Protein AF-A0A7J9Q650-F1 (afdb_monomer)

Solvent-accessible surface area (backbone atoms only — not comparable to full-atom values): 28084 Å² total; per-residue (Å²): 128,82,78,66,58,44,60,42,70,72,48,64,47,59,60,63,64,58,56,50,52,39,47,61,52,70,71,41,95,79,68,50,75,67,54,51,52,50,36,51,50,48,65,74,61,68,30,25,47,26,52,18,27,25,60,63,36,64,88,78,43,92,66,58,69,71,57,40,38,52,50,16,65,75,35,53,70,60,18,36,53,49,28,36,46,43,32,67,72,69,59,44,50,72,40,23,50,60,18,36,40,30,32,44,36,36,46,36,24,43,55,51,50,61,60,70,61,66,63,81,81,52,47,77,50,66,69,56,61,41,79,46,88,78,89,70,55,62,51,77,53,61,75,42,67,76,37,95,54,32,68,61,50,53,53,50,51,52,53,22,40,50,50,28,69,74,39,29,63,64,45,23,58,51,47,72,72,54,90,52,65,70,59,36,52,77,72,71,29,79,93,32,68,69,58,46,50,55,50,42,50,24,49,14,36,50,60,33,50,75,48,50,55,55,36,30,51,39,40,34,38,42,36,36,22,30,46,54,44,27,54,50,26,16,44,25,42,15,46,93,48,62,66,41,26,52,50,19,50,41,55,46,62,62,48,58,83,62,40,66,40,54,42,81,68,48,64,62,42,59,45,62,47,41,32,58,62,52,38,27,56,52,40,50,50,51,51,66,73,40,57,89,74,36,58,82,56,75,81,54,95,84,57,92,72,84,89,86,76,90,44,54,42,62,45,38,23,59,13,36,52,37,29,80,29,54,90,53,51,59,66,28,23,42,40,40,51,73,72,50,54,72,69,56,55,51,48,55,53,39,45,69,46,68,55,60,50,99,84,54,77,66,62,77,36,36,52,42,38,78,59,74,46,80,43,82,37,27,46,57,33,42,68,61,55,73,70,60,73,96,40,54,73,50,68,56,69,76,36,77,88,73,42,67,60,78,59,66,69,40,52,78,70,69,43,47,65,62,52,50,51,53,51,49,54,20,47,52,49,23,53,49,35,45,75,71,69,47,56,66,79,63,23,52,71,45,51,56,61,31,38,16,25,47,31,44,38,34,51,32,52,37,51,45,44,58,48,29,26,62,29,45,17,86,89,31,61,66,68,40,18,56,54,42,46,54,52,48,53,56,42,30,74,76,27,45,75,74,36,68,74,62,43,19,59,84,44,45,66,63,50,50,48,52,69,69,62,71,124

pLDDT: mean 93.98, std 6.03, range [42.94, 98.62]

Radius of gyration: 28.6 Å; Cα contacts (8 Å, |Δi|>4): 726; chains: 1; bounding box: 76×68×85 Å

Secondary structure (DSSP, 8-state):
-----EEEEEEE---HHHHHHHHHHHTSSS--HHHHHHHHHHHHT--THHHHHHHHHTTT--S-HHHHHHHHHH-HHHHHHHHIIIIIIS--GGGGGG-EEEEEEEEEEHHHHHHHT--SSSEEEE--TTTSPP---B---HHHHTSTTHHHHHHHHHHHHHHHHHHHHHHHHHHTTS--HHHHHHTT-TT-HHHHHHHHHHHHHHHHGGGS-TTBEEEEEEEEEHHHHHHHHHHHHTSS-HHHHHHHHHHHHHHTTTSTTT----S--HHHHHHHHHHHHHHHHHHHHHTTTS--PPPPTT-S-----S--HHHHHHHHHHHHTSSS-HHHHHHHHHHS-HHHHHHHHHHHHTT--TTSPPPGGGG-S--EEEEEEEHHHHHHHTT-TTSEEEEEEE-GGG-B---HHHHHTT-HHHHHHHHHHHHHHHHHHHHTT--HHHHGGGS-TTBEEEEEEE--HHHHHHHHHHHTSTTS-HHHHHHHHHHHHHHHHHSHHHHTT---TTTHHHHHHHHHH--

Mean predicted aligned error: 5.47 Å

Sequence (519 aa):
MENPLEVKLSGFNVDVDGLKEAKSILEKEDFSEKERNEVLYILRNLTPETISASAARISRDPRPIHELRKEARTDVKKARASNKAIIFTMGHKSVAEHAFFNFAITGVSRRAVEELEKPRLQSYTEKSQRYITLEGDFVIPKEIQASFLEPKFIELIELQNKFYDNNLQKITDWHHRQDYSDLIESLGYIDKPEKQIDTIEGLGKEDARYSLAQATQAQLVLSASARNLEVLITRLRSSDVEEFKDLGEKIFKEIDGIAPSVIKYTEPVDYFAKTRPELRQHVAGLIKKYKSEVRQYADDDNDAVRLFTKLDRDDSIPAGLMFSSGNLPYYTCLSLVDCINSKEKEQLLNQAEKYQEKHDPKLREYELGDRVAQFIISASGFAQLKRHRMNTLISQDYLTELGHTTPESIILTGLQDELAEIIKKSNELHNKLLKCGFPKAVAEYALTNANKRRVLFDANNRQAYAICLERENLAAQWDIRGLINQYGDLIQEKSPLTARGLCGKHEFYDVKERLLNER

Foldseek 3Di:
DPQFKAKAFPDKDFDVVLVVQLVVQVPDPDHDPVSVVVSVLSVVQTFLLLQLLLVLCPVPDPDDSVVSSVVCSVCVVVSLVSLQCVCPVVPPLVSLQSIKTKMKIWSAFLLLVVLLPPDPQKDKDKDDLLQDDAPLDFDDFVVLVVDPCVVVVVVLQVVLVCQLVVCLVVLLVVLVPDDCPVVCVVVVCPVPVVVVSSNSSSVSSVVSCVSHDSRRIIIMMIMGGLSSLLVQLQLQCLDPTPSSNVVSVNSCVNCPPRRCSSRPRRHHFCLNNPLLVQLLVLLVVLCVVCVPPQDADDDDPPDPDDDDPQDQQLQQLQLLSSVSSHPGPSNSSSSSSVVDDLVSSLVSVLSQCVRDDLPRFRDPSLQDHWDKDKDWAFLLLVVLVVVLPVKDKDWDDFDCVSPWDDDPVCVVVVNVVVVVVLQVVLVVQLVVCVVVVHDNVVSCVSHDSGTIIMMIIIDGRRSLLVCLQDQCAPPHDPRNNVVSVVVLVVCCVRNVSSSQQRHYVVCNVVSSCVSNVPD

Nearest PDB structures (foldseek):
  4gtl-assembly1_C  TM=8.127E-01  e=1.181E-05  Thermotoga maritima MSB8
  4gtc-assembly1_C  TM=8.146E-01  e=2.030E-05  Thermotoga maritima MSB8
  4gtd-assembly1_A  TM=7.933E-01  e=1.620E-05  Thermotoga maritima MSB8
  1kq4-assembly1_D  TM=7.942E-01  e=1.773E-05  Thermotoga maritima
  1o2a-assembly1_A  TM=7.773E-01  e=1.236E-05  Thermotoga maritima

Structure (mmCIF, N/CA/C/O backbone):
data_AF-A0A7J9Q650-F1
#
_entry.id   AF-A0A7J9Q650-F1
#
loop_
_atom_site.group_PDB
_atom_site.id
_atom_site.type_symbol
_atom_site.label_atom_id
_atom_site.label_alt_id
_atom_site.label_comp_id
_atom_site.label_asym_id
_atom_site.label_entity_id
_atom_site.label_seq_id
_atom_site.pdbx_PDB_ins_code
_atom_site.Cartn_x
_atom_site.Cartn_y
_atom_site.Cartn_z
_atom_site.occupancy
_atom_site.B_iso_or_equiv
_atom_site.auth_seq_id
_atom_site.auth_comp_id
_atom_site.auth_asym_id
_atom_site.auth_atom_id
_atom_site.pdbx_PDB_model_num
ATOM 1 N N . MET A 1 1 ? -35.616 1.433 4.183 1.00 50.22 1 MET A N 1
ATOM 2 C CA . MET A 1 1 ? -35.027 2.363 3.195 1.00 50.22 1 MET A CA 1
ATOM 3 C C . MET A 1 1 ? -34.106 1.551 2.296 1.00 50.22 1 MET A C 1
ATOM 5 O O . MET A 1 1 ? -33.433 0.671 2.822 1.00 50.22 1 MET A O 1
ATOM 9 N N . GLU A 1 2 ? -34.148 1.741 0.972 1.00 55.03 2 GLU A N 1
ATOM 10 C CA . GLU A 1 2 ? -33.180 1.110 0.055 1.00 55.03 2 GLU A CA 1
ATOM 11 C C . GLU A 1 2 ? -31.752 1.508 0.452 1.00 55.03 2 GLU A C 1
ATOM 13 O O . GLU A 1 2 ? -31.542 2.606 0.959 1.00 55.03 2 GLU A O 1
ATOM 18 N N . ASN A 1 3 ? -30.784 0.604 0.275 1.00 64.81 3 ASN A N 1
ATOM 19 C CA . ASN A 1 3 ? -29.388 0.896 0.592 1.00 64.81 3 ASN A CA 1
ATOM 20 C C . ASN A 1 3 ? -28.874 1.991 -0.366 1.00 64.81 3 ASN A C 1
ATOM 22 O O . ASN A 1 3 ? -28.778 1.699 -1.561 1.00 64.81 3 ASN A O 1
ATOM 26 N N . PRO A 1 4 ? -28.529 3.202 0.118 1.00 82.69 4 PRO A N 1
ATOM 27 C CA . PRO A 1 4 ? -28.130 4.318 -0.741 1.00 82.69 4 PRO A CA 1
ATOM 28 C C . PRO A 1 4 ? -26.765 4.108 -1.408 1.00 82.69 4 PRO A C 1
ATOM 30 O O . PRO A 1 4 ? -26.396 4.890 -2.280 1.00 82.69 4 PRO A O 1
ATOM 33 N N . LEU A 1 5 ? -26.008 3.078 -1.010 1.00 94.88 5 LEU A N 1
ATOM 34 C CA . LEU A 1 5 ? -24.683 2.789 -1.545 1.00 94.88 5 LEU A CA 1
ATOM 35 C C . LEU A 1 5 ? -24.717 2.550 -3.062 1.00 94.88 5 LEU A C 1
ATOM 37 O O . LEU A 1 5 ? -25.234 1.530 -3.526 1.00 94.88 5 LEU A O 1
ATOM 41 N N . GLU A 1 6 ? -24.059 3.417 -3.822 1.00 96.88 6 GLU A N 1
ATOM 42 C CA . GLU A 1 6 ? -23.829 3.263 -5.257 1.00 96.88 6 GLU A CA 1
ATOM 43 C C . GLU A 1 6 ? -22.321 3.236 -5.526 1.00 96.88 6 GLU A C 1
ATOM 45 O O . GLU A 1 6 ? -21.545 4.024 -4.983 1.00 96.88 6 GLU A O 1
ATOM 50 N N . VAL A 1 7 ? -21.898 2.304 -6.376 1.00 98.06 7 VAL A N 1
ATOM 51 C CA . VAL A 1 7 ? -20.535 2.244 -6.902 1.00 98.06 7 VAL A CA 1
ATOM 52 C C . VAL A 1 7 ? -20.656 2.261 -8.409 1.00 98.06 7 VAL A C 1
ATOM 54 O O . VAL A 1 7 ? -21.376 1.442 -8.972 1.00 98.06 7 VAL A O 1
ATOM 57 N N . LYS A 1 8 ? -19.940 3.177 -9.051 1.00 98.06 8 LYS A N 1
ATOM 58 C CA . LYS A 1 8 ? -19.939 3.319 -10.501 1.00 98.06 8 LYS A CA 1
ATOM 59 C C . LYS A 1 8 ? -18.519 3.356 -11.025 1.00 98.06 8 LYS A C 1
ATOM 61 O O . LYS A 1 8 ? -17.713 4.171 -10.572 1.00 98.06 8 LYS A O 1
ATOM 66 N N . LEU A 1 9 ? -18.209 2.517 -12.008 1.00 97.94 9 LEU A N 1
ATOM 67 C CA . LEU A 1 9 ? -16.959 2.609 -12.748 1.00 97.94 9 LEU A CA 1
ATOM 68 C C . LEU A 1 9 ? -16.959 3.884 -13.600 1.00 97.94 9 LEU A C 1
ATOM 70 O O . LEU A 1 9 ? -17.663 4.001 -14.602 1.00 97.94 9 LEU A O 1
ATOM 74 N N . SER A 1 10 ? -16.128 4.843 -13.209 1.00 97.12 10 SER A N 1
ATOM 75 C CA . SER A 1 10 ? -15.954 6.126 -13.897 1.00 97.12 10 SER A CA 1
ATOM 76 C C . SER A 1 10 ? -14.972 6.037 -15.066 1.00 97.12 10 SER A C 1
ATOM 78 O O . SER A 1 10 ? -14.986 6.886 -15.954 1.00 97.12 10 SER A O 1
ATOM 80 N N . GLY A 1 11 ? -14.105 5.021 -15.086 1.00 96.75 11 GLY A N 1
ATOM 81 C CA . GLY A 1 11 ? -13.228 4.749 -16.222 1.00 96.75 11 GLY A CA 1
ATOM 82 C C . GLY A 1 11 ? -12.065 3.823 -15.893 1.00 96.75 11 GLY A C 1
ATOM 83 O O . GLY A 1 11 ? -11.765 3.550 -14.734 1.00 96.75 11 GLY A O 1
ATOM 84 N N . PHE A 1 12 ? -11.361 3.375 -16.924 1.00 97.31 12 PHE A N 1
ATOM 85 C CA . PHE A 1 12 ? -10.156 2.555 -16.814 1.00 97.31 12 PHE A CA 1
ATOM 86 C C . PHE A 1 12 ? -9.145 2.946 -17.890 1.00 97.31 12 PHE A C 1
ATOM 88 O O . PHE A 1 12 ? -9.498 3.567 -18.895 1.00 97.31 12 PHE A O 1
ATOM 95 N N . ASN A 1 13 ? -7.872 2.608 -17.690 1.00 96.88 13 ASN A N 1
ATOM 96 C CA . ASN A 1 13 ? -6.855 2.891 -18.696 1.00 96.88 13 ASN A CA 1
ATOM 97 C C . ASN A 1 13 ? -6.971 1.941 -19.898 1.00 96.88 13 ASN A C 1
ATOM 99 O O . ASN A 1 13 ? -7.218 0.747 -19.758 1.00 96.88 13 ASN A O 1
ATOM 103 N N . VAL A 1 14 ? -6.755 2.473 -21.097 1.00 95.44 14 VAL A N 1
ATOM 104 C CA . VAL A 1 14 ? -6.769 1.705 -22.348 1.00 95.44 14 VAL A CA 1
ATOM 105 C C . VAL A 1 14 ? -5.568 2.070 -23.197 1.00 95.44 14 VAL A C 1
ATOM 107 O O . VAL A 1 14 ? -4.965 3.133 -23.035 1.00 95.44 14 VAL A O 1
ATOM 110 N N . ASP A 1 15 ? -5.204 1.176 -24.108 1.00 93.88 15 ASP A N 1
ATOM 111 C CA . ASP A 1 15 ? -4.134 1.457 -25.048 1.00 93.88 15 ASP A CA 1
ATOM 112 C C . ASP A 1 15 ? -4.574 2.537 -26.055 1.00 93.88 15 ASP A C 1
ATOM 114 O O . ASP A 1 15 ? -5.488 2.340 -26.860 1.00 93.88 15 ASP A O 1
ATOM 118 N N . VAL A 1 16 ? -3.894 3.686 -26.008 1.00 95.31 16 VAL A N 1
ATOM 119 C CA . VAL A 1 16 ? -4.241 4.882 -26.786 1.00 95.31 16 VAL A CA 1
ATOM 120 C C . VAL A 1 16 ? -4.217 4.663 -28.296 1.00 95.31 16 VAL A C 1
ATOM 122 O O . VAL A 1 16 ? -4.975 5.327 -29.002 1.00 95.31 16 VAL A O 1
ATOM 125 N N . ASP A 1 17 ? -3.392 3.755 -28.828 1.00 94.62 17 ASP A N 1
ATOM 126 C CA . ASP A 1 17 ? -3.365 3.599 -30.285 1.00 94.62 17 ASP A CA 1
ATOM 127 C C . ASP A 1 17 ? -4.604 2.851 -30.784 1.00 94.62 17 ASP A C 1
ATOM 129 O O . ASP A 1 17 ? -5.006 3.085 -31.915 1.00 94.62 17 ASP A O 1
ATOM 133 N N . GLY A 1 18 ? -5.255 2.036 -29.941 1.00 92.94 18 GLY A N 1
ATOM 134 C CA . GLY A 1 18 ? -6.564 1.465 -30.276 1.00 92.94 18 GLY A CA 1
ATOM 135 C C . GLY A 1 18 ? -7.624 2.559 -30.437 1.00 92.94 18 GLY A C 1
ATOM 136 O O . GLY A 1 18 ? -8.383 2.557 -31.401 1.00 92.94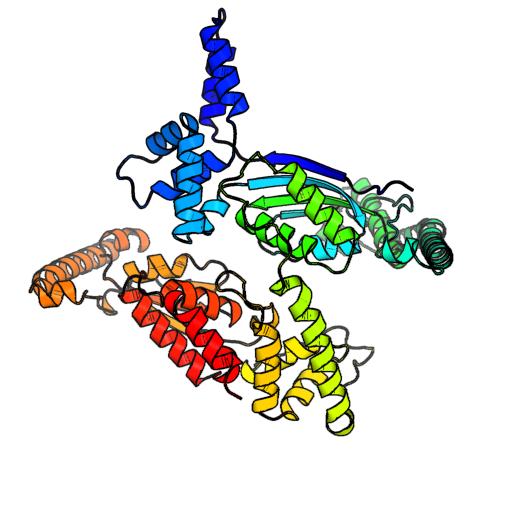 18 GLY A O 1
ATOM 137 N N . LEU A 1 19 ? -7.619 3.565 -29.553 1.00 94.94 19 LEU A N 1
ATOM 138 C CA . LEU A 1 19 ? -8.500 4.731 -29.690 1.00 94.94 19 LEU A CA 1
ATOM 139 C C . LEU A 1 19 ? -8.183 5.549 -30.948 1.00 94.94 19 LEU A C 1
ATOM 141 O O . LEU A 1 19 ? -9.099 5.979 -31.645 1.00 94.94 19 LEU A O 1
ATOM 145 N N . LYS A 1 20 ? -6.897 5.759 -31.253 1.00 96.31 20 LYS A N 1
ATOM 146 C CA . LYS A 1 20 ? -6.467 6.478 -32.465 1.00 96.31 20 LYS A CA 1
ATOM 147 C C . LYS A 1 20 ? -6.859 5.739 -33.742 1.00 96.31 20 LYS A C 1
ATOM 149 O O . LYS A 1 20 ? -7.280 6.384 -34.693 1.00 96.31 20 LYS A O 1
ATOM 154 N N . GLU A 1 21 ? -6.738 4.416 -33.756 1.00 93.81 21 GLU A N 1
ATOM 155 C CA . GLU A 1 21 ? -7.134 3.557 -34.874 1.00 93.81 21 GLU A CA 1
ATOM 156 C C . GLU A 1 21 ? -8.643 3.642 -35.120 1.00 93.81 21 GLU A C 1
ATOM 158 O O . GLU A 1 21 ? -9.064 3.977 -36.225 1.00 93.81 21 GLU A O 1
ATOM 163 N N . ALA A 1 22 ? -9.457 3.481 -34.070 1.00 94.81 22 ALA A N 1
ATOM 164 C CA . ALA A 1 22 ? -10.906 3.648 -34.166 1.00 94.81 22 ALA A CA 1
ATOM 165 C C . ALA A 1 22 ? -11.297 5.053 -34.655 1.00 94.81 22 ALA A C 1
ATOM 167 O O . ALA A 1 22 ? -12.121 5.191 -35.558 1.00 94.81 22 ALA A O 1
ATOM 168 N N . LYS A 1 23 ? -10.673 6.099 -34.098 1.00 96.12 23 LYS A N 1
ATOM 169 C CA . LYS A 1 23 ? -10.909 7.491 -34.497 1.00 96.12 23 LYS A CA 1
ATOM 170 C C . LYS A 1 23 ? -10.548 7.732 -35.966 1.00 96.12 23 LYS A C 1
ATOM 172 O O . LYS A 1 23 ? -11.360 8.280 -36.700 1.00 96.12 23 LYS A O 1
ATOM 177 N N . SER A 1 24 ? -9.375 7.278 -36.406 1.00 95.88 24 SER A N 1
ATOM 178 C CA . SER A 1 24 ? -8.913 7.448 -37.788 1.00 95.88 24 SER A CA 1
ATOM 179 C C . SER A 1 24 ? -9.834 6.782 -38.809 1.00 95.88 24 SER A C 1
ATOM 181 O O . SER A 1 24 ? -9.888 7.236 -39.948 1.00 95.88 24 SER A O 1
ATOM 183 N N . ILE A 1 25 ? -10.520 5.699 -38.435 1.00 94.69 25 ILE A N 1
ATOM 184 C CA . ILE A 1 25 ? -11.515 5.053 -39.294 1.00 94.69 25 ILE A CA 1
ATOM 185 C C . ILE A 1 25 ? -12.818 5.865 -39.316 1.00 94.69 25 ILE A C 1
ATOM 187 O O . ILE A 1 25 ? -13.387 6.060 -40.385 1.00 94.69 25 ILE A O 1
ATOM 191 N N . LEU A 1 26 ? -13.267 6.362 -38.158 1.00 94.06 26 LEU A N 1
ATOM 192 C CA . LEU A 1 26 ? -14.489 7.168 -38.028 1.00 94.06 26 LEU A CA 1
ATOM 193 C C . LEU A 1 26 ? -14.399 8.549 -38.695 1.00 94.06 26 LEU A C 1
ATOM 195 O O . LEU A 1 26 ? -15.430 9.111 -39.045 1.00 94.06 26 LEU A O 1
ATOM 199 N N . GLU A 1 27 ? -13.197 9.103 -38.856 1.00 95.38 27 GLU A N 1
ATOM 200 C CA . GLU A 1 27 ? -12.965 10.402 -39.510 1.00 95.38 27 GLU A CA 1
ATOM 201 C C . GLU A 1 27 ? -12.897 10.320 -41.047 1.00 95.38 27 GLU A C 1
ATOM 203 O O . GLU A 1 27 ? -12.714 11.344 -41.704 1.00 95.38 27 GLU A O 1
ATOM 208 N N . LYS A 1 28 ? -13.035 9.128 -41.645 1.00 93.88 28 LYS A N 1
ATOM 209 C CA . LYS A 1 28 ? -13.122 8.982 -43.106 1.00 93.88 28 LYS A CA 1
ATOM 210 C C . LYS A 1 28 ? -14.462 9.520 -43.612 1.00 93.88 28 LYS A C 1
ATOM 212 O O . LYS A 1 28 ? -15.495 9.227 -43.018 1.00 93.88 28 LYS A O 1
ATOM 217 N N . GLU A 1 29 ? -14.441 10.255 -44.726 1.00 87.38 29 GLU A N 1
ATOM 218 C CA . GLU A 1 29 ? -15.654 10.828 -45.340 1.00 87.38 29 GLU A CA 1
ATOM 219 C C . GLU A 1 29 ? -16.674 9.746 -45.732 1.00 87.38 29 GLU A C 1
ATOM 221 O O . GLU A 1 29 ? -17.854 9.885 -45.426 1.00 87.38 29 GLU A O 1
ATOM 226 N N . ASP A 1 30 ? -16.200 8.637 -46.309 1.00 88.69 30 ASP A N 1
ATOM 227 C CA . ASP A 1 30 ? -16.984 7.435 -46.604 1.00 88.69 30 ASP A CA 1
ATOM 228 C C . ASP A 1 30 ? -16.330 6.221 -45.924 1.00 88.69 30 ASP A C 1
ATOM 230 O O . ASP A 1 30 ? -15.251 5.782 -46.334 1.00 88.69 30 ASP A O 1
ATOM 234 N N . PHE A 1 31 ? -16.967 5.658 -44.889 1.00 89.00 31 PHE A N 1
ATOM 235 C CA . PHE A 1 31 ? -16.498 4.430 -44.232 1.00 89.00 31 PHE A CA 1
ATOM 236 C C . PHE A 1 31 ? -17.436 3.247 -44.505 1.00 89.00 31 PHE A C 1
ATOM 238 O O . PHE A 1 31 ? -18.660 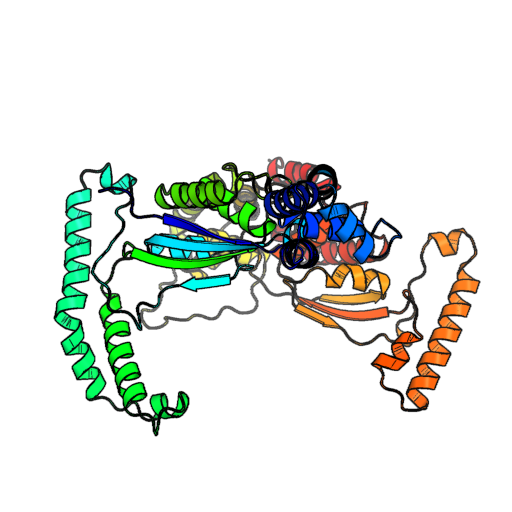3.327 -44.391 1.00 89.00 31 PHE A O 1
ATOM 245 N N . SER A 1 32 ? -16.844 2.118 -44.875 1.00 93.31 32 SER A N 1
ATOM 246 C CA . SER A 1 32 ? -17.538 0.889 -45.257 1.00 93.31 32 SER A CA 1
ATOM 247 C C . SER A 1 32 ? -18.130 0.130 -44.062 1.00 93.31 32 SER A C 1
ATOM 249 O O . SER A 1 32 ? -17.724 0.295 -42.911 1.00 93.31 32 SER A O 1
ATOM 251 N N . GLU A 1 33 ? -19.042 -0.810 -44.329 1.00 93.94 33 GLU A N 1
ATOM 252 C CA . GLU A 1 33 ? -19.556 -1.725 -43.298 1.00 93.94 33 GLU A CA 1
ATOM 253 C C . GLU A 1 33 ? -18.437 -2.566 -42.652 1.00 93.94 33 GLU A C 1
ATOM 255 O O . GLU A 1 33 ? -18.472 -2.853 -41.454 1.00 93.94 33 GLU A O 1
ATOM 260 N N . LYS A 1 34 ? -17.394 -2.912 -43.418 1.00 94.31 34 LYS A N 1
ATOM 261 C CA . LYS A 1 34 ? -16.208 -3.608 -42.901 1.00 94.31 34 LYS A CA 1
ATOM 262 C C . LYS A 1 34 ? -15.471 -2.756 -41.865 1.00 94.31 34 LYS A C 1
ATOM 264 O O . LYS A 1 34 ? -15.168 -3.246 -40.782 1.00 94.31 34 LYS A O 1
ATOM 269 N N . GLU A 1 35 ? -15.230 -1.491 -42.184 1.00 94.62 35 GLU A N 1
ATOM 270 C CA . GLU A 1 35 ? -14.582 -0.523 -41.294 1.00 94.62 35 GLU A CA 1
ATOM 271 C C . GLU A 1 35 ? -15.434 -0.224 -40.059 1.00 94.62 35 GLU A C 1
ATOM 273 O O . GLU A 1 35 ? -14.917 -0.146 -38.946 1.00 94.62 35 GLU A O 1
ATOM 278 N N . ARG A 1 36 ? -16.761 -0.165 -40.218 1.00 93.75 36 ARG A N 1
ATOM 279 C CA . ARG A 1 36 ? -17.692 -0.088 -39.088 1.00 93.75 36 ARG A CA 1
ATOM 280 C C . ARG A 1 36 ? -17.519 -1.271 -38.137 1.00 93.75 36 ARG A C 1
ATOM 282 O O . ARG A 1 36 ? -17.446 -1.084 -36.924 1.00 93.75 36 ARG A O 1
ATOM 289 N N . ASN A 1 37 ? -17.464 -2.488 -38.677 1.00 94.44 37 ASN A N 1
ATOM 290 C CA . ASN A 1 37 ? -17.285 -3.705 -37.886 1.00 94.44 37 ASN A CA 1
ATOM 291 C C . ASN A 1 37 ? -15.915 -3.746 -37.195 1.00 94.44 37 ASN A C 1
ATOM 293 O O . ASN A 1 37 ? -15.823 -4.213 -36.061 1.00 94.44 37 ASN A O 1
ATOM 297 N N . GLU A 1 38 ? -14.877 -3.217 -37.838 1.00 93.38 38 GLU A N 1
ATOM 298 C CA . GLU A 1 38 ? -13.539 -3.068 -37.264 1.00 93.38 38 GLU A CA 1
ATOM 299 C C . GLU A 1 38 ? -13.523 -2.081 -36.089 1.00 93.38 38 GLU A C 1
ATOM 301 O O . GLU A 1 38 ? -13.064 -2.432 -35.002 1.00 93.38 38 GLU A O 1
ATOM 306 N N . VAL A 1 39 ? -14.124 -0.897 -36.239 1.00 95.06 39 VAL A N 1
ATOM 307 C CA . VAL A 1 39 ? -14.281 0.068 -35.136 1.00 95.06 39 VAL A CA 1
ATOM 308 C C . VAL A 1 39 ? -15.065 -0.548 -33.981 1.00 95.06 39 VAL A C 1
ATOM 310 O O . VAL A 1 39 ? -14.643 -0.458 -32.830 1.00 95.06 39 VAL A O 1
ATOM 313 N N . LEU A 1 40 ? -16.184 -1.221 -34.266 1.00 94.62 40 LEU A N 1
ATOM 314 C CA . LEU A 1 40 ? -16.970 -1.901 -33.235 1.00 94.62 40 LEU A CA 1
ATOM 315 C C . LEU A 1 40 ? -16.167 -3.003 -32.539 1.00 94.62 40 LEU A C 1
ATOM 317 O O . LEU A 1 40 ? -16.304 -3.172 -31.329 1.00 94.62 40 LEU A O 1
ATOM 321 N N . TYR A 1 41 ? -15.328 -3.741 -33.271 1.00 92.62 41 TYR A N 1
ATOM 322 C CA . TYR A 1 41 ? -14.421 -4.718 -32.680 1.00 92.62 41 TYR A CA 1
ATOM 323 C C . TYR A 1 41 ? -13.424 -4.044 -31.736 1.00 92.62 41 TYR A C 1
ATOM 325 O O . TYR A 1 41 ? -13.294 -4.495 -30.600 1.00 92.62 41 TYR A O 1
ATOM 333 N N . ILE A 1 42 ? -12.775 -2.954 -32.156 1.00 93.56 42 ILE A N 1
ATOM 334 C CA . ILE A 1 42 ? -11.830 -2.204 -31.318 1.00 93.56 42 ILE A CA 1
ATOM 335 C C . ILE A 1 42 ? -12.526 -1.710 -30.046 1.00 93.56 42 ILE A C 1
ATOM 337 O O . ILE A 1 42 ? -12.067 -2.012 -28.947 1.00 93.56 42 ILE A O 1
ATOM 341 N N . LEU A 1 43 ? -13.662 -1.017 -30.182 1.00 93.56 43 LEU A N 1
ATOM 342 C CA . LEU A 1 43 ? -14.398 -0.437 -29.055 1.00 93.56 43 LEU A CA 1
ATOM 343 C C . LEU A 1 43 ? -14.896 -1.503 -28.066 1.00 93.56 43 LEU A C 1
ATOM 345 O O . LEU A 1 43 ? -14.810 -1.297 -26.859 1.00 93.56 43 LEU A O 1
ATOM 349 N N . ARG A 1 44 ? -15.355 -2.667 -28.552 1.00 91.62 44 ARG A N 1
ATOM 350 C CA . ARG A 1 44 ? -15.773 -3.803 -27.702 1.00 91.62 44 ARG A CA 1
ATOM 351 C C . ARG A 1 44 ? -14.613 -4.490 -26.981 1.00 91.62 44 ARG A C 1
ATOM 353 O O . ARG A 1 44 ? -14.845 -5.196 -26.006 1.00 91.62 44 ARG A O 1
ATOM 360 N N . ASN A 1 45 ? -13.389 -4.319 -27.473 1.00 91.12 45 ASN A N 1
ATOM 361 C CA . ASN A 1 45 ? -12.182 -4.948 -26.941 1.00 91.12 45 ASN A CA 1
ATOM 362 C C . ASN A 1 45 ? -11.258 -3.949 -26.225 1.00 91.12 45 ASN A C 1
ATOM 364 O O . ASN A 1 45 ? -10.120 -4.289 -25.896 1.00 91.12 45 ASN A O 1
ATOM 368 N N . LEU A 1 46 ? -11.732 -2.732 -25.944 1.00 93.75 46 LEU A N 1
ATOM 369 C CA . LEU A 1 46 ? -11.032 -1.801 -25.069 1.00 93.75 46 LEU A CA 1
ATOM 370 C C . LEU A 1 46 ? -11.007 -2.364 -23.647 1.00 93.75 46 LEU A C 1
ATOM 372 O O . LEU A 1 46 ? -12.025 -2.456 -22.969 1.00 93.75 46 LEU A O 1
ATOM 376 N N . THR A 1 47 ? -9.817 -2.746 -23.199 1.00 95.31 47 THR A N 1
ATOM 377 C CA . THR A 1 47 ? -9.589 -3.298 -21.864 1.00 95.31 47 THR A CA 1
ATOM 378 C C . THR A 1 47 ? -8.197 -2.911 -21.368 1.00 95.31 47 THR A C 1
ATOM 380 O O . THR A 1 47 ? -7.247 -2.869 -22.169 1.00 95.31 47 THR A O 1
ATOM 383 N N . PRO A 1 48 ? -8.031 -2.684 -20.051 1.00 95.75 48 PRO A N 1
ATOM 384 C CA . PRO A 1 48 ? -6.720 -2.431 -19.462 1.00 95.75 48 PRO A CA 1
ATOM 385 C C . PRO A 1 48 ? -5.777 -3.647 -19.560 1.00 95.75 48 PRO A C 1
ATOM 387 O O . PRO A 1 48 ? -4.556 -3.519 -19.443 1.00 95.75 48 PRO A O 1
ATOM 390 N N . GLU A 1 49 ? -6.319 -4.844 -19.819 1.00 94.25 49 GLU A N 1
ATOM 391 C CA . GLU A 1 49 ? -5.564 -6.102 -19.881 1.00 94.25 49 GLU A CA 1
ATOM 392 C C . GLU A 1 49 ? -4.518 -6.137 -20.999 1.00 94.25 49 GLU A C 1
ATOM 394 O O . GLU A 1 49 ? -3.518 -6.845 -20.873 1.00 94.25 49 GLU A O 1
ATOM 399 N N . THR A 1 50 ? -4.724 -5.383 -22.081 1.00 94.69 50 THR A N 1
ATOM 400 C CA . THR A 1 50 ? -3.803 -5.351 -23.231 1.00 94.69 50 THR A CA 1
ATOM 401 C C . THR A 1 50 ? -2.473 -4.675 -22.882 1.00 94.69 50 THR A C 1
ATOM 403 O O . THR A 1 50 ? -1.401 -5.164 -23.253 1.00 94.69 50 THR A O 1
ATOM 406 N N . ILE A 1 51 ? -2.519 -3.607 -22.079 1.00 94.56 51 ILE A N 1
ATOM 407 C CA . ILE A 1 51 ? -1.328 -2.938 -21.541 1.00 94.56 51 ILE A CA 1
ATOM 408 C C . ILE A 1 51 ? -0.581 -3.907 -20.624 1.00 94.56 51 ILE A C 1
ATOM 410 O O . ILE A 1 51 ? 0.622 -4.108 -20.785 1.00 94.56 51 ILE A O 1
ATOM 414 N N . SER A 1 52 ? -1.305 -4.563 -19.714 1.00 93.88 52 SER A N 1
ATOM 415 C CA . SER A 1 52 ? -0.738 -5.564 -18.807 1.00 93.88 52 SER A CA 1
ATOM 416 C C . SER A 1 52 ? -0.048 -6.703 -19.573 1.00 93.88 52 SER A C 1
ATOM 418 O O . SER A 1 52 ? 1.121 -6.992 -19.317 1.00 93.88 52 SER A O 1
ATOM 420 N N . ALA A 1 53 ? -0.700 -7.264 -20.598 1.00 93.38 53 ALA A N 1
ATOM 421 C CA . ALA A 1 53 ? -0.163 -8.393 -21.360 1.00 93.38 53 ALA A CA 1
ATOM 422 C C . ALA A 1 53 ? 1.074 -8.027 -22.189 1.00 93.38 53 ALA A C 1
ATOM 424 O O . ALA A 1 53 ? 2.022 -8.811 -22.267 1.00 93.38 53 ALA A O 1
ATOM 425 N N . SER A 1 54 ? 1.092 -6.836 -22.792 1.00 92.75 54 SER A N 1
ATOM 426 C CA . SER A 1 54 ? 2.264 -6.354 -23.531 1.00 92.75 54 SER A CA 1
ATOM 427 C C . SER A 1 54 ? 3.446 -6.073 -22.595 1.00 92.75 54 SER A C 1
ATOM 429 O O . SER A 1 54 ? 4.562 -6.512 -22.880 1.00 92.75 54 SER A O 1
ATOM 431 N N . ALA A 1 55 ? 3.206 -5.451 -21.435 1.00 90.44 55 ALA A N 1
ATOM 432 C CA . ALA A 1 55 ? 4.229 -5.210 -20.418 1.00 90.44 55 ALA A CA 1
ATOM 433 C C . ALA A 1 55 ? 4.830 -6.518 -19.875 1.00 90.44 55 ALA A C 1
ATOM 435 O O . ALA A 1 55 ? 6.047 -6.628 -19.709 1.00 90.44 55 ALA A O 1
ATOM 436 N N . ALA A 1 56 ? 3.994 -7.539 -19.672 1.00 87.62 56 ALA A N 1
ATOM 437 C CA . ALA A 1 56 ? 4.407 -8.860 -19.202 1.00 87.62 56 ALA A CA 1
ATOM 438 C C . ALA A 1 56 ? 5.463 -9.526 -20.104 1.00 87.62 56 ALA A C 1
ATOM 440 O O . ALA A 1 56 ? 6.307 -10.293 -19.634 1.00 87.62 56 ALA A O 1
ATOM 441 N N . ARG A 1 57 ? 5.410 -9.241 -21.411 1.00 85.44 57 ARG A N 1
ATOM 442 C CA . ARG A 1 57 ? 6.246 -9.877 -22.437 1.00 85.44 57 ARG A CA 1
ATOM 443 C C . ARG A 1 57 ? 7.577 -9.169 -22.675 1.00 85.44 57 ARG A C 1
ATOM 445 O O . ARG A 1 57 ? 8.473 -9.803 -23.219 1.00 85.44 57 ARG A O 1
ATOM 452 N N . ILE A 1 58 ? 7.758 -7.932 -22.197 1.00 85.12 58 ILE A N 1
ATOM 453 C CA . ILE A 1 58 ? 8.991 -7.139 -22.399 1.00 85.12 58 ILE A CA 1
ATOM 454 C C . ILE A 1 58 ? 10.253 -7.908 -21.995 1.00 85.12 58 ILE A C 1
ATOM 456 O O . ILE A 1 58 ? 11.293 -7.784 -22.626 1.00 85.12 58 ILE A O 1
ATOM 460 N N . SER A 1 59 ? 10.185 -8.703 -20.927 1.00 74.12 59 SER A N 1
ATOM 461 C CA . SER A 1 59 ? 11.362 -9.423 -20.423 1.00 74.12 59 SER A CA 1
ATOM 462 C C . SER A 1 59 ? 11.660 -10.739 -21.152 1.00 74.12 59 SER A C 1
ATOM 464 O O . SER A 1 59 ? 12.608 -11.419 -20.771 1.00 74.12 59 SER A O 1
ATOM 466 N N . ARG A 1 60 ? 10.826 -11.164 -22.111 1.00 79.19 60 ARG A N 1
ATOM 467 C CA . ARG A 1 60 ? 10.873 -12.524 -22.690 1.00 79.19 60 ARG A CA 1
ATOM 468 C C . ARG A 1 60 ? 10.624 -12.584 -24.194 1.00 79.19 60 ARG A C 1
ATOM 470 O O . ARG A 1 60 ? 10.786 -13.646 -24.784 1.00 79.19 60 ARG A O 1
ATOM 477 N N . ASP A 1 61 ? 10.214 -11.479 -24.799 1.00 86.44 61 ASP A N 1
ATOM 478 C CA . ASP A 1 61 ? 9.956 -11.370 -26.227 1.00 86.44 61 ASP A CA 1
ATOM 479 C C . ASP A 1 61 ? 10.952 -10.363 -26.822 1.00 86.44 61 ASP A C 1
ATOM 481 O O . ASP A 1 61 ? 11.005 -9.230 -26.342 1.00 86.44 61 ASP A O 1
ATOM 485 N N . PRO A 1 62 ? 11.770 -10.757 -27.817 1.00 89.06 62 PRO A N 1
ATOM 486 C CA . PRO A 1 62 ? 12.803 -9.885 -28.375 1.00 89.06 62 PRO A CA 1
ATOM 487 C C . PRO A 1 62 ? 12.225 -8.738 -29.212 1.00 89.06 62 PRO A C 1
ATOM 489 O O . PRO A 1 62 ? 12.957 -7.813 -29.566 1.00 89.06 62 PRO A O 1
ATOM 492 N N . ARG A 1 63 ? 10.934 -8.796 -29.567 1.00 92.88 63 ARG A N 1
ATOM 493 C CA . ARG A 1 63 ? 10.307 -7.765 -30.390 1.00 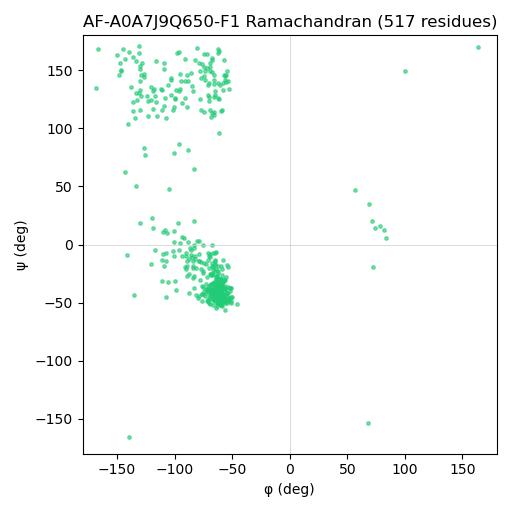92.88 63 ARG A CA 1
ATOM 494 C C . ARG A 1 63 ? 10.178 -6.440 -29.633 1.00 92.88 63 ARG A C 1
ATOM 496 O O . ARG A 1 63 ? 9.958 -6.430 -28.419 1.00 92.88 63 ARG A O 1
ATOM 503 N N . PRO A 1 64 ? 10.236 -5.305 -30.347 1.00 92.31 64 PRO A N 1
ATOM 504 C CA . PRO A 1 64 ? 9.973 -3.998 -29.763 1.00 92.31 64 PRO A CA 1
ATOM 505 C C . PRO A 1 64 ? 8.600 -3.910 -29.079 1.00 92.31 64 PRO A C 1
ATOM 507 O O . PRO A 1 64 ? 7.600 -4.442 -29.561 1.00 92.31 64 PRO A O 1
ATOM 510 N N . ILE A 1 65 ? 8.517 -3.136 -27.992 1.00 90.75 65 ILE A N 1
ATOM 511 C CA . ILE A 1 65 ? 7.281 -2.982 -27.201 1.00 90.75 65 ILE A CA 1
ATOM 512 C C . ILE A 1 65 ? 6.075 -2.493 -28.019 1.00 90.75 65 ILE A C 1
ATOM 514 O O . ILE A 1 65 ? 4.940 -2.863 -27.726 1.00 90.75 65 ILE A O 1
ATOM 518 N N . HIS A 1 66 ? 6.291 -1.692 -29.064 1.00 91.38 66 HIS A N 1
ATOM 519 C CA . HIS A 1 66 ? 5.198 -1.206 -29.908 1.00 91.38 66 HIS A CA 1
ATOM 520 C C . HIS A 1 66 ? 4.529 -2.342 -30.705 1.00 91.38 66 HIS A C 1
ATOM 522 O O . HIS A 1 66 ? 3.311 -2.327 -30.880 1.00 91.38 66 HIS A O 1
ATOM 528 N N . GLU A 1 67 ? 5.286 -3.366 -31.112 1.00 93.38 67 GLU A N 1
ATOM 529 C CA . GLU A 1 67 ? 4.739 -4.562 -31.763 1.00 93.38 67 GLU A CA 1
ATOM 530 C C . GLU A 1 67 ? 3.963 -5.432 -30.769 1.00 93.38 67 GLU A C 1
ATOM 532 O O . GLU A 1 67 ? 2.864 -5.896 -31.078 1.00 93.38 67 GLU A O 1
ATOM 537 N N . LEU A 1 68 ? 4.491 -5.602 -29.550 1.00 93.38 68 LEU A N 1
ATOM 538 C CA . LEU A 1 68 ? 3.822 -6.355 -28.481 1.00 93.38 68 LEU A CA 1
ATOM 539 C C . LEU A 1 68 ? 2.479 -5.727 -28.098 1.00 93.38 68 LEU A C 1
ATOM 541 O O . LEU A 1 68 ? 1.498 -6.443 -27.895 1.00 93.38 68 LEU A O 1
ATOM 545 N N . ARG A 1 69 ? 2.426 -4.392 -28.025 1.00 93.75 69 ARG A N 1
ATOM 546 C CA . ARG A 1 69 ? 1.186 -3.636 -27.803 1.00 93.75 69 ARG A CA 1
ATOM 547 C C . ARG A 1 69 ? 0.192 -3.848 -28.938 1.00 93.75 69 ARG A C 1
ATOM 549 O O . ARG A 1 69 ? -0.959 -4.185 -28.672 1.00 93.75 69 ARG A O 1
ATOM 556 N N . LYS A 1 70 ? 0.635 -3.733 -30.196 1.00 93.38 70 LYS A N 1
ATOM 557 C CA . LYS A 1 70 ? -0.222 -3.976 -31.367 1.00 93.38 70 LYS A CA 1
ATOM 558 C C . LYS A 1 70 ? -0.823 -5.386 -31.353 1.00 93.38 70 LYS A C 1
ATOM 560 O O . LYS A 1 70 ? -2.028 -5.535 -31.547 1.00 93.38 70 LYS A O 1
ATOM 565 N N . GLU A 1 71 ? -0.017 -6.409 -31.073 1.00 93.50 71 GLU A N 1
ATOM 566 C CA . GLU A 1 71 ? -0.494 -7.793 -30.968 1.00 93.50 71 GLU A CA 1
ATOM 567 C C . GLU A 1 71 ? -1.517 -7.958 -29.838 1.00 93.50 71 GLU A C 1
ATOM 569 O O . GLU A 1 71 ? -2.581 -8.534 -30.059 1.00 93.50 71 GLU A O 1
ATOM 574 N N . ALA A 1 72 ? -1.228 -7.420 -28.647 1.00 93.94 72 ALA A N 1
ATOM 575 C CA . ALA A 1 72 ? -2.120 -7.524 -27.493 1.00 93.94 72 ALA A CA 1
ATOM 576 C C . ALA A 1 72 ? -3.493 -6.876 -27.744 1.00 93.94 72 ALA A C 1
ATOM 578 O O . ALA A 1 72 ? -4.499 -7.403 -27.274 1.00 93.94 72 ALA A O 1
ATOM 579 N N . ARG A 1 73 ? -3.546 -5.770 -28.500 1.00 93.50 73 ARG A N 1
ATOM 580 C CA . ARG A 1 73 ? -4.805 -5.133 -28.929 1.00 93.50 73 ARG A CA 1
ATOM 581 C C . ARG A 1 73 ? -5.561 -5.945 -29.979 1.00 93.50 73 ARG A C 1
ATOM 583 O O . ARG A 1 73 ? -6.784 -5.998 -29.943 1.00 93.50 73 ARG A O 1
ATOM 590 N N . THR A 1 74 ? -4.835 -6.560 -30.913 1.00 91.12 74 THR A N 1
ATOM 591 C CA . THR A 1 74 ? -5.437 -7.304 -32.031 1.00 91.12 74 THR A CA 1
ATOM 592 C C . THR A 1 74 ? -6.090 -8.600 -31.543 1.00 91.12 74 THR A C 1
ATOM 594 O O . THR A 1 74 ? -7.180 -8.951 -31.993 1.00 91.12 74 THR A O 1
ATOM 597 N N . ASP A 1 75 ? -5.458 -9.289 -30.586 1.00 92.81 75 ASP A N 1
ATOM 598 C CA . ASP A 1 75 ? -5.937 -10.556 -30.026 1.00 92.81 75 ASP A CA 1
ATOM 599 C C . ASP A 1 75 ? -6.039 -10.495 -28.492 1.00 92.81 75 ASP A C 1
ATOM 601 O O . ASP A 1 75 ? -5.167 -10.956 -27.744 1.00 92.81 75 ASP A O 1
ATOM 605 N N . VAL A 1 76 ? -7.156 -9.941 -28.009 1.00 92.94 76 VAL A N 1
ATOM 606 C CA . VAL A 1 76 ? -7.442 -9.826 -26.570 1.00 92.94 76 VAL A CA 1
ATOM 607 C C . VAL A 1 76 ? -7.579 -11.195 -25.899 1.00 92.94 76 VAL A C 1
ATOM 609 O O . VAL A 1 76 ? -7.223 -11.347 -24.728 1.00 92.94 76 VAL A O 1
ATOM 612 N N . LYS A 1 77 ? -8.032 -12.232 -26.617 1.00 93.06 77 LYS A N 1
ATOM 613 C CA . LYS A 1 77 ? -8.119 -13.592 -26.057 1.00 93.06 77 LYS A CA 1
ATOM 614 C C . LYS A 1 77 ? -6.727 -14.127 -25.729 1.00 93.06 77 LYS A C 1
ATOM 616 O O . LYS A 1 77 ? -6.510 -14.631 -24.624 1.00 93.06 77 LYS A O 1
ATOM 621 N N . LYS A 1 78 ? -5.770 -13.963 -26.644 1.00 93.50 78 LYS A N 1
ATOM 622 C CA . LYS A 1 78 ? -4.366 -14.322 -26.419 1.00 93.50 78 LYS A CA 1
ATOM 623 C C . LYS A 1 78 ? -3.720 -13.456 -25.341 1.00 93.50 78 LYS A C 1
ATOM 625 O O . LYS A 1 78 ? -3.004 -13.992 -24.494 1.00 93.50 78 LYS A O 1
ATOM 630 N N . ALA A 1 79 ? -4.016 -12.154 -25.306 1.00 93.44 79 ALA A N 1
ATOM 631 C CA . ALA A 1 79 ? -3.559 -11.262 -24.238 1.00 93.44 79 ALA A CA 1
ATOM 632 C C . ALA A 1 79 ? -4.021 -11.756 -22.853 1.00 93.44 79 ALA A C 1
ATOM 634 O O . ALA A 1 79 ? -3.208 -11.903 -21.938 1.00 93.44 79 ALA A O 1
ATOM 635 N N . ARG A 1 80 ? -5.302 -12.124 -22.723 1.00 94.38 80 ARG A N 1
ATOM 636 C CA . ARG A 1 80 ? -5.882 -12.697 -21.498 1.00 94.38 80 ARG A CA 1
ATOM 637 C C . ARG A 1 80 ? -5.231 -14.019 -21.095 1.00 94.38 80 ARG A C 1
ATOM 639 O O . ARG A 1 80 ? -4.957 -14.231 -19.915 1.00 94.38 80 ARG A O 1
ATOM 646 N N . ALA A 1 81 ? -4.966 -14.910 -22.049 1.00 93.12 81 ALA A N 1
ATOM 647 C CA . ALA A 1 81 ? -4.265 -16.165 -21.775 1.00 93.12 81 ALA A CA 1
ATOM 648 C C . ALA A 1 81 ? -2.836 -15.915 -21.253 1.00 93.12 81 ALA A C 1
ATOM 650 O O . ALA A 1 81 ? -2.423 -16.520 -20.263 1.00 93.12 81 ALA A O 1
ATOM 651 N N . SER A 1 82 ? -2.120 -14.967 -21.867 1.00 91.25 82 SER A N 1
ATOM 652 C CA . SER A 1 82 ? -0.781 -14.545 -21.438 1.00 91.25 82 SER A CA 1
ATOM 653 C C . SER A 1 82 ? -0.786 -13.985 -20.014 1.00 91.25 82 SER A C 1
ATOM 655 O O . SER A 1 82 ? 0.027 -14.401 -19.188 1.00 91.25 82 SER A O 1
ATOM 657 N N . ASN A 1 83 ? -1.723 -13.087 -19.697 1.00 93.12 83 ASN A N 1
ATOM 658 C CA . ASN A 1 83 ? -1.879 -12.535 -18.350 1.00 93.12 83 ASN A CA 1
ATOM 659 C C . ASN A 1 83 ? -2.106 -13.635 -17.313 1.00 93.12 83 ASN A C 1
ATOM 661 O O . ASN A 1 83 ? -1.383 -13.688 -16.319 1.00 93.12 83 ASN A O 1
ATOM 665 N N . LYS A 1 84 ? -3.038 -14.563 -17.571 1.00 90.50 84 LYS A N 1
ATOM 666 C CA . LYS A 1 84 ? -3.335 -15.663 -16.640 1.00 90.50 84 LYS A CA 1
ATOM 667 C C . LYS A 1 84 ? -2.097 -16.503 -16.327 1.00 90.50 84 LYS A C 1
ATOM 669 O O . LYS A 1 84 ? -1.826 -16.773 -15.157 1.00 90.50 84 LYS A O 1
ATOM 674 N N . ALA A 1 85 ? -1.330 -16.872 -17.354 1.00 88.94 85 ALA A N 1
ATOM 675 C CA . ALA A 1 85 ? -0.101 -17.637 -17.181 1.00 88.94 85 ALA A CA 1
ATOM 676 C C . ALA A 1 85 ? 0.946 -16.855 -16.368 1.00 88.94 85 ALA A C 1
ATOM 678 O O . ALA A 1 85 ? 1.502 -17.364 -15.397 1.00 88.94 85 ALA A O 1
ATOM 679 N N . ILE A 1 86 ? 1.202 -15.594 -16.716 1.00 85.81 86 ILE A N 1
ATOM 680 C CA . ILE A 1 86 ? 2.292 -14.821 -16.106 1.00 85.81 86 ILE A CA 1
ATOM 681 C C . ILE A 1 86 ? 1.954 -14.384 -14.671 1.00 85.81 86 ILE A C 1
ATOM 683 O O . ILE A 1 86 ? 2.787 -14.507 -13.770 1.00 85.81 86 ILE A O 1
ATOM 687 N N . ILE A 1 87 ? 0.735 -13.901 -14.438 1.00 87.06 87 ILE A N 1
ATOM 688 C CA . ILE A 1 87 ? 0.314 -13.350 -13.146 1.00 87.06 87 ILE A CA 1
ATOM 689 C C . ILE A 1 87 ? 0.049 -14.469 -12.138 1.00 87.06 87 ILE A C 1
ATOM 691 O O . ILE A 1 87 ? 0.561 -14.411 -11.019 1.00 87.06 87 ILE A O 1
ATOM 695 N N . PHE A 1 88 ? -0.716 -15.496 -12.523 1.00 83.94 88 PHE A N 1
ATOM 696 C CA . PHE A 1 88 ? -1.202 -16.504 -11.577 1.00 83.94 88 PHE A CA 1
ATOM 697 C C . PHE A 1 88 ? -0.380 -17.791 -11.570 1.00 83.94 88 PHE A C 1
ATOM 699 O O . PHE A 1 88 ? -0.141 -18.324 -10.490 1.00 83.94 88 PHE A O 1
ATOM 706 N N . THR A 1 89 ? 0.078 -18.282 -12.726 1.00 80.75 89 THR A N 1
ATOM 707 C CA . THR A 1 89 ? 0.897 -19.508 -12.776 1.00 80.75 89 THR A CA 1
ATOM 708 C C . THR A 1 89 ? 2.346 -19.215 -12.406 1.00 80.75 89 THR A C 1
ATOM 710 O O . THR A 1 89 ? 2.929 -19.909 -11.581 1.00 80.75 89 THR A O 1
ATOM 713 N N . MET A 1 90 ? 2.925 -18.154 -12.970 1.00 79.56 90 MET A N 1
ATOM 714 C CA . MET A 1 90 ? 4.319 -17.776 -12.711 1.00 79.56 90 MET A CA 1
ATOM 715 C C . MET A 1 90 ? 4.470 -16.808 -11.526 1.00 79.56 90 MET A C 1
ATOM 717 O O . MET A 1 90 ? 5.584 -16.552 -11.077 1.00 79.56 90 MET A O 1
ATOM 721 N N . GLY A 1 91 ? 3.365 -16.269 -11.000 1.00 77.88 91 GLY A N 1
ATOM 722 C CA . GLY A 1 91 ? 3.353 -15.467 -9.776 1.00 77.88 91 GLY A CA 1
ATOM 723 C C . GLY A 1 91 ? 3.822 -14.015 -9.927 1.00 77.88 91 GLY A C 1
ATOM 724 O O . GLY A 1 91 ? 4.107 -13.376 -8.913 1.00 77.88 91 GLY A O 1
ATOM 725 N N . HIS A 1 92 ? 3.893 -13.468 -11.147 1.00 84.00 92 HIS A N 1
ATOM 726 C CA . HIS A 1 92 ? 4.327 -12.088 -11.404 1.00 84.00 92 HIS A CA 1
ATOM 727 C C . HIS A 1 92 ? 3.180 -11.081 -11.210 1.00 84.00 92 HIS A C 1
ATOM 729 O O . HIS A 1 92 ? 2.751 -10.406 -12.146 1.00 84.00 92 HIS A O 1
ATOM 735 N N . LYS A 1 93 ? 2.682 -10.953 -9.973 1.00 84.88 93 LYS A N 1
ATOM 736 C CA . LYS A 1 93 ? 1.516 -10.108 -9.648 1.00 84.88 93 LYS A CA 1
ATOM 737 C C . LYS A 1 93 ? 1.677 -8.624 -10.000 1.00 84.88 93 LYS A C 1
ATOM 739 O O . LYS A 1 93 ? 0.681 -7.961 -10.260 1.00 84.88 93 LYS A O 1
ATOM 744 N N . SER A 1 94 ? 2.903 -8.096 -10.048 1.00 87.62 94 SER A N 1
ATOM 745 C CA . SER A 1 94 ? 3.147 -6.687 -10.399 1.00 87.62 94 SER A CA 1
ATOM 746 C C . SER A 1 94 ? 2.703 -6.333 -11.820 1.00 87.62 94 SER A C 1
ATOM 748 O O . SER A 1 94 ? 2.432 -5.177 -12.107 1.00 87.62 94 SER A O 1
ATOM 750 N N . VAL A 1 95 ? 2.594 -7.315 -12.718 1.00 90.81 95 VAL A N 1
ATOM 751 C CA . VAL A 1 95 ? 2.103 -7.101 -14.087 1.00 90.81 95 VAL A CA 1
ATOM 752 C C . VAL A 1 95 ? 0.643 -6.626 -14.094 1.00 90.81 95 VAL A C 1
ATOM 754 O O . VAL A 1 95 ? 0.264 -5.817 -14.944 1.00 90.81 95 VAL A O 1
ATOM 757 N N . ALA A 1 96 ? -0.160 -7.051 -13.112 1.00 93.44 96 ALA A N 1
ATOM 758 C CA . ALA A 1 96 ? -1.536 -6.590 -12.941 1.00 93.44 96 ALA A CA 1
ATOM 759 C C . ALA A 1 96 ? -1.618 -5.102 -12.548 1.00 93.44 96 ALA A C 1
ATOM 761 O O . ALA A 1 96 ? -2.651 -4.475 -12.748 1.00 93.44 96 ALA A O 1
ATOM 762 N N . GLU A 1 97 ? -0.538 -4.491 -12.043 1.00 94.38 97 GLU A N 1
ATOM 763 C CA . GLU A 1 97 ? -0.545 -3.072 -11.655 1.00 94.38 97 GLU A CA 1
ATOM 764 C C . GLU A 1 97 ? -0.713 -2.122 -12.851 1.00 94.38 97 GLU A C 1
ATOM 766 O O . GLU A 1 97 ? -1.108 -0.973 -12.673 1.00 94.38 97 GLU A O 1
ATOM 771 N N . HIS A 1 98 ? -0.446 -2.602 -14.069 1.00 95.19 98 HIS A N 1
ATOM 772 C CA . HIS A 1 98 ? -0.650 -1.841 -15.301 1.00 95.19 98 HIS A CA 1
ATOM 773 C C . HIS A 1 98 ? -2.120 -1.700 -15.705 1.00 95.19 98 HIS A C 1
ATOM 775 O O . HIS A 1 98 ? -2.419 -0.853 -16.543 1.00 95.19 98 HIS A O 1
ATOM 781 N N . ALA A 1 99 ? -3.020 -2.510 -15.144 1.00 96.56 99 ALA A N 1
ATOM 782 C CA . ALA A 1 99 ? -4.454 -2.336 -15.318 1.00 96.56 99 ALA A CA 1
ATOM 783 C C . ALA A 1 99 ? -4.999 -1.442 -14.201 1.00 96.56 99 ALA A C 1
ATOM 785 O O . ALA A 1 99 ? -4.751 -1.725 -13.031 1.00 96.56 99 ALA A O 1
ATOM 786 N N . PHE A 1 100 ? -5.707 -0.368 -14.547 1.00 97.62 100 PHE A N 1
ATOM 787 C CA . PHE A 1 100 ? -6.047 0.714 -13.622 1.00 97.62 100 PHE A CA 1
ATOM 788 C C . PHE A 1 100 ? -7.495 1.177 -13.803 1.00 97.62 100 PHE A C 1
ATOM 790 O O . PHE A 1 100 ? -7.941 1.366 -14.934 1.00 97.62 100 PHE A O 1
ATOM 797 N N . PHE A 1 101 ? -8.205 1.376 -12.692 1.00 98.19 101 PHE A N 1
ATOM 798 C CA . PHE A 1 101 ? -9.646 1.636 -12.629 1.00 98.19 101 PHE A CA 1
ATOM 799 C C . PHE A 1 101 ? -9.935 2.858 -11.761 1.00 98.19 101 PHE A C 1
ATOM 801 O O . PHE A 1 101 ? -9.191 3.137 -10.821 1.00 98.19 101 PHE A O 1
ATOM 808 N N . ASN A 1 102 ? -11.023 3.561 -12.066 1.00 98.44 102 ASN A N 1
ATOM 809 C CA . ASN A 1 102 ? -11.502 4.739 -11.354 1.00 98.44 102 ASN A CA 1
ATOM 810 C C . ASN A 1 102 ? -12.987 4.562 -11.044 1.00 98.44 102 ASN A C 1
ATOM 812 O O . ASN A 1 102 ? -13.753 4.224 -11.945 1.00 98.44 102 ASN A O 1
ATOM 816 N N . PHE A 1 103 ? -13.397 4.841 -9.815 1.00 98.62 103 PHE A N 1
ATOM 817 C CA . PHE A 1 103 ? -14.759 4.666 -9.325 1.00 98.62 103 PHE A CA 1
ATOM 818 C C . PHE A 1 103 ? -15.279 5.960 -8.715 1.00 98.62 103 PHE A C 1
ATOM 820 O O . PHE A 1 103 ? -14.527 6.675 -8.053 1.00 98.62 103 PHE A O 1
ATOM 827 N N . ALA A 1 104 ? -16.566 6.225 -8.905 1.00 98.31 104 ALA A N 1
ATOM 828 C CA . ALA A 1 104 ? -17.342 7.123 -8.063 1.00 98.31 104 ALA A CA 1
ATOM 829 C C . ALA A 1 104 ? -18.143 6.269 -7.073 1.00 98.31 104 ALA A C 1
ATOM 831 O O . ALA A 1 104 ? -18.834 5.336 -7.482 1.00 98.31 104 ALA A O 1
ATOM 832 N N . ILE A 1 105 ? -18.007 6.564 -5.783 1.00 98.25 105 ILE A N 1
ATOM 833 C CA . ILE A 1 105 ? -18.672 5.841 -4.697 1.00 98.25 105 ILE A CA 1
ATOM 834 C C . ILE A 1 105 ? -19.493 6.855 -3.905 1.00 98.25 105 ILE A C 1
ATOM 836 O O . ILE A 1 105 ? -18.940 7.844 -3.423 1.00 98.25 105 ILE A O 1
ATOM 840 N N . THR A 1 106 ? -20.793 6.618 -3.767 1.00 96.75 106 THR A N 1
ATOM 841 C CA . THR A 1 106 ? -21.738 7.464 -3.021 1.00 96.75 106 THR A CA 1
ATOM 842 C C . THR A 1 106 ? -22.565 6.597 -2.073 1.00 96.75 106 THR A C 1
ATOM 844 O O . THR A 1 106 ? -22.568 5.374 -2.192 1.00 96.75 106 THR A O 1
ATOM 847 N N . GLY A 1 107 ? -23.245 7.203 -1.096 1.00 95.31 107 GLY A N 1
ATOM 848 C CA . GLY A 1 107 ? -24.114 6.436 -0.196 1.00 95.31 107 GLY A CA 1
ATOM 849 C C . GLY A 1 107 ? -23.368 5.546 0.801 1.00 95.31 107 GLY A C 1
ATOM 850 O O . GLY A 1 107 ? -23.934 4.579 1.299 1.00 95.31 107 GLY A O 1
ATOM 851 N N . VAL A 1 108 ? -22.092 5.843 1.057 1.00 96.44 108 VAL A N 1
ATOM 852 C CA . VAL A 1 108 ? -21.215 5.079 1.955 1.00 96.44 108 VAL A CA 1
ATOM 853 C C . VAL A 1 108 ? -21.061 5.814 3.283 1.00 96.44 108 VAL A C 1
ATOM 855 O O . VAL A 1 108 ? -20.971 7.037 3.291 1.00 96.44 108 VAL A O 1
ATOM 858 N N . SER A 1 109 ? -21.022 5.118 4.414 1.00 96.69 109 SER A N 1
ATOM 859 C CA . SER A 1 109 ? -20.782 5.745 5.717 1.00 96.69 109 SER A CA 1
ATOM 860 C C . SER A 1 109 ? -19.342 6.252 5.838 1.00 96.69 109 SER A C 1
ATOM 862 O O . SER A 1 109 ? -18.415 5.674 5.263 1.00 96.69 109 SER A O 1
ATOM 864 N N . ARG A 1 110 ? -19.106 7.288 6.653 1.00 95.75 110 ARG A N 1
ATOM 865 C CA . ARG A 1 110 ? -17.741 7.721 7.025 1.00 95.75 110 ARG A CA 1
ATOM 866 C C . ARG A 1 110 ? -16.911 6.562 7.590 1.00 95.75 110 ARG A C 1
ATOM 868 O O . ARG A 1 110 ? -15.736 6.425 7.250 1.00 95.75 110 ARG A O 1
ATOM 875 N N . ARG A 1 111 ? -17.534 5.659 8.355 1.00 96.88 111 ARG A N 1
ATOM 876 C CA . ARG A 1 111 ? -16.873 4.453 8.872 1.00 96.88 111 ARG A CA 1
ATOM 877 C C . ARG A 1 111 ? -16.387 3.514 7.762 1.00 96.88 111 ARG A C 1
ATOM 879 O O . ARG A 1 111 ? -15.316 2.918 7.892 1.00 96.88 111 ARG A O 1
ATOM 886 N N . ALA A 1 112 ? -17.163 3.354 6.694 1.00 97.06 112 ALA A N 1
ATOM 887 C CA . ALA A 1 112 ? -16.770 2.561 5.536 1.00 97.06 112 ALA A CA 1
ATOM 888 C C . ALA A 1 112 ? -15.696 3.259 4.691 1.00 97.06 112 ALA A C 1
ATOM 890 O O . ALA A 1 112 ? -14.794 2.573 4.205 1.00 97.06 112 ALA A O 1
ATOM 891 N N . VAL A 1 113 ? -15.707 4.596 4.598 1.00 97.25 113 VAL A N 1
ATOM 892 C CA . VAL A 1 113 ? -14.599 5.358 3.990 1.00 97.25 113 VAL A CA 1
ATOM 893 C C . VAL A 1 113 ? -13.277 5.058 4.703 1.00 97.25 113 VAL A C 1
ATOM 895 O O . VAL A 1 113 ? -12.299 4.706 4.047 1.00 97.25 113 VAL A O 1
ATOM 898 N N . GLU A 1 114 ? -13.252 5.063 6.040 1.00 96.06 114 GLU A N 1
ATOM 899 C CA . GLU A 1 114 ? -12.037 4.715 6.792 1.00 96.06 114 GLU A CA 1
ATOM 900 C C . GLU A 1 114 ? -11.516 3.306 6.489 1.00 96.06 114 GLU A C 1
ATOM 902 O O . GLU A 1 114 ? -10.315 3.075 6.572 1.00 96.06 114 GLU A O 1
ATOM 907 N N . GLU A 1 115 ? -12.386 2.330 6.203 1.00 95.56 115 GLU A N 1
ATOM 908 C CA . GLU A 1 115 ? -11.952 0.979 5.821 1.00 95.56 115 GLU A CA 1
ATOM 909 C C . GLU A 1 115 ? -11.413 0.951 4.387 1.00 95.56 115 GLU A C 1
ATOM 911 O O . GLU A 1 115 ? -10.368 0.340 4.132 1.00 95.56 115 GLU A O 1
ATOM 916 N N . LEU A 1 116 ? -12.108 1.644 3.482 1.00 96.19 116 LEU A N 1
ATOM 917 C CA . LEU A 1 116 ? -11.778 1.764 2.068 1.00 96.19 116 LEU A CA 1
ATOM 918 C C . LEU A 1 116 ? -10.409 2.417 1.847 1.00 96.19 116 LEU A C 1
ATOM 920 O O . LEU A 1 116 ? -9.687 1.989 0.954 1.00 96.19 116 LEU A O 1
ATOM 924 N N . GLU A 1 117 ? -10.023 3.381 2.688 1.00 96.38 117 GLU A N 1
ATOM 925 C CA . GLU A 1 117 ? -8.778 4.153 2.560 1.00 96.38 117 GLU A CA 1
ATOM 926 C C . GLU A 1 117 ? -7.545 3.504 3.227 1.00 96.38 117 GLU A C 1
ATOM 928 O O . GLU A 1 117 ? -6.418 3.992 3.101 1.00 96.38 117 GLU A O 1
ATOM 933 N N . LYS A 1 118 ? -7.690 2.352 3.902 1.00 93.62 118 LYS A N 1
ATOM 934 C CA . LYS A 1 118 ? -6.552 1.654 4.551 1.00 93.62 118 LYS A CA 1
ATOM 935 C C . LYS A 1 118 ? -5.450 1.179 3.586 1.00 93.62 118 LYS A C 1
ATOM 937 O O . LYS A 1 118 ? -4.278 1.111 3.999 1.00 93.62 118 LYS A O 1
ATOM 942 N N . PRO A 1 119 ? -5.741 0.737 2.346 1.00 93.31 119 PRO A N 1
ATOM 943 C CA . PRO A 1 119 ? -4.706 0.445 1.358 1.00 93.31 119 PRO A CA 1
ATOM 944 C C . PRO A 1 119 ? -3.940 1.708 0.926 1.00 93.31 119 PRO A C 1
ATOM 946 O O . PRO A 1 119 ? -4.521 2.678 0.461 1.00 93.31 119 PRO A O 1
ATOM 949 N N . ARG A 1 120 ? -2.602 1.667 1.008 1.00 91.81 120 ARG A N 1
ATOM 950 C CA . ARG A 1 120 ? -1.720 2.832 0.756 1.00 91.81 120 ARG A CA 1
ATOM 951 C C . ARG A 1 120 ? -1.420 3.132 -0.715 1.00 91.81 120 ARG A C 1
ATOM 953 O O . ARG A 1 120 ? -0.924 4.203 -1.025 1.00 91.81 120 ARG A O 1
ATOM 960 N N . LEU A 1 121 ? -1.597 2.153 -1.602 1.00 93.00 121 LEU A N 1
ATOM 961 C CA . LEU A 1 121 ? -1.157 2.229 -3.004 1.00 93.00 121 LEU A CA 1
ATOM 962 C C . LEU A 1 121 ? -2.343 2.457 -3.946 1.00 93.00 121 LEU A C 1
ATOM 964 O O . LEU A 1 121 ? -2.531 1.741 -4.931 1.00 93.00 121 LEU A O 1
ATOM 968 N N . GLN A 1 122 ? -3.177 3.419 -3.582 1.00 95.44 122 GLN A N 1
ATOM 969 C CA . GLN A 1 122 ? -4.382 3.830 -4.293 1.00 95.44 122 GLN A CA 1
ATOM 970 C C . GLN A 1 122 ? -4.526 5.348 -4.134 1.00 95.44 122 GLN A C 1
ATOM 972 O O . GLN A 1 122 ? -3.797 5.963 -3.351 1.00 95.44 122 GLN A O 1
ATOM 977 N N . SER A 1 123 ? -5.426 5.957 -4.895 1.00 97.62 123 SER A N 1
ATOM 978 C CA . SER A 1 123 ? -5.733 7.381 -4.781 1.00 97.62 123 SER A CA 1
ATOM 979 C C . SER A 1 123 ? -7.189 7.554 -4.390 1.00 97.62 123 SER A C 1
ATOM 981 O O . SER A 1 123 ? -8.060 6.914 -4.976 1.00 97.62 123 SER A O 1
ATOM 983 N N . TYR A 1 124 ? -7.429 8.425 -3.416 1.00 97.50 124 TYR A N 1
ATOM 984 C CA . TYR A 1 124 ? -8.757 8.717 -2.897 1.00 97.50 124 TYR A CA 1
ATOM 985 C C . TYR A 1 124 ? -9.002 10.221 -2.950 1.00 97.50 124 TYR A C 1
ATOM 987 O O . TYR A 1 124 ? -8.078 11.027 -2.812 1.00 97.50 124 TYR A O 1
ATOM 995 N N . THR A 1 125 ? -10.245 10.618 -3.176 1.00 97.00 125 THR A N 1
ATOM 996 C CA . THR A 1 125 ? -10.685 12.001 -2.995 1.00 97.00 125 THR A CA 1
ATOM 997 C C . THR A 1 125 ? -12.069 11.978 -2.390 1.00 97.00 125 THR A C 1
ATOM 999 O O . THR A 1 125 ? -13.045 11.691 -3.079 1.00 97.00 125 THR A O 1
ATOM 1002 N N . GLU A 1 126 ? -12.134 12.257 -1.095 1.00 94.75 126 GLU A N 1
ATOM 1003 C CA . GLU A 1 126 ? -13.372 12.278 -0.330 1.00 94.75 126 GLU A CA 1
ATOM 1004 C C . GLU A 1 126 ? -14.030 13.666 -0.348 1.00 94.75 126 GLU A C 1
ATOM 1006 O O . GLU A 1 126 ? -13.355 14.701 -0.320 1.00 94.75 126 GLU A O 1
ATOM 1011 N N . LYS A 1 127 ? -15.367 13.709 -0.348 1.00 90.94 127 LYS A N 1
ATOM 1012 C CA . LYS A 1 127 ? -16.129 14.936 -0.095 1.00 90.94 127 LYS A CA 1
ATOM 1013 C C . LYS A 1 127 ? -15.783 15.493 1.292 1.00 90.94 127 LYS A C 1
ATOM 1015 O O . LYS A 1 127 ? -16.116 14.908 2.316 1.00 90.94 127 LYS A O 1
ATOM 1020 N N . SER A 1 128 ? -15.168 16.673 1.323 1.00 89.12 128 SER A N 1
ATOM 1021 C CA . SER A 1 128 ? -14.783 17.338 2.570 1.00 89.12 128 SER A CA 1
ATOM 1022 C C . SER A 1 128 ? -15.992 17.859 3.354 1.00 89.12 128 SER A C 1
ATOM 1024 O O . SER A 1 128 ? -16.732 18.724 2.878 1.00 89.12 128 SER A O 1
ATOM 1026 N N . GLN A 1 129 ? -16.109 17.423 4.609 1.00 86.62 129 GLN A N 1
ATOM 1027 C CA . GLN A 1 129 ? -17.064 17.962 5.588 1.00 86.62 129 GLN A CA 1
ATOM 1028 C C . GLN A 1 129 ? -16.707 19.384 6.073 1.00 86.62 129 GLN A C 1
ATOM 1030 O O . GLN A 1 129 ? -17.484 19.994 6.796 1.00 86.62 129 GLN A O 1
ATOM 1035 N N . ARG A 1 130 ? -15.535 19.919 5.695 1.00 85.31 130 ARG A N 1
ATOM 1036 C CA . ARG A 1 130 ? -15.113 21.294 6.034 1.00 85.31 130 ARG A CA 1
ATOM 1037 C C . ARG A 1 130 ? -15.687 22.328 5.066 1.00 85.31 130 ARG A C 1
ATOM 1039 O O . ARG A 1 130 ? -15.866 23.480 5.425 1.00 85.31 130 ARG A O 1
ATOM 1046 N N . TYR A 1 131 ? -15.964 21.923 3.826 1.00 80.56 131 TYR A N 1
ATOM 1047 C CA . TYR A 1 131 ? -16.399 22.843 2.769 1.00 80.56 131 TYR A CA 1
ATOM 1048 C C . TYR A 1 131 ? -17.886 22.715 2.454 1.00 80.56 131 TYR A C 1
ATOM 1050 O O . TYR A 1 131 ? -18.537 23.707 2.122 1.00 80.56 131 TYR A O 1
ATOM 1058 N N . ILE A 1 132 ? -18.441 21.511 2.591 1.00 81.69 132 ILE A N 1
ATOM 1059 C CA . ILE A 1 132 ? -19.833 21.239 2.248 1.00 81.69 132 ILE A CA 1
ATOM 1060 C C . ILE A 1 132 ? -20.681 21.156 3.512 1.00 81.69 132 ILE A C 1
ATOM 1062 O O . ILE A 1 132 ? -20.357 20.400 4.425 1.00 81.69 132 ILE A O 1
ATOM 1066 N N . THR A 1 133 ? -21.779 21.909 3.530 1.00 80.19 133 THR A N 1
ATOM 1067 C CA . THR A 1 133 ? -22.843 21.743 4.524 1.00 80.19 133 THR A CA 1
ATOM 1068 C C . THR A 1 133 ? -23.479 20.369 4.336 1.00 80.19 133 THR A C 1
ATOM 1070 O O . THR A 1 133 ? -23.762 19.960 3.209 1.00 80.19 133 THR A O 1
ATOM 1073 N N . LEU A 1 134 ? -23.643 19.633 5.427 1.00 80.50 134 LEU A N 1
ATOM 1074 C CA . LEU A 1 134 ? -24.171 18.273 5.401 1.00 80.50 134 LEU A CA 1
ATOM 1075 C C . LEU A 1 134 ? -25.690 18.310 5.566 1.00 80.50 134 LEU A C 1
ATOM 1077 O O . LEU A 1 134 ? -26.203 19.109 6.336 1.00 80.50 134 LEU A O 1
ATOM 1081 N N . GLU A 1 135 ? -26.395 17.452 4.831 1.00 82.12 135 GLU A N 1
ATOM 1082 C CA . GLU A 1 135 ? -27.868 17.440 4.767 1.00 82.12 135 GLU A CA 1
ATOM 1083 C C . GLU A 1 135 ? -28.498 16.469 5.783 1.00 82.12 135 GLU A C 1
ATOM 1085 O O . GLU A 1 135 ? -29.705 16.255 5.792 1.00 82.12 135 GLU A O 1
ATOM 1090 N N . GLY A 1 136 ? -27.674 15.879 6.656 1.00 84.88 136 GLY A N 1
ATOM 1091 C CA . GLY A 1 136 ? -28.114 14.948 7.692 1.00 84.88 136 GLY A CA 1
ATOM 1092 C C . GLY A 1 136 ? -28.285 13.501 7.227 1.00 84.88 136 GLY A C 1
ATOM 1093 O O . GLY A 1 136 ? -28.718 12.681 8.029 1.00 84.88 136 GLY A O 1
ATOM 1094 N N . ASP A 1 137 ? -27.922 13.158 5.987 1.00 91.62 137 ASP A N 1
ATOM 1095 C CA . ASP A 1 137 ? -27.967 11.779 5.486 1.00 91.62 137 ASP A CA 1
ATOM 1096 C C . ASP A 1 137 ? -27.032 10.843 6.268 1.00 91.62 137 ASP A C 1
ATOM 1098 O O . ASP A 1 137 ? -25.875 11.176 6.555 1.00 91.62 137 ASP A O 1
ATOM 1102 N N . PHE A 1 138 ? -27.503 9.629 6.560 1.00 94.88 138 PHE A N 1
ATOM 1103 C CA . PHE A 1 138 ? -26.722 8.604 7.249 1.00 94.88 138 PHE A CA 1
ATOM 1104 C C . PHE A 1 138 ? -27.076 7.185 6.801 1.00 94.88 138 PHE A C 1
ATOM 1106 O O . PHE A 1 138 ? -28.181 6.894 6.347 1.00 94.88 138 PHE A O 1
ATOM 1113 N N . VAL A 1 139 ? -26.117 6.281 6.982 1.00 95.38 139 VAL A N 1
ATOM 1114 C CA . VAL A 1 139 ? -26.267 4.847 6.737 1.00 95.38 139 VAL A CA 1
ATOM 1115 C C . VAL A 1 139 ? -26.623 4.144 8.043 1.00 95.38 139 VAL A C 1
ATOM 1117 O O . VAL A 1 139 ? -25.981 4.356 9.072 1.00 95.38 139 VAL A O 1
ATOM 1120 N N . ILE A 1 140 ? -27.619 3.258 8.002 1.00 95.44 140 ILE A N 1
ATOM 1121 C CA . ILE A 1 140 ? -27.929 2.355 9.116 1.00 95.44 140 ILE A CA 1
ATOM 1122 C C . ILE A 1 140 ? -27.359 0.970 8.776 1.00 95.44 140 ILE A C 1
ATOM 1124 O O . ILE A 1 140 ? -27.829 0.356 7.814 1.00 95.44 140 ILE A O 1
ATOM 1128 N N . PRO A 1 141 ? -26.373 0.453 9.533 1.00 94.69 141 PRO A N 1
ATOM 1129 C CA . PRO A 1 141 ? -25.854 -0.900 9.337 1.00 94.69 141 PRO A CA 1
ATOM 1130 C C . PRO A 1 141 ? -26.967 -1.953 9.403 1.00 94.69 141 PRO A C 1
ATOM 1132 O O . PRO A 1 141 ? -27.847 -1.869 10.266 1.00 94.69 141 PRO A O 1
ATOM 1135 N N . LYS A 1 142 ? -26.925 -2.971 8.534 1.00 94.62 142 LYS A N 1
ATOM 1136 C CA . LYS A 1 142 ? -27.970 -4.015 8.465 1.00 94.62 142 LYS A CA 1
ATOM 1137 C C . LYS A 1 142 ? -28.118 -4.774 9.782 1.00 94.62 142 LYS A C 1
ATOM 1139 O O . LYS A 1 142 ? -29.212 -5.177 10.158 1.00 94.62 142 LYS A O 1
ATOM 1144 N N . GLU A 1 143 ? -27.017 -4.944 10.498 1.00 96.25 143 GLU A N 1
ATOM 1145 C CA . GLU A 1 143 ? -26.949 -5.576 11.809 1.00 96.25 143 GLU A CA 1
ATOM 1146 C C . GLU A 1 143 ? -27.735 -4.779 12.858 1.00 96.25 143 GLU A C 1
ATOM 1148 O O . GLU A 1 143 ? -28.357 -5.369 13.738 1.00 96.25 143 GLU A O 1
ATOM 1153 N N . ILE A 1 144 ? -27.74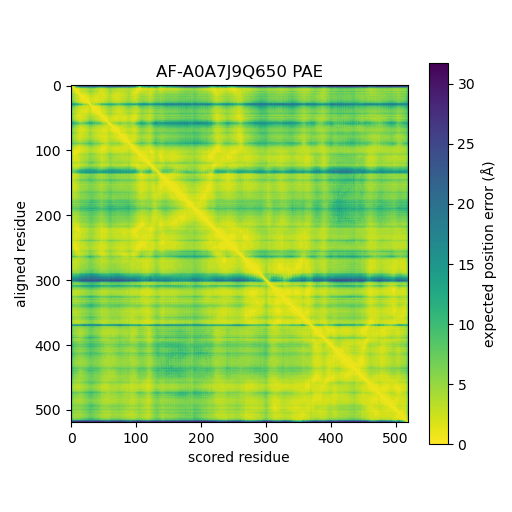5 -3.445 12.740 1.00 96.19 144 ILE A N 1
ATOM 1154 C CA . ILE A 1 144 ? -28.533 -2.556 13.598 1.00 96.19 144 ILE A CA 1
ATOM 1155 C C . ILE A 1 144 ? -29.996 -2.547 13.152 1.00 96.19 144 ILE A C 1
ATOM 1157 O O . ILE A 1 144 ? -30.857 -2.685 14.017 1.00 96.19 144 ILE A O 1
ATOM 1161 N N . GLN A 1 145 ? -30.276 -2.462 11.843 1.00 94.75 145 GLN A N 1
ATOM 1162 C CA . GLN A 1 145 ? -31.638 -2.556 11.280 1.00 94.75 145 GLN A CA 1
ATOM 1163 C C . GLN A 1 145 ? -32.346 -3.856 11.692 1.00 94.75 145 GLN A C 1
ATOM 1165 O O . GLN A 1 145 ? -33.543 -3.889 11.943 1.00 94.75 145 GLN A O 1
ATOM 1170 N N . ALA A 1 146 ? -31.601 -4.956 11.803 1.00 93.88 146 ALA A N 1
ATOM 1171 C CA . ALA A 1 146 ? -32.134 -6.238 12.254 1.00 93.88 146 ALA A CA 1
ATOM 1172 C C . ALA A 1 146 ? -32.310 -6.337 13.786 1.00 93.88 146 ALA A C 1
ATOM 1174 O O . ALA A 1 146 ? -32.673 -7.400 14.294 1.00 93.88 146 ALA A O 1
ATOM 1175 N N . SER A 1 147 ? -32.032 -5.270 14.542 1.00 96.69 147 SER A N 1
ATOM 1176 C CA . SER A 1 147 ? -32.006 -5.272 16.007 1.00 96.69 147 SER A CA 1
ATOM 1177 C C . SER A 1 147 ? -33.072 -4.360 16.622 1.00 96.69 147 SER A C 1
ATOM 1179 O O . SER A 1 147 ? -33.492 -3.364 16.043 1.00 96.69 147 SER A O 1
ATOM 1181 N N . PHE A 1 148 ? -33.434 -4.626 17.880 1.00 97.00 148 PHE A N 1
ATOM 1182 C CA . PHE A 1 148 ? -34.335 -3.762 18.657 1.00 97.00 148 PHE A CA 1
ATOM 1183 C C . PHE A 1 148 ? -33.744 -2.373 18.982 1.00 97.00 148 PHE A C 1
ATOM 1185 O O . PHE A 1 148 ? -34.436 -1.532 19.558 1.00 97.00 148 PHE A O 1
ATOM 1192 N N . LEU A 1 149 ? -32.463 -2.140 18.669 1.00 98.00 149 LEU A N 1
ATOM 1193 C CA . LEU A 1 149 ? -31.772 -0.874 18.907 1.00 98.00 149 LEU A CA 1
ATOM 1194 C C . LEU A 1 149 ? -31.876 0.102 17.727 1.00 98.00 149 LEU A C 1
ATOM 1196 O O . LEU A 1 149 ? -31.482 1.251 17.905 1.00 98.00 149 LEU A O 1
ATOM 1200 N N . GLU A 1 150 ? -32.430 -0.298 16.573 1.00 97.38 150 GLU A N 1
ATOM 1201 C CA . GLU A 1 150 ? -32.576 0.585 15.403 1.00 97.38 150 GLU A CA 1
ATOM 1202 C C . GLU A 1 150 ? -33.235 1.938 15.742 1.00 97.38 150 GLU A C 1
ATOM 1204 O O . GLU A 1 150 ? -32.633 2.964 15.420 1.00 97.38 150 GLU A O 1
ATOM 1209 N N . PRO A 1 151 ? -34.378 2.011 16.462 1.00 98.06 151 PRO A N 1
ATOM 1210 C CA . PRO A 1 151 ? -34.996 3.303 16.765 1.00 98.06 151 PRO A CA 1
ATOM 1211 C C . PRO A 1 151 ? -34.108 4.204 17.631 1.00 98.06 151 PRO A C 1
ATOM 1213 O O . PRO A 1 151 ? -34.025 5.403 17.388 1.00 98.06 151 PRO A O 1
ATOM 1216 N N . LYS A 1 152 ? -33.398 3.624 18.611 1.00 98.19 152 LYS A N 1
ATOM 1217 C CA . LYS A 1 152 ? -32.466 4.366 19.480 1.00 98.19 152 LYS A CA 1
ATOM 1218 C C . LYS A 1 152 ? -31.236 4.847 18.721 1.00 98.19 152 LYS A C 1
ATOM 1220 O O . LYS A 1 152 ? -30.693 5.900 19.040 1.00 98.19 152 LYS A O 1
ATOM 1225 N N . PHE A 1 153 ? -30.777 4.062 17.749 1.00 98.00 153 PHE A N 1
ATOM 1226 C CA . PHE A 1 153 ? -29.694 4.464 16.865 1.00 98.00 153 PHE A CA 1
ATOM 1227 C C . PHE A 1 153 ? -30.121 5.683 16.047 1.00 98.00 153 PHE A C 1
ATOM 1229 O O . PHE A 1 153 ? -29.449 6.704 16.122 1.00 98.00 153 PHE A O 1
ATOM 1236 N N . ILE A 1 154 ? -31.266 5.614 15.360 1.00 97.69 154 ILE A N 1
ATOM 1237 C CA . ILE A 1 154 ? -31.811 6.729 14.569 1.00 97.69 154 ILE A CA 1
ATOM 1238 C C . ILE A 1 154 ? -31.981 7.985 15.433 1.00 97.69 154 ILE A C 1
ATOM 1240 O O . ILE A 1 154 ? -31.481 9.043 15.062 1.00 97.69 154 ILE A O 1
ATOM 1244 N N . GLU A 1 155 ? -32.603 7.862 16.611 1.00 98.19 155 GLU A N 1
ATOM 1245 C CA . GLU A 1 155 ? -32.790 8.976 17.553 1.00 98.19 155 GLU A CA 1
ATOM 1246 C C . GLU A 1 155 ? -31.460 9.657 17.920 1.00 98.19 155 GLU A C 1
ATOM 1248 O O . GLU A 1 155 ? -31.373 10.887 17.955 1.00 98.19 155 GLU A O 1
ATOM 1253 N N . LEU A 1 156 ? -30.402 8.871 18.151 1.00 98.38 156 LEU A N 1
ATOM 1254 C CA . LEU A 1 156 ? -29.073 9.399 18.453 1.00 98.38 156 LEU A CA 1
ATOM 1255 C C . LEU A 1 156 ? -28.456 10.138 17.257 1.00 98.38 156 LEU A C 1
ATOM 1257 O O . LEU A 1 156 ? -27.913 11.226 17.449 1.00 98.38 156 LEU A O 1
ATOM 1261 N N . ILE A 1 157 ? -28.541 9.583 16.042 1.00 97.56 157 ILE A N 1
ATOM 1262 C CA . ILE A 1 157 ? -28.002 10.248 14.843 1.00 97.56 157 ILE A CA 1
ATOM 1263 C C . ILE A 1 157 ? -28.759 11.554 14.563 1.00 97.56 157 ILE A C 1
ATOM 1265 O O . ILE A 1 157 ? -28.151 12.576 14.252 1.00 97.56 157 ILE A O 1
ATOM 1269 N N . GLU A 1 158 ? -30.080 11.569 14.745 1.00 97.06 158 GLU A N 1
ATOM 1270 C CA . GLU A 1 158 ? -30.876 12.790 14.612 1.00 97.06 158 GLU A CA 1
ATOM 1271 C C . GLU A 1 158 ? -30.500 13.851 15.652 1.00 97.06 158 GLU A C 1
ATOM 1273 O O . GLU A 1 158 ? -30.454 15.037 15.328 1.00 97.06 158 GLU A O 1
ATOM 1278 N N . LEU A 1 159 ? -30.225 13.453 16.899 1.00 97.94 159 LEU A N 1
ATOM 1279 C CA . LEU A 1 159 ? -29.733 14.365 17.935 1.00 97.94 159 LEU A CA 1
ATOM 1280 C C . LEU A 1 159 ? -28.376 14.973 17.547 1.00 97.94 159 LEU A C 1
ATOM 1282 O O . LEU A 1 159 ? -28.166 16.174 17.723 1.00 97.94 159 LEU A O 1
ATOM 1286 N N . GLN A 1 160 ? -27.478 14.153 17.000 1.00 97.81 160 GLN A N 1
ATOM 1287 C CA . GLN A 1 160 ? -26.168 14.569 16.499 1.00 97.81 160 GLN A CA 1
ATOM 1288 C C . GLN A 1 160 ? -26.291 15.576 15.344 1.00 97.81 160 GLN A C 1
ATOM 1290 O O . GLN A 1 160 ? -25.706 16.656 15.413 1.00 97.81 160 GLN A O 1
ATOM 1295 N N . ASN A 1 161 ? -27.127 15.289 14.342 1.00 96.25 161 ASN A N 1
ATOM 1296 C CA . ASN A 1 161 ? -27.397 16.204 13.226 1.00 96.25 161 ASN A CA 1
ATOM 1297 C C . ASN A 1 161 ? -28.038 17.519 13.701 1.00 96.25 161 ASN A C 1
ATOM 1299 O O . ASN A 1 161 ? -27.591 18.600 13.328 1.00 96.25 161 ASN A O 1
ATOM 1303 N N . LYS A 1 162 ? -29.014 17.453 14.618 1.00 96.38 162 LYS A N 1
ATOM 1304 C CA . LYS A 1 162 ? -29.636 18.650 15.212 1.00 96.38 162 LYS A CA 1
ATOM 1305 C C . LYS A 1 162 ? -28.627 19.529 15.945 1.00 96.38 162 LYS A C 1
ATOM 1307 O O . LYS A 1 162 ? -28.802 20.746 15.966 1.00 96.38 162 LYS A O 1
ATOM 1312 N N . PHE A 1 163 ? -27.598 18.959 16.576 1.00 97.00 163 PHE A N 1
ATOM 1313 C CA . PHE A 1 163 ? -26.538 19.768 17.176 1.00 97.00 163 PHE A CA 1
ATOM 1314 C C . PHE A 1 163 ? -25.793 20.567 16.105 1.00 97.00 163 PHE A C 1
ATOM 1316 O O . PHE A 1 163 ? -25.610 21.771 16.292 1.00 97.00 163 PHE A O 1
ATOM 1323 N N . TYR A 1 164 ? -25.397 19.923 15.004 1.00 95.69 164 TYR A N 1
ATOM 1324 C CA . TYR A 1 164 ? -24.734 20.583 13.879 1.00 95.69 164 TYR A CA 1
ATOM 1325 C C . TYR A 1 164 ? -25.590 21.736 13.340 1.00 95.69 164 TYR A C 1
ATOM 1327 O O . TYR A 1 164 ? -25.151 22.886 13.377 1.00 95.69 164 TYR A O 1
ATOM 1335 N N . ASP A 1 165 ? -26.836 21.455 12.955 1.00 93.62 165 ASP A N 1
ATOM 1336 C CA . ASP A 1 165 ? -27.729 22.434 12.323 1.00 93.62 165 ASP A CA 1
ATOM 1337 C C . ASP A 1 165 ? -28.015 23.635 13.232 1.00 93.62 165 ASP A C 1
ATOM 1339 O O . ASP A 1 165 ? -27.920 24.790 12.815 1.00 93.62 165 ASP A O 1
ATOM 1343 N N . ASN A 1 166 ? -28.322 23.376 14.507 1.00 95.50 166 ASN A N 1
ATOM 1344 C CA . ASN A 1 166 ? -28.721 24.430 15.440 1.00 95.50 166 ASN A CA 1
ATOM 1345 C C . ASN A 1 166 ? -27.549 25.298 15.917 1.00 95.50 166 ASN A C 1
ATOM 1347 O O . ASN A 1 166 ? -27.774 26.417 16.381 1.00 95.50 166 ASN A O 1
ATOM 1351 N N . ASN A 1 167 ? -26.311 24.794 15.861 1.00 96.94 167 ASN A N 1
ATOM 1352 C CA . ASN A 1 167 ? -25.148 25.495 16.412 1.00 96.94 167 ASN A CA 1
ATOM 1353 C C . ASN A 1 167 ? -24.172 26.009 15.349 1.00 96.94 167 ASN A C 1
ATOM 1355 O O . ASN A 1 167 ? -23.353 26.864 15.687 1.00 96.94 167 ASN A O 1
ATOM 1359 N N . LEU A 1 168 ? -24.272 25.574 14.086 1.00 95.25 168 LEU A N 1
ATOM 1360 C CA . LEU A 1 168 ? -23.357 25.982 13.014 1.00 95.25 168 LEU A CA 1
ATOM 1361 C C . LEU A 1 168 ? -23.242 27.507 12.890 1.00 95.25 168 LEU A C 1
ATOM 1363 O O . LEU A 1 168 ? -22.130 28.033 12.880 1.00 95.25 168 LEU A O 1
ATOM 1367 N N . GLN A 1 169 ? -24.369 28.229 12.857 1.00 95.62 169 GLN A N 1
ATOM 1368 C CA . GLN A 1 169 ? -24.344 29.694 12.750 1.00 95.62 169 GLN A CA 1
ATOM 1369 C C . GLN A 1 169 ? -23.641 30.329 13.951 1.00 95.62 169 GLN A C 1
ATOM 1371 O O . GLN A 1 169 ? -22.775 31.181 13.791 1.00 95.62 169 GLN A O 1
ATOM 1376 N N . LYS A 1 170 ? -23.969 29.877 15.166 1.00 97.69 170 LYS A N 1
ATOM 1377 C CA . LYS A 1 170 ? -23.395 30.416 16.403 1.00 97.69 170 LYS A CA 1
ATOM 1378 C C . LYS A 1 170 ? -21.878 30.202 16.477 1.00 97.69 170 LYS A C 1
ATOM 1380 O O . LYS A 1 170 ? -21.168 31.080 16.962 1.00 97.69 170 LYS A O 1
ATOM 1385 N N . ILE A 1 171 ? -21.395 29.046 16.021 1.00 97.50 171 ILE A N 1
ATOM 1386 C CA . ILE A 1 171 ? -19.963 28.721 15.954 1.00 97.50 171 ILE A CA 1
ATOM 1387 C C . ILE A 1 171 ? -19.284 29.574 14.871 1.00 97.50 171 ILE A C 1
ATOM 1389 O O . ILE A 1 171 ? -18.252 30.190 15.124 1.00 97.50 171 ILE A O 1
ATOM 1393 N N . THR A 1 172 ? -19.902 29.699 13.696 1.00 96.19 172 THR A N 1
ATOM 1394 C CA . THR A 1 172 ? -19.391 30.528 12.591 1.00 96.19 172 THR A CA 1
ATOM 1395 C C . THR A 1 172 ? -19.281 32.004 12.993 1.00 96.19 172 THR A C 1
ATOM 1397 O O . THR A 1 172 ? -18.235 32.624 12.807 1.00 96.19 172 THR A O 1
ATOM 1400 N N . ASP A 1 173 ? -20.304 32.555 13.655 1.00 97.44 173 ASP A N 1
ATOM 1401 C CA . ASP A 1 173 ? -20.295 33.919 14.204 1.00 97.44 173 ASP A CA 1
ATOM 1402 C C . ASP A 1 173 ? -19.178 34.131 15.232 1.00 97.44 173 ASP A C 1
ATOM 1404 O O . ASP A 1 173 ? -18.655 35.239 15.368 1.00 97.44 173 ASP A O 1
ATOM 1408 N N . TRP A 1 174 ? -18.830 33.090 15.994 1.00 98.19 174 TRP A N 1
ATOM 1409 C CA . TRP A 1 174 ? -17.710 33.143 16.924 1.00 98.19 174 TRP A CA 1
ATOM 1410 C C . TRP A 1 174 ? -16.375 33.227 16.177 1.00 98.19 174 TRP A C 1
ATOM 1412 O O . TRP A 1 174 ? -15.566 34.085 16.536 1.00 98.19 174 TRP A O 1
ATOM 1422 N N . HIS A 1 175 ? -16.173 32.436 15.114 1.00 97.75 175 HIS A N 1
ATOM 1423 C CA . HIS A 1 175 ? -14.972 32.516 14.269 1.00 97.75 175 HIS A CA 1
ATOM 1424 C C . HIS A 1 175 ? -14.829 33.876 13.578 1.00 97.75 175 HIS A C 1
ATOM 1426 O O . HIS A 1 175 ? -13.727 34.414 13.537 1.00 97.75 175 HIS A O 1
ATOM 1432 N N . HIS A 1 176 ? -15.925 34.492 13.122 1.00 96.06 176 HIS A N 1
ATOM 1433 C CA . HIS A 1 176 ? -15.893 35.848 12.551 1.00 96.06 176 HIS A CA 1
ATOM 1434 C C . HIS A 1 176 ? -15.378 36.926 13.518 1.00 96.06 176 HIS A C 1
ATOM 1436 O O . HIS A 1 176 ? -15.003 38.010 13.078 1.00 96.06 176 HIS A O 1
ATOM 1442 N N . ARG A 1 177 ? -15.376 36.656 14.829 1.00 96.88 177 ARG A N 1
ATOM 1443 C CA . ARG A 1 177 ? -14.871 37.573 15.864 1.00 96.88 177 ARG A CA 1
ATOM 1444 C C . ARG A 1 177 ? -13.430 37.278 16.280 1.00 96.88 177 ARG A C 1
ATOM 1446 O O . ARG A 1 177 ? -12.907 38.010 17.117 1.00 96.88 177 ARG A O 1
ATOM 1453 N N . GLN A 1 178 ? -12.822 36.212 15.762 1.00 97.38 178 GLN A N 1
ATOM 1454 C CA . GLN A 1 178 ? -11.435 35.861 16.059 1.00 97.38 178 GLN A CA 1
ATOM 1455 C C . GLN A 1 178 ? -10.479 36.494 15.044 1.00 97.38 178 GLN A C 1
ATOM 1457 O O . GLN A 1 178 ? -10.874 36.852 13.935 1.00 97.38 178 GLN A O 1
ATOM 1462 N N . ASP A 1 179 ? -9.209 36.606 15.429 1.00 96.00 179 ASP A N 1
ATOM 1463 C CA . ASP A 1 179 ? -8.140 37.022 14.526 1.00 96.00 179 ASP A CA 1
ATOM 1464 C C . ASP A 1 179 ? -7.530 35.799 13.826 1.00 96.00 179 ASP A C 1
ATOM 1466 O O . ASP A 1 179 ? -6.980 34.905 14.470 1.00 96.00 179 ASP A O 1
ATOM 1470 N N . TYR A 1 180 ? -7.641 35.773 12.497 1.00 96.56 180 TYR A N 1
ATOM 1471 C CA . TYR A 1 180 ? -7.074 34.745 11.623 1.00 96.56 180 TYR A CA 1
ATOM 1472 C C . TYR A 1 180 ? -6.068 35.325 10.621 1.00 96.56 180 TYR A C 1
ATOM 1474 O O . TYR A 1 180 ? -5.828 34.713 9.581 1.00 96.56 180 TYR A O 1
ATOM 1482 N N . SER A 1 181 ? -5.475 36.488 10.909 1.00 94.62 181 SER A N 1
ATOM 1483 C CA . SER A 1 181 ? -4.544 37.168 9.996 1.00 94.62 181 SER A CA 1
ATOM 1484 C C . SER A 1 181 ? -3.399 36.254 9.543 1.00 94.62 181 SER A C 1
ATOM 1486 O O . SER A 1 181 ? -3.188 36.106 8.340 1.00 94.62 181 SER A O 1
ATOM 1488 N N . ASP A 1 182 ? -2.762 35.537 10.475 1.00 97.12 182 ASP A N 1
ATOM 1489 C CA . ASP A 1 182 ? -1.682 34.582 10.175 1.00 97.12 182 ASP A CA 1
ATOM 1490 C C . ASP A 1 182 ? -2.146 33.442 9.249 1.00 97.12 182 ASP A C 1
ATOM 1492 O O . ASP A 1 182 ? -1.442 33.040 8.319 1.00 97.12 182 ASP A O 1
ATOM 1496 N N . LEU A 1 183 ? -3.359 32.920 9.472 1.00 95.88 183 LEU A N 1
ATOM 1497 C CA . LEU A 1 183 ? -3.940 31.871 8.632 1.00 95.88 183 LEU A CA 1
ATOM 1498 C C . LEU A 1 183 ? -4.199 32.400 7.216 1.00 95.88 183 LEU A C 1
ATOM 1500 O O . LEU A 1 183 ? -3.805 31.764 6.237 1.00 95.88 183 LEU A O 1
ATOM 1504 N N . ILE A 1 184 ? -4.828 33.568 7.102 1.00 96.25 184 ILE A N 1
ATOM 1505 C CA . ILE A 1 184 ? -5.139 34.212 5.823 1.00 96.25 184 ILE A CA 1
ATOM 1506 C C . ILE A 1 184 ? -3.867 34.552 5.038 1.00 96.25 184 ILE A C 1
ATOM 1508 O O . ILE A 1 184 ? -3.827 34.341 3.821 1.00 96.2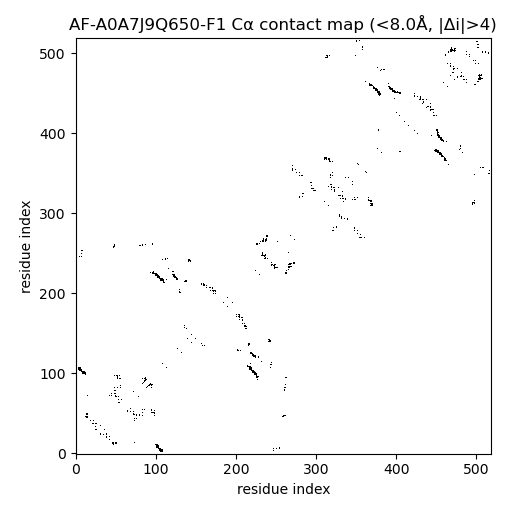5 184 ILE A O 1
ATOM 1512 N N . GLU A 1 185 ? -2.823 35.026 5.717 1.00 96.88 185 GLU A N 1
ATOM 1513 C CA . GLU A 1 185 ? -1.507 35.255 5.125 1.00 96.88 185 GLU A CA 1
ATOM 1514 C C . GLU A 1 185 ? -0.891 33.947 4.618 1.00 96.88 185 GLU A C 1
ATOM 1516 O O . GLU A 1 185 ? -0.505 33.873 3.450 1.00 96.88 185 GLU A O 1
ATOM 1521 N N . SER A 1 186 ? -0.890 32.885 5.433 1.00 97.25 186 SER A N 1
ATOM 1522 C CA . SER A 1 186 ? -0.324 31.582 5.047 1.00 97.25 186 SER A CA 1
ATOM 1523 C C . SER A 1 186 ? -1.000 30.957 3.818 1.00 97.25 186 SER A C 1
ATOM 1525 O O . SER A 1 186 ? -0.357 30.251 3.039 1.00 97.25 186 SER A O 1
ATOM 1527 N N . LEU A 1 187 ? -2.290 31.247 3.611 1.00 95.69 187 LEU A N 1
ATOM 1528 C CA . LEU A 1 187 ? -3.070 30.801 2.453 1.00 95.69 187 LEU A CA 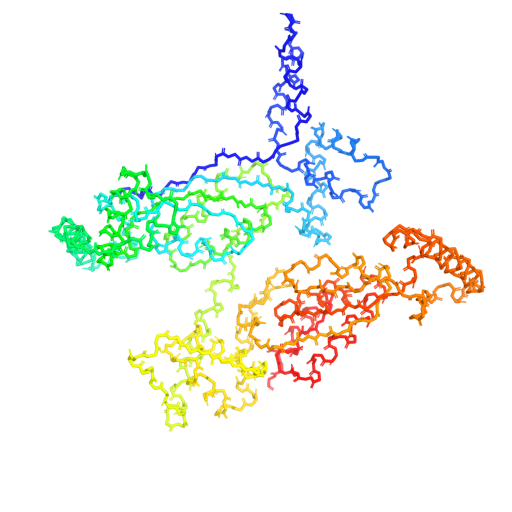1
ATOM 1529 C C . LEU A 1 187 ? -2.928 31.732 1.234 1.00 95.69 187 LEU A C 1
ATOM 1531 O O . LEU A 1 187 ? -3.399 31.397 0.143 1.00 95.69 187 LEU A O 1
ATOM 1535 N N . GLY A 1 188 ? -2.290 32.897 1.388 1.00 96.31 188 GLY A N 1
ATOM 1536 C CA . GLY A 1 188 ? -2.157 33.908 0.337 1.00 96.31 188 GLY A CA 1
ATOM 1537 C C . GLY A 1 188 ? -3.486 34.581 -0.023 1.00 96.31 188 GLY A C 1
ATOM 1538 O O . GLY A 1 188 ? -3.747 34.865 -1.198 1.00 96.31 188 GLY A O 1
ATOM 1539 N N . TYR A 1 189 ? -4.364 34.777 0.967 1.00 97.19 189 TYR A N 1
ATOM 1540 C CA . TYR A 1 189 ? -5.720 35.316 0.795 1.00 97.19 189 TYR A CA 1
ATOM 1541 C C . TYR A 1 189 ? -5.880 36.762 1.286 1.00 97.19 189 TYR A C 1
ATOM 1543 O O . TYR A 1 189 ? -7.004 37.255 1.307 1.00 97.19 189 TYR A O 1
ATOM 1551 N N . ILE A 1 190 ? -4.788 37.464 1.619 1.00 93.00 190 ILE A N 1
ATOM 1552 C CA . ILE A 1 190 ? -4.796 38.855 2.127 1.00 93.00 190 ILE A CA 1
ATOM 1553 C C . ILE A 1 190 ? -5.645 39.788 1.249 1.00 93.00 190 ILE A C 1
ATOM 1555 O O . ILE A 1 190 ? -6.502 40.503 1.757 1.00 93.00 190 ILE A O 1
ATOM 1559 N N . ASP A 1 191 ? -5.492 39.700 -0.073 1.00 95.06 191 ASP A N 1
ATOM 1560 C CA . ASP A 1 191 ? -6.226 40.541 -1.029 1.00 95.06 191 ASP A CA 1
ATOM 1561 C C . ASP A 1 191 ? -7.480 39.854 -1.606 1.00 95.06 191 ASP A C 1
ATOM 1563 O O . ASP A 1 191 ? -7.973 40.226 -2.672 1.00 95.06 191 ASP A O 1
ATOM 1567 N N . LYS A 1 192 ? -7.992 38.800 -0.950 1.00 96.50 192 LYS A N 1
ATOM 1568 C CA . LYS A 1 192 ? -9.117 37.979 -1.439 1.00 96.50 192 LYS A CA 1
ATOM 1569 C C . LYS A 1 192 ? -10.246 37.875 -0.403 1.00 96.50 192 LYS A C 1
ATOM 1571 O O . LYS A 1 192 ? -10.398 36.813 0.203 1.00 96.50 192 LYS A O 1
ATOM 1576 N N . PRO A 1 193 ? -11.082 38.918 -0.233 1.00 94.19 193 PRO A N 1
ATOM 1577 C CA . PRO A 1 193 ? -12.129 38.952 0.794 1.00 94.19 193 PRO A CA 1
ATOM 1578 C C . PRO A 1 193 ? -13.090 37.757 0.753 1.00 94.19 193 PRO A C 1
ATOM 1580 O O . PRO A 1 193 ? -13.372 37.164 1.788 1.00 94.19 193 PRO A O 1
ATOM 1583 N N . GLU A 1 194 ? -13.526 37.335 -0.438 1.00 95.31 194 GLU A N 1
ATOM 1584 C CA . GLU A 1 194 ? -14.398 36.158 -0.597 1.00 95.31 194 GLU A CA 1
ATOM 1585 C C . GLU A 1 194 ? -13.739 34.881 -0.058 1.00 95.31 194 GLU A C 1
ATOM 1587 O O . GLU A 1 194 ? -14.366 34.101 0.650 1.00 95.31 194 GLU A O 1
ATOM 1592 N N . LYS A 1 195 ? -12.436 34.697 -0.315 1.00 94.50 195 LYS A N 1
ATOM 1593 C CA . LYS A 1 195 ? -11.688 33.536 0.184 1.00 94.50 195 LYS A CA 1
ATOM 1594 C C . LYS A 1 195 ? -11.429 33.590 1.681 1.00 94.50 195 LYS A C 1
ATOM 1596 O O . LYS A 1 195 ? -11.331 32.534 2.301 1.00 94.50 195 LYS A O 1
ATOM 1601 N N . GLN A 1 196 ? -11.341 34.780 2.266 1.00 94.25 196 GLN A N 1
ATOM 1602 C CA . GLN A 1 196 ? -11.273 34.935 3.718 1.00 94.25 196 GLN A CA 1
ATOM 1603 C C . GLN A 1 196 ? -12.589 34.503 4.370 1.00 94.25 196 GLN A C 1
ATOM 1605 O O . GLN A 1 196 ? -12.561 33.710 5.309 1.00 94.25 196 GLN A O 1
ATOM 1610 N N . ILE A 1 197 ? -13.728 34.950 3.828 1.00 93.56 197 ILE A N 1
ATOM 1611 C CA . ILE A 1 197 ? -15.063 34.560 4.306 1.00 93.56 197 ILE A CA 1
ATOM 1612 C C . ILE A 1 197 ? -15.260 33.046 4.165 1.00 93.56 197 ILE A C 1
ATOM 1614 O O . ILE A 1 197 ? -15.535 32.394 5.169 1.00 93.56 197 ILE A O 1
ATOM 1618 N N . ASP A 1 198 ? -15.004 32.475 2.979 1.00 93.31 198 ASP A N 1
ATOM 1619 C CA . ASP A 1 198 ? -15.070 31.022 2.736 1.00 93.31 198 ASP A CA 1
ATOM 1620 C C . ASP A 1 198 ? -14.232 30.235 3.765 1.00 93.31 198 ASP A C 1
ATOM 1622 O O . ASP A 1 198 ? -14.627 29.162 4.226 1.00 93.31 198 ASP A O 1
ATOM 1626 N N . THR A 1 199 ? -13.049 30.757 4.114 1.00 94.00 199 THR A N 1
ATOM 1627 C CA . THR A 1 199 ? -12.137 30.124 5.077 1.00 94.00 199 THR A CA 1
ATOM 1628 C C . THR A 1 199 ? -12.731 30.134 6.483 1.00 94.00 199 THR A C 1
ATOM 1630 O O . THR A 1 199 ? -12.736 29.096 7.140 1.00 94.00 199 THR A O 1
ATOM 1633 N N . ILE A 1 200 ? -13.265 31.273 6.932 1.00 93.81 200 ILE A N 1
ATOM 1634 C CA . ILE A 1 200 ? -13.866 31.421 8.266 1.00 93.81 200 ILE A CA 1
ATOM 1635 C C . ILE A 1 200 ? -15.144 30.578 8.389 1.00 93.81 200 ILE A C 1
ATOM 1637 O O . ILE A 1 200 ? -15.317 29.870 9.379 1.00 93.81 200 ILE A O 1
ATOM 1641 N N . GLU A 1 201 ? -16.008 30.576 7.370 1.00 93.69 201 GLU A N 1
ATOM 1642 C CA . GLU A 1 201 ? -17.181 29.692 7.334 1.00 93.69 201 GLU A CA 1
ATOM 1643 C C . GLU A 1 201 ? -16.778 28.211 7.344 1.00 93.69 201 GLU A C 1
ATOM 1645 O O . GLU A 1 201 ? -17.427 27.378 7.982 1.00 93.69 201 GLU A O 1
ATOM 1650 N N . GLY A 1 202 ? -15.677 27.876 6.666 1.00 94.06 202 GLY A N 1
ATOM 1651 C CA . GLY A 1 202 ? -15.087 26.543 6.694 1.00 94.06 202 GLY A CA 1
ATOM 1652 C C . GLY A 1 202 ? -14.660 26.101 8.096 1.00 94.06 202 GLY A C 1
ATOM 1653 O O . GLY A 1 202 ? -14.865 24.937 8.437 1.00 94.06 202 GLY A O 1
ATOM 1654 N N . LEU A 1 203 ? -14.136 27.013 8.926 1.00 95.81 203 LEU A N 1
ATOM 1655 C CA . LEU A 1 203 ? -13.807 26.734 10.331 1.00 95.81 203 LEU A CA 1
ATOM 1656 C C . LEU A 1 203 ? -15.066 26.427 11.150 1.00 95.81 203 LEU A C 1
ATOM 1658 O O . LEU A 1 203 ? -15.102 25.439 11.877 1.00 95.81 203 LEU A O 1
ATOM 1662 N N . GLY A 1 204 ? -16.144 27.192 10.945 1.00 95.56 204 GLY A N 1
ATOM 1663 C CA . GLY A 1 204 ? -17.421 26.928 11.610 1.00 95.56 204 GLY A CA 1
ATOM 1664 C C . GLY A 1 204 ? -17.986 25.541 11.292 1.00 95.56 204 GLY A C 1
ATOM 1665 O O . GLY A 1 204 ? -18.419 24.819 12.193 1.00 95.56 204 GLY A O 1
ATOM 1666 N N . LYS A 1 205 ? -17.922 25.125 10.019 1.00 94.56 205 LYS A N 1
ATOM 1667 C CA . LYS A 1 205 ? -18.296 23.763 9.591 1.00 94.56 205 LYS A CA 1
ATOM 1668 C C . LYS A 1 205 ? -17.357 22.705 10.175 1.00 94.56 205 LYS A C 1
ATOM 1670 O O . LYS A 1 205 ? -17.816 21.635 10.577 1.00 94.56 205 LYS A O 1
ATOM 1675 N N . GLU A 1 206 ? -16.057 22.992 10.205 1.00 95.06 206 GLU A N 1
ATOM 1676 C CA . GLU A 1 206 ? -15.022 22.115 10.750 1.00 95.06 206 GLU A CA 1
ATOM 1677 C C . GLU A 1 206 ? -15.214 21.823 12.238 1.00 95.06 206 GLU A C 1
ATOM 1679 O O . GLU A 1 206 ? -15.034 20.669 12.622 1.00 95.06 206 GLU A O 1
ATOM 1684 N N . ASP A 1 207 ? -15.639 22.801 13.031 1.00 96.44 207 ASP A N 1
ATOM 1685 C CA . ASP A 1 207 ? -15.887 22.633 14.464 1.00 96.44 207 ASP A CA 1
ATOM 1686 C C . ASP A 1 207 ? -17.267 22.008 14.727 1.00 96.44 207 ASP A C 1
ATOM 1688 O O . ASP A 1 207 ? -17.397 21.060 15.505 1.00 96.44 207 ASP A O 1
ATOM 1692 N N . ALA A 1 208 ? -18.314 22.457 14.023 1.00 95.31 208 ALA A N 1
ATOM 1693 C CA . ALA A 1 208 ? -19.670 21.931 14.207 1.00 95.31 208 ALA A CA 1
ATOM 1694 C C . ALA A 1 208 ? -19.767 20.421 13.908 1.00 95.31 208 ALA A C 1
ATOM 1696 O O . ALA A 1 208 ? -20.526 19.695 14.567 1.00 95.31 208 ALA A O 1
ATOM 1697 N N . ARG A 1 209 ? -18.984 19.921 12.936 1.00 94.69 209 ARG A N 1
ATOM 1698 C CA . ARG A 1 209 ? -19.027 18.512 12.499 1.00 94.69 209 ARG A CA 1
ATOM 1699 C C . ARG A 1 209 ? -18.598 17.510 13.572 1.00 94.69 209 ARG A C 1
ATOM 1701 O O . ARG A 1 209 ? -18.852 16.326 13.394 1.00 94.69 209 ARG A O 1
ATOM 1708 N N . TYR A 1 210 ? -17.974 17.942 14.671 1.00 95.88 210 TYR A N 1
ATOM 1709 C CA . TYR A 1 210 ? -17.554 17.050 15.764 1.00 95.88 210 TYR A CA 1
ATOM 1710 C C . TYR A 1 210 ? -18.734 16.344 16.447 1.00 95.88 210 TYR A C 1
ATOM 1712 O O . TYR A 1 210 ? -18.551 15.328 17.113 1.00 95.88 210 TYR A O 1
ATOM 1720 N N . SER A 1 211 ? -19.947 16.863 16.264 1.00 96.56 211 SER A N 1
ATOM 1721 C CA . SER A 1 211 ? -21.178 16.208 16.702 1.00 96.56 211 SER A CA 1
ATOM 1722 C C . SER A 1 211 ? -21.624 15.057 15.800 1.00 96.56 211 SER A C 1
ATOM 1724 O O . SER A 1 211 ? -22.386 14.208 16.251 1.00 96.56 211 SER A O 1
ATOM 1726 N N . LEU A 1 212 ? -21.167 15.015 14.547 1.00 95.75 212 LEU A N 1
ATOM 1727 C CA . LEU A 1 212 ? -21.702 14.127 13.523 1.00 95.75 212 LEU A CA 1
ATOM 1728 C C . LEU A 1 212 ? -21.207 12.693 13.670 1.00 95.75 212 LEU A C 1
ATOM 1730 O O . LEU A 1 212 ? -20.085 12.410 14.091 1.00 95.75 212 LEU A O 1
ATOM 1734 N N . ALA A 1 213 ? -22.064 11.767 13.261 1.00 96.62 213 ALA A N 1
ATOM 1735 C CA . ALA A 1 213 ? -21.808 10.350 13.399 1.00 96.62 213 ALA A CA 1
ATOM 1736 C C . ALA A 1 213 ? -20.800 9.824 12.375 1.00 96.62 213 ALA A C 1
ATOM 1738 O O . ALA A 1 213 ? -20.758 10.265 11.226 1.00 96.62 213 ALA A O 1
ATOM 1739 N N . GLN A 1 214 ? -20.136 8.724 12.721 1.00 96.81 214 GLN A N 1
ATOM 1740 C CA . GLN A 1 214 ? -19.445 7.870 11.745 1.00 96.81 214 GLN A CA 1
ATOM 1741 C C . GLN A 1 214 ? -20.408 7.191 10.749 1.00 96.81 214 GLN A C 1
ATOM 1743 O O . GLN A 1 214 ? -19.987 6.691 9.709 1.00 96.81 214 GLN A O 1
ATOM 1748 N N . ALA A 1 215 ? -21.708 7.205 11.055 1.00 96.56 215 ALA A N 1
ATOM 1749 C CA . ALA A 1 215 ? -22.781 6.780 10.164 1.00 96.56 215 ALA A CA 1
ATOM 1750 C C . ALA A 1 215 ? -23.119 7.814 9.076 1.00 96.56 215 ALA A C 1
ATOM 1752 O O . ALA A 1 215 ? -23.799 7.461 8.117 1.00 96.56 215 ALA A O 1
ATOM 1753 N N . THR A 1 216 ? -22.660 9.066 9.212 1.00 95.50 216 THR A N 1
ATOM 1754 C CA . THR A 1 216 ? -22.925 10.136 8.237 1.00 95.50 216 THR A CA 1
ATOM 1755 C C . THR A 1 216 ? -22.528 9.676 6.841 1.00 95.50 216 THR A C 1
ATOM 1757 O O . THR A 1 216 ? -21.451 9.100 6.653 1.00 95.50 216 THR A O 1
ATOM 1760 N N . GLN A 1 217 ? -23.398 9.921 5.868 1.00 95.00 217 GLN A N 1
ATOM 1761 C CA . GLN A 1 217 ? -23.167 9.537 4.489 1.00 95.00 217 GLN A CA 1
ATOM 1762 C C . GLN A 1 217 ? -22.053 10.387 3.867 1.00 95.00 217 GLN A C 1
ATOM 1764 O O . GLN A 1 217 ? -21.964 11.602 4.051 1.00 95.00 217 GLN A O 1
ATOM 1769 N N . ALA A 1 218 ? -21.206 9.730 3.092 1.00 94.38 218 ALA A N 1
ATOM 1770 C CA . ALA A 1 218 ? -20.075 10.289 2.386 1.00 94.38 218 ALA A CA 1
ATOM 1771 C C . ALA A 1 218 ? -20.089 9.849 0.916 1.00 94.38 218 ALA A C 1
ATOM 1773 O O . ALA A 1 218 ? -20.881 9.012 0.472 1.00 94.38 218 ALA A O 1
ATOM 1774 N N . GLN A 1 219 ? -19.193 10.460 0.149 1.00 95.25 219 GLN A N 1
ATOM 1775 C CA . GLN A 1 219 ? -18.893 10.065 -1.218 1.00 95.25 219 GLN A CA 1
ATOM 1776 C C . GLN A 1 219 ? -17.420 10.325 -1.510 1.00 95.25 219 GLN A C 1
ATOM 1778 O O . GLN A 1 219 ? -16.836 11.274 -0.973 1.00 95.25 219 GLN A O 1
ATOM 1783 N N . LEU A 1 220 ? -16.836 9.507 -2.377 1.00 97.38 220 LEU A N 1
ATOM 1784 C CA . LEU A 1 220 ? -15.451 9.654 -2.789 1.00 97.38 220 LEU A CA 1
ATOM 1785 C C . LEU A 1 220 ? -15.202 9.164 -4.216 1.00 97.38 220 LEU A C 1
ATOM 1787 O O . LEU A 1 220 ? -15.972 8.390 -4.789 1.00 97.38 220 LEU A O 1
ATOM 1791 N N . VAL A 1 221 ? -14.067 9.590 -4.759 1.00 98.25 221 VAL A N 1
ATOM 1792 C CA . VAL A 1 221 ? -13.448 8.987 -5.938 1.00 98.25 221 VAL A CA 1
ATOM 1793 C C . VAL A 1 221 ? -12.347 8.039 -5.482 1.00 98.25 221 VAL A C 1
ATOM 1795 O O . VAL A 1 221 ? -11.513 8.420 -4.664 1.00 98.25 221 VAL A O 1
ATOM 1798 N N . LEU A 1 222 ? -12.328 6.828 -6.037 1.00 98.44 222 LEU A N 1
ATOM 1799 C CA . LEU A 1 222 ? -11.281 5.827 -5.831 1.00 98.44 222 LEU A CA 1
ATOM 1800 C C . LEU A 1 222 ? -10.584 5.529 -7.159 1.00 98.44 222 LEU A C 1
ATOM 1802 O O . LEU A 1 222 ? -11.243 5.131 -8.114 1.00 98.44 222 LEU A O 1
ATOM 1806 N N . SER A 1 223 ? -9.257 5.606 -7.194 1.00 98.44 223 SER A N 1
ATOM 1807 C CA . SER A 1 223 ? -8.445 5.119 -8.310 1.00 98.44 223 SER A CA 1
ATOM 1808 C C . SER A 1 223 ? -7.455 4.051 -7.848 1.00 98.44 223 SER A C 1
ATOM 1810 O O . SER A 1 223 ? -6.640 4.283 -6.952 1.00 98.44 223 SER A O 1
ATOM 1812 N N . ALA A 1 224 ? -7.499 2.868 -8.464 1.00 97.62 224 ALA A N 1
ATOM 1813 C CA . ALA A 1 224 ? -6.704 1.718 -8.039 1.00 97.62 224 ALA A CA 1
ATOM 1814 C C . ALA A 1 224 ? -6.268 0.822 -9.203 1.00 97.62 224 ALA A C 1
ATOM 1816 O O . ALA A 1 224 ? -6.967 0.660 -10.203 1.00 97.62 224 ALA A O 1
ATOM 1817 N N . SER A 1 225 ? -5.109 0.178 -9.040 1.00 96.81 225 SER A N 1
ATOM 1818 C CA . SER A 1 225 ? -4.651 -0.863 -9.960 1.00 96.81 225 SER A CA 1
ATOM 1819 C C . SER A 1 225 ? -5.352 -2.199 -9.701 1.00 96.81 225 SER A C 1
ATOM 1821 O O . SER A 1 225 ? -5.762 -2.459 -8.571 1.00 96.81 225 SER A O 1
ATOM 1823 N N . ALA A 1 226 ? -5.420 -3.088 -10.698 1.00 95.94 226 ALA A N 1
ATOM 1824 C CA . ALA A 1 226 ? -6.055 -4.404 -10.572 1.00 95.94 226 ALA A CA 1
ATOM 1825 C C . ALA A 1 226 ? -5.502 -5.205 -9.386 1.00 95.94 226 ALA A C 1
ATOM 1827 O O . ALA A 1 226 ? -6.264 -5.792 -8.624 1.00 95.94 226 ALA A O 1
ATOM 1828 N N . ARG A 1 227 ? -4.177 -5.171 -9.178 1.00 93.44 227 ARG A N 1
ATOM 1829 C CA . ARG A 1 227 ? -3.522 -5.844 -8.046 1.00 93.44 227 ARG A CA 1
ATOM 1830 C C . ARG A 1 227 ? -4.039 -5.336 -6.699 1.00 93.44 227 ARG A C 1
ATOM 1832 O O . ARG A 1 227 ? -4.279 -6.128 -5.793 1.00 93.44 227 ARG A O 1
ATOM 1839 N N . ASN A 1 228 ? -4.149 -4.019 -6.546 1.00 94.56 228 ASN A N 1
ATOM 1840 C CA . ASN A 1 228 ? -4.565 -3.419 -5.280 1.00 94.56 228 ASN A CA 1
ATOM 1841 C C . ASN A 1 228 ? -6.079 -3.535 -5.082 1.00 94.56 228 ASN A C 1
ATOM 1843 O O . ASN A 1 228 ? -6.529 -3.666 -3.948 1.00 94.56 228 ASN A O 1
ATOM 1847 N N . LEU A 1 229 ? -6.842 -3.526 -6.175 1.00 95.88 229 LEU A N 1
ATOM 1848 C CA . LEU A 1 229 ? -8.283 -3.721 -6.178 1.00 95.88 229 LEU A CA 1
ATOM 1849 C C . LEU A 1 229 ? -8.660 -5.154 -5.786 1.00 95.88 229 LEU A C 1
ATOM 1851 O O . LEU A 1 229 ? -9.540 -5.332 -4.955 1.00 95.88 229 LEU A O 1
ATOM 1855 N N . GLU A 1 230 ? -7.934 -6.160 -6.289 1.00 94.12 230 GLU A N 1
ATOM 1856 C CA . GLU A 1 230 ? -8.087 -7.567 -5.887 1.00 94.12 230 GLU A CA 1
ATOM 1857 C C . GLU A 1 230 ? -7.983 -7.720 -4.357 1.00 94.12 230 GLU A C 1
ATOM 1859 O O . GLU A 1 230 ? -8.863 -8.298 -3.716 1.00 94.12 230 GLU A O 1
ATOM 1864 N N . VAL A 1 231 ? -6.951 -7.120 -3.749 1.00 93.75 231 VAL A N 1
ATOM 1865 C CA . VAL A 1 231 ? -6.743 -7.146 -2.289 1.00 93.75 231 VAL A CA 1
ATOM 1866 C C . VAL A 1 231 ? -7.840 -6.382 -1.542 1.00 93.75 231 VAL A C 1
ATOM 1868 O O . VAL A 1 231 ? -8.315 -6.860 -0.513 1.00 93.75 231 VAL A O 1
ATOM 1871 N N . LEU A 1 232 ? -8.242 -5.207 -2.037 1.00 96.31 232 LEU A N 1
ATOM 1872 C CA . LEU A 1 232 ? -9.293 -4.393 -1.422 1.00 96.31 232 LEU A CA 1
ATOM 1873 C C . LEU A 1 232 ? -10.643 -5.125 -1.413 1.00 96.31 232 LEU A C 1
ATOM 1875 O O . LEU A 1 232 ? -11.257 -5.235 -0.356 1.00 96.31 232 LEU A O 1
ATOM 1879 N N . ILE A 1 233 ? -11.070 -5.668 -2.557 1.00 96.94 233 ILE A N 1
ATOM 1880 C CA . ILE A 1 233 ? -12.328 -6.418 -2.687 1.00 96.94 233 ILE A CA 1
ATOM 1881 C C . ILE A 1 233 ? -12.323 -7.619 -1.747 1.00 96.94 233 ILE A C 1
ATOM 1883 O O . ILE A 1 233 ? -13.260 -7.801 -0.974 1.00 96.94 233 ILE A O 1
ATOM 1887 N N . THR A 1 234 ? -11.245 -8.406 -1.773 1.00 95.81 234 THR A N 1
ATOM 1888 C CA . THR A 1 234 ? -11.102 -9.596 -0.927 1.00 95.81 234 THR A CA 1
ATOM 1889 C C . THR A 1 234 ? -11.221 -9.242 0.549 1.00 95.81 234 THR A C 1
ATOM 1891 O O . THR A 1 234 ? -11.948 -9.893 1.297 1.00 95.81 234 THR A O 1
ATOM 1894 N N . ARG A 1 235 ? -10.547 -8.170 0.976 1.00 95.69 235 ARG A N 1
ATOM 1895 C CA . ARG A 1 235 ? -10.605 -7.670 2.350 1.00 95.69 235 ARG A CA 1
ATOM 1896 C C . ARG A 1 235 ? -12.016 -7.228 2.745 1.00 95.69 235 ARG A C 1
ATOM 1898 O O . ARG A 1 235 ? -12.483 -7.627 3.806 1.00 95.69 235 ARG A O 1
ATOM 1905 N N . LEU A 1 236 ? -12.679 -6.433 1.905 1.00 97.56 236 LEU A N 1
ATOM 1906 C CA . LEU A 1 236 ? -14.034 -5.931 2.147 1.00 97.56 236 LEU A CA 1
ATOM 1907 C C . LEU A 1 236 ? -15.055 -7.075 2.239 1.00 97.56 236 LEU A C 1
ATOM 1909 O O . LEU A 1 236 ? -15.797 -7.159 3.215 1.00 97.56 236 LEU A O 1
ATOM 1913 N N . ARG A 1 237 ? -15.029 -8.017 1.285 1.00 97.25 237 ARG A N 1
ATOM 1914 C CA . ARG A 1 237 ? -15.915 -9.198 1.268 1.00 97.25 237 ARG A CA 1
ATOM 1915 C C . ARG A 1 237 ? -15.638 -10.173 2.422 1.00 97.25 237 ARG A C 1
ATOM 1917 O O . ARG A 1 237 ? -16.524 -10.935 2.791 1.00 97.25 237 ARG A O 1
ATOM 1924 N N . SER A 1 238 ? -14.443 -10.131 3.015 1.00 97.06 238 SER A N 1
ATOM 1925 C CA . SER A 1 238 ? -14.078 -10.927 4.199 1.00 97.06 238 SER A CA 1
ATOM 1926 C C . SER A 1 238 ? -14.460 -10.281 5.537 1.00 97.06 238 SER A C 1
ATOM 1928 O O . SER A 1 238 ? -14.226 -10.889 6.579 1.00 97.06 238 SER A O 1
ATOM 1930 N N . SER A 1 239 ? -14.981 -9.049 5.543 1.00 96.25 239 SER A N 1
ATOM 1931 C CA . SER A 1 239 ? -15.362 -8.353 6.777 1.00 96.25 239 SER A CA 1
ATOM 1932 C C . SER A 1 239 ? -16.558 -9.019 7.463 1.00 96.25 239 SER A C 1
ATOM 1934 O O . SER A 1 239 ? -17.333 -9.725 6.831 1.00 96.25 239 SER A O 1
ATOM 1936 N N . ASP A 1 240 ? -16.732 -8.777 8.759 1.00 94.19 240 ASP A N 1
ATOM 1937 C CA . ASP A 1 240 ? -17.946 -9.069 9.522 1.00 94.19 240 ASP A CA 1
ATOM 1938 C C . ASP A 1 240 ? -19.031 -7.985 9.386 1.00 94.19 240 ASP A C 1
ATOM 1940 O O . ASP A 1 240 ? -20.163 -8.241 9.780 1.00 94.19 240 ASP A O 1
ATOM 1944 N N . VAL A 1 241 ? -18.715 -6.831 8.784 1.00 95.94 241 VAL A N 1
ATOM 1945 C CA . VAL A 1 241 ? -19.634 -5.702 8.577 1.00 95.94 241 VAL A CA 1
ATOM 1946 C C . VAL A 1 241 ? -20.309 -5.785 7.206 1.00 95.94 241 VAL A C 1
ATOM 1948 O O . VAL A 1 241 ? -19.647 -5.763 6.166 1.00 95.94 241 VAL A O 1
ATOM 1951 N N . GLU A 1 242 ? -21.639 -5.827 7.186 1.00 96.25 242 GLU A N 1
ATOM 1952 C CA . GLU A 1 242 ? -22.445 -5.979 5.971 1.00 96.25 242 GLU A CA 1
ATOM 1953 C C . GLU A 1 242 ? -22.282 -4.829 4.972 1.00 96.25 242 GLU A C 1
ATOM 1955 O O . GLU A 1 242 ? -22.274 -5.068 3.765 1.00 96.25 242 GLU A O 1
ATOM 1960 N N . GLU A 1 243 ? -22.111 -3.591 5.446 1.00 97.31 243 GLU A N 1
ATOM 1961 C CA . GLU A 1 243 ? -21.822 -2.446 4.571 1.00 97.31 243 GLU A CA 1
ATOM 1962 C C . GLU A 1 243 ? -20.515 -2.658 3.791 1.00 97.31 243 GLU A C 1
ATOM 1964 O O . GLU A 1 243 ? -20.451 -2.400 2.590 1.00 97.31 243 GLU A O 1
ATOM 1969 N N . PHE A 1 244 ? -19.480 -3.189 4.450 1.00 97.56 244 PHE A N 1
ATOM 1970 C CA . PHE A 1 244 ? -18.180 -3.411 3.820 1.00 97.56 244 PHE A CA 1
ATOM 1971 C C . PHE A 1 244 ? -18.271 -4.540 2.793 1.00 97.56 244 PHE A C 1
ATOM 1973 O O . PHE A 1 244 ? -17.720 -4.418 1.699 1.00 97.56 244 PHE A O 1
ATOM 1980 N N . LYS A 1 245 ? -19.018 -5.609 3.098 1.00 97.38 245 LYS A N 1
ATOM 1981 C CA . LYS A 1 245 ? -19.275 -6.691 2.139 1.00 97.38 245 LYS A CA 1
ATOM 1982 C C . LYS A 1 245 ? -20.027 -6.193 0.907 1.00 97.38 245 LYS A C 1
ATOM 1984 O O . LYS A 1 245 ? -19.611 -6.513 -0.205 1.00 97.38 245 LYS A O 1
ATOM 1989 N N . ASP A 1 246 ? -21.091 -5.404 1.090 1.00 96.94 246 ASP A N 1
ATOM 1990 C CA . ASP A 1 246 ? -21.872 -4.850 -0.026 1.00 96.94 246 ASP A CA 1
ATOM 1991 C C . ASP A 1 246 ? -21.022 -3.909 -0.890 1.00 96.94 246 ASP A C 1
ATOM 1993 O O . ASP A 1 246 ? -21.066 -3.988 -2.116 1.00 96.94 246 ASP A O 1
ATOM 1997 N N . LEU A 1 247 ? -20.171 -3.086 -0.268 1.00 97.50 247 LEU A N 1
ATOM 1998 C CA . LEU A 1 247 ? -19.207 -2.245 -0.978 1.00 97.50 247 LEU A CA 1
ATOM 1999 C C . LEU A 1 247 ? -18.224 -3.076 -1.811 1.00 97.50 247 LEU A C 1
ATOM 2001 O O . LEU A 1 247 ? -18.035 -2.797 -2.995 1.00 97.50 247 LEU A O 1
ATOM 2005 N N . GLY A 1 248 ? -17.625 -4.116 -1.225 1.00 97.38 248 GLY A N 1
ATOM 2006 C CA . GLY A 1 248 ? -16.716 -5.013 -1.940 1.00 97.38 248 GLY A CA 1
ATOM 2007 C C . GLY A 1 248 ? -17.390 -5.733 -3.113 1.00 97.38 248 GLY A C 1
ATOM 2008 O O . GLY A 1 248 ? -16.806 -5.835 -4.191 1.00 97.38 248 GLY A O 1
ATOM 2009 N N . GLU A 1 249 ? -18.631 -6.184 -2.925 1.00 97.12 249 GLU A N 1
ATOM 2010 C CA . GLU A 1 249 ? -19.437 -6.837 -3.960 1.00 97.12 249 GLU A CA 1
ATOM 2011 C C . GLU A 1 249 ? -19.798 -5.877 -5.103 1.00 97.12 249 GLU A C 1
ATOM 2013 O O . GLU A 1 249 ? -19.682 -6.234 -6.275 1.00 97.12 249 GLU A O 1
ATOM 2018 N N . LYS A 1 250 ? -20.189 -4.637 -4.792 1.00 97.69 250 LYS A N 1
ATOM 2019 C CA . LYS A 1 250 ? -20.514 -3.621 -5.803 1.00 97.69 250 LYS A CA 1
ATOM 2020 C C . LYS A 1 250 ? -19.287 -3.189 -6.604 1.00 97.69 250 LYS A C 1
ATOM 2022 O O . LYS A 1 250 ? -19.365 -3.129 -7.827 1.00 97.69 250 LYS A O 1
ATOM 2027 N N . ILE A 1 251 ? -18.136 -2.992 -5.955 1.00 97.62 251 ILE A N 1
ATOM 2028 C CA . ILE A 1 251 ? -16.865 -2.734 -6.657 1.00 97.62 251 ILE A CA 1
ATOM 2029 C C . ILE A 1 251 ? -16.518 -3.894 -7.600 1.00 97.62 251 ILE A C 1
ATOM 2031 O O . ILE A 1 251 ? -16.092 -3.657 -8.729 1.00 97.62 251 ILE A O 1
ATOM 2035 N N . PHE A 1 252 ? -16.702 -5.143 -7.159 1.00 96.75 252 PHE A N 1
ATOM 2036 C CA . PHE A 1 252 ? -16.449 -6.317 -7.994 1.00 96.75 252 PHE A CA 1
ATOM 2037 C C . PHE A 1 252 ? -17.378 -6.380 -9.214 1.00 96.75 252 PHE A C 1
ATOM 2039 O O . PHE A 1 252 ? -16.904 -6.603 -10.325 1.00 96.75 252 PHE A O 1
ATOM 2046 N N . LYS A 1 253 ? -18.680 -6.135 -9.036 1.00 96.38 253 LYS A N 1
ATOM 2047 C CA . LYS A 1 253 ? -19.656 -6.137 -10.139 1.00 96.38 253 LYS A CA 1
ATOM 2048 C C . LYS A 1 253 ? -19.323 -5.121 -11.227 1.00 96.38 253 LYS A C 1
ATOM 2050 O O . LYS A 1 253 ? -19.440 -5.443 -12.403 1.00 96.38 253 LYS A O 1
ATOM 2055 N N . GLU A 1 254 ? -18.856 -3.937 -10.843 1.00 96.56 254 GLU A N 1
ATOM 2056 C CA . GLU A 1 254 ? -18.493 -2.872 -11.785 1.00 96.56 254 GLU A CA 1
ATOM 2057 C C . GLU A 1 254 ? -17.298 -3.226 -12.689 1.00 96.56 254 GLU A C 1
ATOM 2059 O O . GLU A 1 254 ? -17.147 -2.661 -13.770 1.00 96.56 254 GLU A O 1
ATOM 2064 N N . ILE A 1 255 ? -16.437 -4.159 -12.272 1.00 94.56 255 ILE A N 1
ATOM 2065 C CA . ILE A 1 255 ? -15.251 -4.580 -13.040 1.00 94.56 255 ILE A CA 1
ATOM 2066 C C . ILE A 1 255 ? -15.356 -5.988 -13.619 1.00 94.56 255 ILE A C 1
ATOM 2068 O O . ILE A 1 255 ? -14.468 -6.402 -14.380 1.00 94.56 255 ILE A O 1
ATOM 2072 N N . ASP A 1 256 ? -16.395 -6.735 -13.253 1.00 92.06 256 ASP A N 1
ATOM 2073 C CA . ASP A 1 256 ? -16.572 -8.103 -13.709 1.00 92.06 256 ASP A CA 1
ATOM 2074 C C . ASP A 1 256 ? -16.689 -8.148 -15.242 1.00 92.06 256 ASP A C 1
ATOM 2076 O O . ASP A 1 256 ? -17.274 -7.283 -15.893 1.00 92.06 256 ASP A O 1
ATOM 2080 N N . GLY A 1 257 ? -16.025 -9.124 -15.858 1.00 88.94 257 GLY A N 1
ATOM 2081 C CA . GLY A 1 257 ? -15.931 -9.252 -17.317 1.00 88.94 257 GLY A CA 1
ATOM 2082 C C . GLY A 1 257 ? -15.031 -8.236 -18.050 1.00 88.94 257 GLY A C 1
ATOM 2083 O O . GLY A 1 257 ? -14.574 -8.544 -19.159 1.00 88.94 257 GLY A O 1
ATOM 2084 N N . ILE A 1 258 ? -14.688 -7.086 -17.452 1.00 93.06 258 ILE A N 1
ATOM 2085 C CA . ILE A 1 258 ? -13.813 -6.070 -18.077 1.00 93.06 258 ILE A CA 1
ATOM 2086 C C . ILE A 1 258 ? -12.362 -6.552 -18.126 1.00 93.06 258 ILE A C 1
ATOM 2088 O O . ILE A 1 258 ? -11.714 -6.484 -19.178 1.00 93.06 258 ILE A O 1
ATOM 2092 N N . ALA A 1 259 ? -11.857 -7.057 -16.993 1.00 92.88 259 ALA A N 1
ATOM 2093 C CA . ALA A 1 259 ? -10.459 -7.456 -16.841 1.00 92.88 259 ALA A CA 1
ATOM 2094 C C . ALA A 1 259 ? -10.228 -8.839 -16.169 1.00 92.88 259 ALA A C 1
ATOM 2096 O O . ALA A 1 259 ? -9.414 -8.960 -15.245 1.00 92.88 259 ALA A O 1
ATOM 2097 N N . PRO A 1 260 ? -10.903 -9.915 -16.625 1.00 91.94 260 PRO A N 1
ATOM 2098 C CA . PRO A 1 260 ? -10.951 -11.214 -15.940 1.00 91.94 260 PRO A CA 1
ATOM 2099 C C . PRO A 1 260 ? -9.624 -11.998 -15.927 1.00 91.94 260 PRO A C 1
ATOM 2101 O O . PRO A 1 260 ? -9.529 -13.067 -15.324 1.00 91.94 260 PRO A O 1
ATOM 2104 N N . SER A 1 261 ? -8.596 -11.551 -16.654 1.00 92.62 261 SER A N 1
ATOM 2105 C CA . SER A 1 261 ? -7.264 -12.170 -16.645 1.00 92.62 261 SER A CA 1
ATOM 2106 C C . SER A 1 261 ? -6.288 -11.552 -15.649 1.00 92.62 261 SER A C 1
ATOM 2108 O O . SER A 1 261 ? -5.220 -12.130 -15.451 1.00 92.62 261 SER A O 1
ATOM 2110 N N . VAL A 1 262 ? -6.632 -10.417 -15.031 1.00 92.44 262 VAL A N 1
ATOM 2111 C CA . VAL A 1 262 ? -5.761 -9.702 -14.079 1.00 92.44 262 VAL A CA 1
ATOM 2112 C C . VAL A 1 262 ? -6.375 -9.553 -12.685 1.00 92.44 262 VAL A C 1
ATOM 2114 O O . VAL A 1 262 ? -5.628 -9.322 -11.739 1.00 92.44 262 VAL A O 1
ATOM 2117 N N . ILE A 1 263 ? -7.693 -9.736 -12.548 1.00 90.31 263 ILE A N 1
ATOM 2118 C CA . ILE A 1 263 ? -8.419 -9.806 -11.271 1.00 90.31 263 ILE A CA 1
ATOM 2119 C C . ILE A 1 263 ? -9.070 -11.184 -11.197 1.00 90.31 263 ILE A C 1
ATOM 2121 O O . ILE A 1 263 ? -9.885 -11.522 -12.054 1.00 90.31 263 ILE A O 1
ATOM 2125 N N . LYS A 1 264 ? -8.671 -12.002 -10.219 1.00 84.12 264 LYS A N 1
ATOM 2126 C CA . LYS A 1 264 ? -9.146 -13.389 -10.095 1.00 84.12 264 LYS A CA 1
ATOM 2127 C C . LYS A 1 264 ? -9.531 -13.757 -8.671 1.00 84.12 264 LYS A C 1
ATOM 2129 O O . LYS A 1 264 ? -10.517 -14.458 -8.480 1.00 84.12 264 LYS A O 1
ATOM 2134 N N . TYR A 1 265 ? -8.726 -13.362 -7.690 1.00 85.19 265 TYR A N 1
ATOM 2135 C CA . TYR A 1 265 ? -8.936 -13.749 -6.298 1.00 85.19 265 TYR A CA 1
ATOM 2136 C C . TYR A 1 265 ? -9.685 -12.645 -5.569 1.00 85.19 265 TYR A C 1
ATOM 2138 O O . TYR A 1 265 ? -9.065 -11.766 -4.992 1.00 85.19 265 TYR A O 1
ATOM 2146 N N . THR A 1 266 ? -11.010 -12.671 -5.644 1.00 89.94 266 THR A N 1
ATOM 2147 C CA . THR A 1 266 ? -11.884 -11.675 -5.005 1.00 89.94 266 THR A CA 1
ATOM 2148 C C . THR A 1 266 ? -12.787 -12.277 -3.937 1.00 89.94 266 THR A C 1
ATOM 2150 O O . THR A 1 266 ? -13.524 -11.540 -3.285 1.00 89.94 266 THR A O 1
ATOM 2153 N N . GLU A 1 267 ? -12.765 -13.598 -3.763 1.00 94.06 267 GLU A N 1
ATOM 2154 C CA . GLU A 1 267 ? -13.585 -14.305 -2.779 1.00 94.06 267 GLU A CA 1
ATOM 2155 C C . GLU A 1 267 ? -13.108 -14.060 -1.342 1.00 94.06 267 GLU A C 1
ATOM 2157 O O . GLU A 1 267 ? -11.914 -13.840 -1.132 1.00 94.06 267 GLU A O 1
ATOM 2162 N N . PRO A 1 268 ? -14.012 -14.120 -0.345 1.00 95.25 268 PRO A N 1
ATOM 2163 C CA . PRO A 1 268 ? -13.639 -14.028 1.061 1.00 95.25 268 PRO A CA 1
ATOM 2164 C C . PRO A 1 268 ? -12.563 -15.049 1.454 1.00 95.25 268 PRO A C 1
ATOM 2166 O O . PRO A 1 268 ? -12.613 -16.209 1.043 1.00 95.25 268 PRO A O 1
ATOM 2169 N N . VAL A 1 269 ? -11.615 -14.632 2.297 1.00 96.19 269 VAL A N 1
ATOM 2170 C CA . VAL A 1 269 ? -10.523 -15.487 2.784 1.00 96.19 269 VAL A CA 1
ATOM 2171 C C . VAL A 1 269 ? -10.397 -15.441 4.301 1.00 96.19 269 VAL A C 1
ATOM 2173 O O . VAL A 1 269 ? -10.553 -14.395 4.938 1.00 96.19 269 VAL A O 1
ATOM 2176 N N . ASP A 1 270 ? -10.013 -16.580 4.876 1.00 97.06 270 ASP A N 1
ATOM 2177 C CA . ASP A 1 270 ? -9.792 -16.734 6.316 1.00 97.06 270 ASP A CA 1
ATOM 2178 C C . ASP A 1 270 ? -8.743 -15.756 6.861 1.00 97.06 270 ASP A C 1
ATOM 2180 O O . ASP A 1 270 ? -8.872 -15.288 7.992 1.00 97.06 270 ASP A O 1
ATOM 2184 N N . TYR A 1 271 ? -7.740 -15.385 6.054 1.00 97.12 271 TYR A N 1
ATOM 2185 C CA . TYR A 1 271 ? -6.716 -14.426 6.465 1.00 97.12 271 TYR A CA 1
ATOM 2186 C C . TYR A 1 271 ? -7.309 -13.094 6.935 1.00 97.12 271 TYR A C 1
ATOM 2188 O O . TYR A 1 271 ? -6.959 -12.613 8.013 1.00 97.12 271 TYR A O 1
ATOM 2196 N N . PHE A 1 272 ? -8.239 -12.511 6.180 1.00 96.00 272 PHE A N 1
ATOM 2197 C CA . PHE A 1 272 ? -8.891 -11.267 6.587 1.00 96.00 272 PHE A CA 1
ATOM 2198 C C . PHE A 1 272 ? -10.053 -11.507 7.552 1.00 96.00 272 PHE A C 1
ATOM 2200 O O . PHE A 1 272 ? -10.211 -10.732 8.493 1.00 96.00 272 PHE A O 1
ATOM 2207 N N . ALA A 1 273 ? -10.819 -12.586 7.361 1.00 97.06 273 ALA A N 1
ATOM 2208 C CA . ALA A 1 273 ? -12.012 -12.859 8.157 1.00 97.06 273 ALA A CA 1
ATOM 2209 C C . ALA A 1 273 ? -11.706 -13.288 9.603 1.00 97.06 273 ALA A C 1
ATOM 2211 O O . ALA A 1 273 ? -12.422 -12.904 10.524 1.00 97.06 273 ALA A O 1
ATOM 2212 N N . LYS A 1 274 ? -10.653 -14.087 9.828 1.00 97.62 274 LYS A N 1
ATOM 2213 C CA . LYS A 1 274 ? -10.429 -14.790 11.106 1.00 97.62 274 LYS A CA 1
ATOM 2214 C C . LYS A 1 274 ? -9.238 -14.281 11.911 1.00 97.62 274 LYS A C 1
ATOM 2216 O O . LYS A 1 274 ? -9.300 -14.292 13.138 1.00 97.62 274 LYS A O 1
ATOM 2221 N N . THR A 1 275 ? -8.183 -13.781 11.260 1.00 97.56 275 THR A N 1
ATOM 2222 C CA . THR A 1 275 ? -6.933 -13.400 11.951 1.00 97.56 275 THR A CA 1
ATOM 2223 C C . THR A 1 275 ? -7.165 -12.374 13.064 1.00 97.56 275 THR A C 1
ATOM 2225 O O . THR A 1 275 ? -6.702 -12.565 14.185 1.00 97.56 275 THR A O 1
ATOM 2228 N N . ARG A 1 276 ? -7.910 -11.290 12.800 1.00 95.75 276 ARG A N 1
ATOM 2229 C CA . ARG A 1 276 ? -8.167 -10.252 13.816 1.00 95.75 276 ARG A CA 1
ATOM 2230 C C . ARG A 1 276 ? -9.107 -10.699 14.934 1.00 95.75 276 ARG A C 1
ATOM 2232 O O . ARG A 1 276 ? -8.751 -10.473 16.089 1.00 95.75 276 ARG A O 1
ATOM 2239 N N . PRO A 1 277 ? -10.271 -11.314 14.656 1.00 96.75 277 PRO A N 1
ATOM 2240 C CA . PRO A 1 277 ? -11.116 -11.869 15.712 1.00 96.75 277 PRO A CA 1
ATOM 2241 C C . PRO A 1 277 ? -10.384 -12.846 16.643 1.00 96.75 277 PRO A C 1
ATOM 2243 O O . PRO A 1 277 ? -10.486 -12.703 17.860 1.00 96.75 277 PRO A O 1
ATOM 2246 N N . GLU A 1 278 ? -9.599 -13.779 16.096 1.00 97.75 278 GLU A N 1
ATOM 2247 C CA . GLU A 1 278 ? -8.859 -14.761 16.903 1.00 97.75 278 GLU A CA 1
ATOM 2248 C C . GLU A 1 278 ? -7.723 -14.112 17.708 1.00 97.75 278 GLU A C 1
ATOM 2250 O O . GLU A 1 278 ? -7.562 -14.416 18.892 1.00 97.75 278 GLU A O 1
ATOM 2255 N N . LEU A 1 279 ? -7.000 -13.145 17.126 1.00 97.88 279 LEU A N 1
ATOM 2256 C CA . LEU A 1 279 ? -6.018 -12.345 17.865 1.00 97.88 279 LEU A CA 1
ATOM 2257 C C . LEU A 1 279 ? -6.657 -11.591 19.035 1.00 97.88 279 LEU A C 1
ATOM 2259 O O . LEU A 1 279 ? -6.109 -11.621 20.133 1.00 97.88 279 LEU A O 1
ATOM 2263 N N . ARG A 1 280 ? -7.826 -10.962 18.841 1.00 98.19 280 ARG A N 1
ATOM 2264 C CA . ARG A 1 280 ? -8.549 -10.263 19.922 1.00 98.19 280 ARG A CA 1
ATOM 2265 C C . ARG A 1 280 ? -8.880 -11.203 21.077 1.00 98.19 280 ARG A C 1
ATOM 2267 O O . ARG A 1 280 ? -8.659 -10.858 22.236 1.00 98.19 280 ARG A O 1
ATOM 2274 N N . GLN A 1 281 ? -9.368 -12.405 20.770 1.00 98.00 281 GLN A N 1
ATOM 2275 C CA . GLN A 1 281 ? -9.668 -13.410 21.789 1.00 98.00 281 GLN A CA 1
ATOM 2276 C C . GLN A 1 281 ? -8.405 -13.849 22.544 1.00 98.00 281 GLN A C 1
ATOM 2278 O O . GLN A 1 281 ? -8.418 -13.929 23.774 1.00 98.00 281 GLN A O 1
ATOM 2283 N N . HIS A 1 282 ? -7.311 -14.108 21.824 1.00 97.88 282 HIS A N 1
ATOM 2284 C CA . HIS A 1 282 ? -6.045 -14.520 22.423 1.00 97.88 282 HIS A CA 1
ATOM 2285 C C . HIS A 1 282 ? -5.451 -13.423 23.324 1.00 97.88 282 HIS A C 1
ATOM 2287 O O . HIS A 1 282 ? -5.116 -13.683 24.482 1.00 97.88 282 HIS A O 1
ATOM 2293 N N . VAL A 1 283 ? -5.405 -12.179 22.836 1.00 98.06 283 VAL A N 1
ATOM 2294 C CA . VAL A 1 283 ? -4.897 -11.011 23.573 1.00 98.06 283 VAL A CA 1
ATOM 2295 C C . VAL A 1 283 ? -5.739 -10.727 24.818 1.00 98.06 283 VAL A C 1
ATOM 2297 O O . VAL A 1 283 ? -5.175 -10.495 25.885 1.00 98.06 283 VAL A O 1
ATOM 2300 N N . ALA A 1 284 ? -7.070 -10.830 24.745 1.00 97.75 284 ALA A N 1
ATOM 2301 C CA . ALA A 1 284 ? -7.932 -10.693 25.922 1.00 97.75 284 ALA A CA 1
ATOM 2302 C C . ALA A 1 284 ? -7.606 -11.734 27.013 1.00 97.75 284 ALA A C 1
ATOM 2304 O O . ALA A 1 284 ? -7.642 -11.421 28.207 1.00 97.75 284 ALA A O 1
ATOM 2305 N N . GLY A 1 285 ? -7.243 -12.958 26.612 1.00 97.31 285 GLY A N 1
ATOM 2306 C CA . GLY A 1 285 ? -6.760 -14.002 27.516 1.00 97.31 285 GLY A CA 1
ATOM 2307 C C . GLY A 1 285 ? -5.460 -13.617 28.228 1.00 97.31 285 GLY A C 1
ATOM 2308 O O . GLY A 1 285 ? -5.379 -13.746 29.451 1.00 97.31 285 GLY A O 1
ATOM 2309 N N . LEU A 1 286 ? -4.480 -13.087 27.489 1.00 96.88 286 LEU A N 1
ATOM 2310 C CA . LEU A 1 286 ? -3.207 -12.611 28.047 1.00 96.88 286 LEU A CA 1
ATOM 2311 C C . LEU A 1 286 ? -3.411 -11.430 29.005 1.00 96.88 286 LEU A C 1
ATOM 2313 O O . LEU A 1 286 ? -2.915 -11.465 30.129 1.00 96.88 286 LEU A O 1
ATOM 2317 N N . ILE A 1 287 ? -4.213 -10.433 28.614 1.00 95.56 287 ILE A N 1
ATOM 2318 C CA . ILE A 1 287 ? -4.540 -9.277 29.464 1.00 95.56 287 ILE A CA 1
ATOM 2319 C C . ILE A 1 287 ? -5.178 -9.738 30.777 1.00 95.56 287 ILE A C 1
ATOM 2321 O O . ILE A 1 287 ? -4.805 -9.267 31.849 1.00 95.56 287 ILE A O 1
ATOM 2325 N N . LYS A 1 288 ? -6.127 -10.682 30.718 1.00 96.19 288 LYS A N 1
ATOM 2326 C CA . LYS A 1 288 ? -6.772 -11.228 31.918 1.00 96.19 288 LYS A CA 1
ATOM 2327 C C . LYS A 1 288 ? -5.777 -11.970 32.810 1.00 96.19 288 LYS A C 1
ATOM 2329 O O . LYS A 1 288 ? -5.850 -11.820 34.027 1.00 96.19 288 LYS A O 1
ATOM 2334 N N . LYS A 1 289 ? -4.882 -12.765 32.217 1.00 96.69 289 LYS A N 1
ATOM 2335 C CA . LYS A 1 289 ? -3.885 -13.565 32.938 1.00 96.69 289 LYS A CA 1
ATOM 2336 C C . LYS A 1 289 ? -2.876 -12.687 33.683 1.00 96.69 289 LYS A C 1
ATOM 2338 O O . LYS A 1 289 ? -2.621 -12.942 34.851 1.00 96.69 289 LYS A O 1
ATOM 2343 N N . TYR A 1 290 ? -2.368 -11.642 33.035 1.00 95.88 290 TYR A N 1
ATOM 2344 C CA . TYR A 1 290 ? -1.278 -10.805 33.550 1.00 95.88 290 TYR A CA 1
ATOM 2345 C C . TYR A 1 290 ? -1.745 -9.476 34.161 1.00 95.88 290 TYR A C 1
ATOM 2347 O O . TYR A 1 290 ? -0.932 -8.607 34.467 1.00 95.88 290 TYR A O 1
ATOM 2355 N N . LYS A 1 291 ? -3.054 -9.303 34.382 1.00 91.94 291 LYS A N 1
ATOM 2356 C CA . LYS A 1 291 ? -3.659 -8.039 34.838 1.00 91.94 291 LYS A CA 1
ATOM 2357 C C . LYS A 1 291 ? -2.986 -7.431 36.078 1.00 91.94 291 LYS A C 1
ATOM 2359 O O . LYS A 1 291 ? -2.911 -6.210 36.171 1.00 91.94 291 LYS A O 1
ATOM 2364 N N . SER A 1 292 ? -2.544 -8.259 37.027 1.00 90.75 292 SER A N 1
ATOM 2365 C CA . SER A 1 292 ? -1.894 -7.830 38.277 1.00 90.75 292 SER A CA 1
ATOM 2366 C C . SER A 1 292 ? -0.393 -7.558 38.155 1.00 90.75 292 SER A C 1
ATOM 2368 O O . SER A 1 292 ? 0.172 -6.921 39.037 1.00 90.75 292 SER A O 1
ATOM 2370 N N . GLU A 1 293 ? 0.251 -8.064 37.106 1.00 90.44 293 GLU A N 1
ATOM 2371 C CA . GLU A 1 293 ? 1.706 -8.000 36.905 1.00 90.44 293 GLU A CA 1
ATOM 2372 C C . GLU A 1 293 ? 2.092 -6.878 35.936 1.00 90.44 293 GLU A C 1
ATOM 2374 O O . GLU A 1 293 ? 3.141 -6.251 36.084 1.00 90.44 293 GLU A O 1
ATOM 2379 N N . VAL A 1 294 ? 1.213 -6.589 34.973 1.00 89.94 294 VAL A N 1
ATOM 2380 C CA . VAL A 1 294 ? 1.391 -5.513 34.001 1.00 89.94 294 VAL A CA 1
ATOM 2381 C C . VAL A 1 294 ? 1.387 -4.165 34.701 1.00 89.94 294 VAL A C 1
ATOM 2383 O O . VAL A 1 294 ? 0.438 -3.809 35.408 1.00 89.94 294 VAL A O 1
ATOM 2386 N N . ARG A 1 295 ? 2.411 -3.360 34.423 1.00 85.94 295 ARG A N 1
ATOM 2387 C CA . ARG A 1 295 ? 2.402 -1.953 34.807 1.00 85.94 295 ARG A CA 1
ATOM 2388 C C . ARG A 1 295 ? 1.329 -1.242 33.993 1.00 85.94 295 ARG A C 1
ATOM 2390 O O . ARG A 1 295 ? 1.420 -1.140 32.772 1.00 85.94 295 ARG A O 1
ATOM 2397 N N . GLN A 1 296 ? 0.296 -0.781 34.685 1.00 82.62 296 GLN A N 1
ATOM 2398 C CA . GLN A 1 296 ? -0.770 0.005 34.084 1.00 82.62 296 GLN A CA 1
ATOM 2399 C C . GLN A 1 296 ? -0.265 1.427 33.882 1.00 82.62 296 GLN A C 1
ATOM 2401 O O . GLN A 1 296 ? 0.023 2.135 34.847 1.00 82.62 296 GLN A O 1
ATOM 2406 N N . TYR A 1 297 ? -0.169 1.833 32.625 1.00 76.19 297 TYR A N 1
ATOM 2407 C CA . TYR A 1 297 ? 0.017 3.227 32.268 1.00 76.19 297 TYR A CA 1
ATOM 2408 C C . TYR A 1 297 ? -1.344 3.751 31.852 1.00 76.19 297 TYR A C 1
ATOM 2410 O O . TYR A 1 297 ? -1.952 3.224 30.920 1.00 76.19 297 TYR A O 1
ATOM 2418 N N . ALA A 1 298 ? -1.830 4.740 32.592 1.00 73.75 298 ALA A N 1
ATOM 2419 C CA . ALA A 1 298 ? -2.936 5.549 32.127 1.00 73.75 298 ALA A CA 1
ATOM 2420 C C . ALA A 1 298 ? -2.407 6.496 31.049 1.00 73.75 298 ALA A C 1
ATOM 2422 O O . ALA A 1 298 ? -1.264 6.964 31.132 1.00 73.75 298 ALA A O 1
ATOM 2423 N N . ASP A 1 299 ? -3.238 6.762 30.051 1.00 74.44 299 ASP A N 1
ATOM 2424 C CA . ASP A 1 299 ? -3.054 7.968 29.263 1.00 74.44 299 ASP A CA 1
ATOM 2425 C C . ASP A 1 299 ? -3.231 9.146 30.235 1.00 74.44 299 ASP A C 1
ATOM 2427 O O . ASP A 1 299 ? -4.189 9.178 31.010 1.00 74.44 299 ASP A O 1
ATOM 2431 N N . ASP A 1 300 ? -2.246 10.043 30.291 1.00 72.62 300 ASP A N 1
ATOM 2432 C CA . ASP A 1 300 ? -2.446 11.325 30.964 1.00 72.62 300 ASP A CA 1
ATOM 2433 C C . ASP A 1 300 ? -3.410 12.111 30.077 1.00 72.62 300 ASP A C 1
ATOM 2435 O O . ASP A 1 300 ? -3.145 12.243 28.879 1.00 72.62 300 ASP A O 1
ATOM 2439 N N . ASP A 1 301 ? -4.510 12.618 30.640 1.00 66.31 301 ASP A N 1
ATOM 2440 C CA . ASP A 1 301 ? -5.519 13.380 29.892 1.00 66.31 301 ASP A CA 1
ATOM 2441 C C . ASP A 1 301 ? -4.904 14.580 29.133 1.00 66.31 301 ASP A C 1
ATOM 2443 O O . ASP A 1 301 ? -5.514 15.100 28.199 1.00 66.31 301 ASP A O 1
ATOM 2447 N N . ASN A 1 302 ? -3.684 15.006 29.492 1.00 72.00 302 ASN A N 1
ATOM 2448 C CA . ASN A 1 302 ? -2.955 16.087 28.828 1.00 72.00 302 ASN A CA 1
ATOM 2449 C C . ASN A 1 302 ? -2.055 15.650 27.650 1.00 72.00 302 ASN A C 1
ATOM 2451 O O . ASN A 1 302 ? -1.705 16.492 26.821 1.00 72.00 302 ASN A O 1
ATOM 2455 N N . ASP A 1 303 ? -1.684 14.371 27.529 1.00 78.94 303 ASP A N 1
ATOM 2456 C CA . ASP A 1 303 ? -0.726 13.890 26.521 1.00 78.94 303 ASP A CA 1
ATOM 2457 C C . ASP A 1 303 ? -1.438 13.230 25.326 1.00 78.94 303 ASP A C 1
ATOM 2459 O O . ASP A 1 303 ? -1.454 12.008 25.171 1.00 78.94 303 ASP A O 1
ATOM 2463 N N . ALA A 1 304 ? -1.972 14.037 24.404 1.00 86.50 304 ALA A N 1
ATOM 2464 C CA . ALA A 1 304 ? -2.574 13.522 23.164 1.00 86.50 304 ALA A CA 1
ATOM 2465 C C . ALA A 1 304 ? -1.561 12.833 22.219 1.00 86.50 304 ALA A C 1
ATOM 2467 O O . ALA A 1 304 ? -1.948 12.108 21.300 1.00 86.50 304 ALA A O 1
ATOM 2468 N N . VAL A 1 305 ? -0.258 13.077 22.406 1.00 89.94 305 VAL A N 1
ATOM 2469 C CA . VAL A 1 305 ? 0.812 12.572 21.538 1.00 89.94 305 VAL A CA 1
ATOM 2470 C C . VAL A 1 305 ? 1.938 11.992 22.380 1.00 89.94 305 VAL A C 1
ATOM 2472 O O . VAL A 1 305 ? 2.471 12.650 23.269 1.00 89.94 305 VAL A O 1
ATOM 2475 N N . ARG A 1 306 ? 2.370 10.776 22.034 1.00 88.31 306 ARG A N 1
ATOM 2476 C CA . ARG A 1 306 ? 3.520 10.120 22.658 1.00 88.31 306 ARG A CA 1
ATOM 2477 C C . ARG A 1 306 ? 4.477 9.564 21.614 1.00 88.31 306 ARG A C 1
ATOM 2479 O O . ARG A 1 306 ? 4.072 8.837 20.710 1.00 88.31 306 ARG A O 1
ATOM 2486 N N . LEU A 1 307 ? 5.760 9.881 21.776 1.00 90.69 307 LEU A N 1
ATOM 2487 C CA . LEU A 1 307 ? 6.831 9.383 20.918 1.00 90.69 307 LEU A CA 1
ATOM 2488 C C . LEU A 1 307 ? 7.502 8.154 21.543 1.00 90.69 307 LEU A C 1
ATOM 2490 O O . LEU A 1 307 ? 7.913 8.182 22.701 1.00 90.69 307 LEU A O 1
ATOM 2494 N N . PHE A 1 308 ? 7.674 7.103 20.742 1.00 90.06 308 PHE A N 1
ATOM 2495 C CA . PHE A 1 308 ? 8.453 5.917 21.092 1.00 90.06 308 PHE A CA 1
ATOM 2496 C C . PHE A 1 308 ? 9.711 5.880 20.221 1.00 90.06 308 PHE A C 1
ATOM 2498 O O . PHE A 1 308 ? 9.634 6.104 19.016 1.00 90.06 308 PHE A O 1
ATOM 2505 N N . THR A 1 309 ? 10.873 5.619 20.820 1.00 89.44 309 THR A N 1
ATOM 2506 C CA . THR A 1 309 ? 12.161 5.571 20.107 1.00 89.44 309 THR A CA 1
ATOM 2507 C C . THR A 1 309 ? 12.910 4.296 20.463 1.00 89.44 309 THR A C 1
ATOM 2509 O O . THR A 1 309 ? 12.716 3.773 21.560 1.00 89.44 309 THR A O 1
ATOM 2512 N N . LYS A 1 310 ? 13.779 3.817 19.560 1.00 85.25 310 LYS A N 1
ATOM 2513 C CA . LYS A 1 310 ? 14.629 2.631 19.774 1.00 85.25 310 LYS A CA 1
ATOM 2514 C C . LYS A 1 310 ? 13.812 1.382 20.112 1.00 85.25 310 LYS A C 1
ATOM 2516 O O . LYS A 1 310 ? 14.110 0.670 21.067 1.00 85.25 310 LYS A O 1
ATOM 2521 N N . LEU A 1 311 ? 12.754 1.152 19.341 1.00 90.62 311 LEU A N 1
ATOM 2522 C CA . LEU A 1 311 ? 11.875 0.007 19.541 1.00 90.62 311 LEU A CA 1
ATOM 2523 C C . LEU A 1 311 ? 12.564 -1.274 19.058 1.00 90.62 311 LEU A C 1
ATOM 2525 O O . LEU A 1 311 ? 12.793 -1.437 17.856 1.00 90.62 311 LEU A O 1
ATOM 2529 N N . ASP A 1 312 ? 12.859 -2.184 19.991 1.00 92.38 312 ASP A N 1
ATOM 2530 C CA . ASP A 1 312 ? 13.260 -3.550 19.650 1.00 92.38 312 ASP A CA 1
ATOM 2531 C C . ASP A 1 312 ? 12.087 -4.286 18.994 1.00 92.38 312 ASP A C 1
ATOM 2533 O O . ASP A 1 312 ? 10.933 -4.132 19.393 1.00 92.38 312 ASP A O 1
ATOM 2537 N N . ARG A 1 313 ? 12.355 -5.056 17.943 1.00 93.00 313 ARG A N 1
ATOM 2538 C CA . ARG A 1 313 ? 11.318 -5.672 17.103 1.00 93.00 313 ARG A CA 1
ATOM 2539 C C . ARG A 1 313 ? 10.644 -6.849 17.776 1.00 93.00 313 ARG A C 1
ATOM 2541 O O . ARG A 1 313 ? 9.426 -6.971 17.657 1.00 93.00 313 ARG A O 1
ATOM 2548 N N . ASP A 1 314 ? 11.417 -7.667 18.482 1.00 95.75 314 ASP A N 1
ATOM 2549 C CA . ASP A 1 314 ? 10.914 -8.865 19.152 1.00 95.75 314 ASP A CA 1
ATOM 2550 C C . ASP A 1 314 ? 10.015 -8.525 20.341 1.00 95.75 314 ASP A C 1
ATOM 2552 O O . ASP A 1 314 ? 9.277 -9.394 20.803 1.00 95.75 314 ASP A O 1
ATOM 2556 N N . ASP A 1 315 ? 9.983 -7.252 20.743 1.00 95.19 315 ASP A N 1
ATOM 2557 C CA . ASP A 1 315 ? 9.022 -6.730 21.708 1.00 95.19 315 ASP A CA 1
ATOM 2558 C C . ASP A 1 315 ? 7.949 -5.832 21.072 1.00 95.19 315 ASP A C 1
ATOM 2560 O O . ASP A 1 315 ? 6.753 -5.999 21.327 1.00 95.19 315 ASP A O 1
ATOM 2564 N N . SER A 1 316 ? 8.340 -4.907 20.191 1.00 96.81 316 SER A N 1
ATOM 2565 C CA . SER A 1 316 ? 7.417 -3.927 19.601 1.00 96.81 316 SER A CA 1
ATOM 2566 C C . SER A 1 316 ? 6.392 -4.534 18.645 1.00 96.81 316 SER A C 1
ATOM 2568 O O . SER A 1 316 ? 5.248 -4.083 18.618 1.00 96.81 316 SER A O 1
ATOM 2570 N N . ILE A 1 317 ? 6.743 -5.579 17.889 1.00 97.94 317 ILE A N 1
ATOM 2571 C CA . ILE A 1 317 ? 5.787 -6.241 16.990 1.00 97.94 317 ILE A CA 1
ATOM 2572 C C . ILE A 1 317 ? 4.729 -7.012 17.801 1.00 97.94 317 ILE A C 1
ATOM 2574 O O . ILE A 1 317 ? 3.541 -6.766 17.571 1.00 97.94 317 ILE A O 1
ATOM 2578 N N . PRO A 1 318 ? 5.084 -7.876 18.780 1.00 98.19 318 PRO A N 1
ATOM 2579 C CA . PRO A 1 318 ? 4.111 -8.438 19.720 1.00 98.19 318 PRO A CA 1
ATOM 2580 C C . PRO A 1 318 ? 3.252 -7.381 20.420 1.00 98.19 318 PRO A C 1
ATOM 2582 O O . PRO A 1 318 ? 2.027 -7.508 20.437 1.00 98.19 318 PRO A O 1
ATOM 2585 N N . ALA A 1 319 ? 3.858 -6.305 20.932 1.00 97.75 319 ALA A N 1
ATOM 2586 C CA . ALA A 1 319 ? 3.120 -5.225 21.584 1.00 97.75 319 ALA A CA 1
ATOM 2587 C C . ALA A 1 319 ? 2.147 -4.546 20.610 1.00 97.75 319 ALA A C 1
ATOM 2589 O O . ALA A 1 319 ? 1.019 -4.229 20.980 1.00 97.75 319 ALA A O 1
ATOM 2590 N N . GLY A 1 320 ? 2.537 -4.379 19.344 1.00 98.19 320 GLY A N 1
ATOM 2591 C CA . GLY A 1 320 ? 1.679 -3.846 18.289 1.00 98.19 320 GLY A CA 1
ATOM 2592 C C . GLY A 1 320 ? 0.491 -4.759 17.995 1.00 98.19 320 GLY A C 1
ATOM 2593 O O . GLY A 1 320 ? -0.632 -4.279 17.814 1.00 98.19 320 GLY A O 1
ATOM 2594 N N . LEU A 1 321 ? 0.707 -6.079 17.982 1.00 98.50 321 LEU A N 1
ATOM 2595 C CA . LEU A 1 321 ? -0.363 -7.071 17.813 1.00 98.50 321 LEU A CA 1
ATOM 2596 C C . LEU A 1 321 ? -1.353 -7.022 18.981 1.00 98.50 321 LEU A C 1
ATOM 2598 O O . LEU A 1 321 ? -2.562 -7.088 18.748 1.00 98.50 321 LEU A O 1
ATOM 2602 N N . MET A 1 322 ? -0.856 -6.846 20.210 1.00 98.00 322 MET A N 1
ATOM 2603 C CA . MET A 1 322 ? -1.690 -6.646 21.397 1.00 98.00 322 MET A CA 1
ATOM 2604 C C . MET A 1 322 ? -2.469 -5.330 21.337 1.00 98.00 322 MET A C 1
ATOM 2606 O O . MET A 1 322 ? -3.675 -5.339 21.556 1.00 98.00 322 MET A O 1
ATOM 2610 N N . PHE A 1 323 ? -1.814 -4.224 20.980 1.00 97.50 323 PHE A N 1
ATOM 2611 C CA . PHE A 1 323 ? -2.426 -2.896 20.883 1.00 97.50 323 PHE A CA 1
ATOM 2612 C C . PHE A 1 323 ? -3.568 -2.866 19.864 1.00 97.50 323 PHE A C 1
ATOM 2614 O O . PHE A 1 323 ? -4.697 -2.511 20.181 1.00 97.50 323 PHE A O 1
ATOM 2621 N N . SER A 1 324 ? -3.296 -3.328 18.646 1.00 97.31 324 SER A N 1
ATOM 2622 C CA . SER A 1 324 ? -4.276 -3.377 17.553 1.00 97.31 324 SER A CA 1
ATOM 2623 C C . SER A 1 324 ? -5.421 -4.375 17.777 1.00 97.31 324 SER A C 1
ATOM 2625 O O . SER A 1 324 ? -6.430 -4.320 17.070 1.00 97.31 324 SER A O 1
ATOM 2627 N N . SER A 1 325 ? -5.266 -5.300 18.729 1.00 97.56 325 SER A N 1
ATOM 2628 C CA . SER A 1 325 ? -6.245 -6.347 19.049 1.00 97.56 325 SER A CA 1
ATOM 2629 C C . SER A 1 325 ? -6.764 -6.243 20.491 1.00 97.56 325 SER A C 1
ATOM 2631 O O . SER A 1 325 ? -7.394 -7.174 20.990 1.00 97.56 325 SER A O 1
ATOM 2633 N N . GLY A 1 326 ? -6.518 -5.117 21.158 1.00 94.69 326 GLY A N 1
ATOM 2634 C CA . GLY A 1 326 ? -6.900 -4.847 22.538 1.00 94.69 326 GLY A CA 1
ATOM 2635 C C . GLY A 1 326 ? -7.398 -3.413 22.705 1.00 94.69 326 GLY A C 1
ATOM 2636 O O . GLY A 1 326 ? -7.714 -2.731 21.735 1.00 94.69 326 GLY A O 1
ATOM 2637 N N . ASN A 1 327 ? -7.499 -2.970 23.955 1.00 91.88 327 ASN A N 1
ATOM 2638 C CA . ASN A 1 327 ? -7.928 -1.618 24.329 1.00 91.88 327 ASN A CA 1
ATOM 2639 C C . ASN A 1 327 ? -6.961 -0.953 25.322 1.00 91.88 327 ASN A C 1
ATOM 2641 O O . ASN A 1 327 ? -7.346 -0.032 26.037 1.00 91.88 327 ASN A O 1
ATOM 2645 N N . LEU A 1 328 ? -5.733 -1.466 25.413 1.00 92.62 328 LEU A N 1
ATOM 2646 C CA . LEU A 1 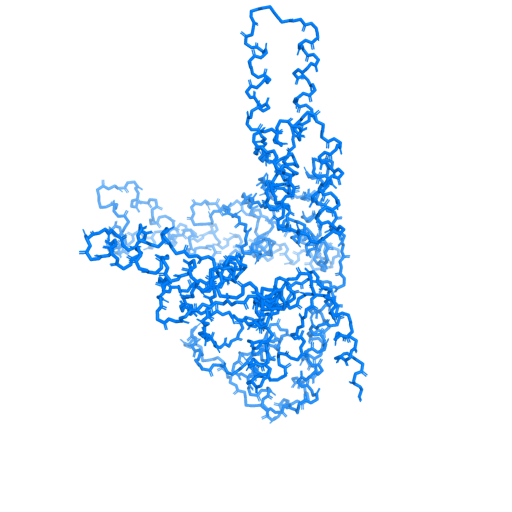328 ? -4.704 -0.938 26.299 1.00 92.62 328 LEU A CA 1
ATOM 2647 C C . LEU A 1 328 ? -3.801 0.033 25.532 1.00 92.62 328 LEU A C 1
ATOM 2649 O O . LEU A 1 328 ? -3.503 -0.226 24.361 1.00 92.62 328 LEU A O 1
ATOM 2653 N N . PRO A 1 329 ? -3.286 1.088 26.187 1.00 93.12 329 PRO A N 1
ATOM 2654 C CA . PRO A 1 329 ? -2.244 1.928 25.613 1.00 93.12 329 PRO A CA 1
ATOM 2655 C C . PRO A 1 329 ? -1.029 1.101 25.183 1.00 93.12 329 PRO A C 1
ATOM 2657 O O . PRO A 1 329 ? -0.695 0.079 25.794 1.00 93.12 329 PRO A O 1
ATOM 2660 N N . TYR A 1 330 ? -0.323 1.559 24.147 1.00 94.44 330 TYR A N 1
ATOM 2661 C CA . TYR A 1 330 ? 0.821 0.826 23.595 1.00 94.44 330 TYR A CA 1
ATOM 2662 C C . TYR A 1 330 ? 1.931 0.581 24.633 1.00 94.44 330 TYR A C 1
ATOM 2664 O O . TYR A 1 330 ? 2.544 -0.483 24.638 1.00 94.44 330 TYR A O 1
ATOM 2672 N N . TYR A 1 331 ? 2.138 1.506 25.580 1.00 92.00 331 TYR A N 1
ATOM 2673 C CA . TYR A 1 331 ? 3.093 1.308 26.677 1.00 92.00 331 TYR A CA 1
ATOM 2674 C C . TYR A 1 331 ? 2.695 0.120 27.563 1.00 92.00 331 TYR A C 1
ATOM 2676 O O . TYR A 1 331 ? 3.514 -0.744 27.869 1.00 92.00 331 TYR A O 1
ATOM 2684 N N . THR A 1 332 ? 1.423 0.042 27.949 1.00 93.75 332 THR A N 1
ATOM 2685 C CA . THR A 1 332 ? 0.897 -1.083 28.728 1.00 93.75 332 THR A CA 1
ATOM 2686 C C . THR A 1 332 ? 1.044 -2.398 27.951 1.00 93.75 332 THR A C 1
ATOM 2688 O O . THR A 1 332 ? 1.347 -3.429 28.546 1.00 93.75 332 THR A O 1
ATOM 2691 N N . CYS A 1 333 ? 0.924 -2.364 26.618 1.00 96.31 333 CYS A N 1
ATOM 2692 C CA . CYS A 1 333 ? 1.208 -3.519 25.761 1.00 96.31 333 CYS A CA 1
ATOM 2693 C C . CYS A 1 333 ? 2.695 -3.915 25.777 1.00 96.31 333 CYS A C 1
ATOM 2695 O O . CYS A 1 333 ? 2.984 -5.102 25.873 1.00 96.31 333 CYS A O 1
ATOM 2697 N N . LEU A 1 334 ? 3.634 -2.960 25.748 1.00 95.19 334 LEU A N 1
ATOM 2698 C CA . LEU A 1 334 ? 5.069 -3.241 25.923 1.00 95.19 334 LEU A CA 1
ATOM 2699 C C . LEU A 1 334 ? 5.345 -3.887 27.290 1.00 95.19 334 LEU A C 1
ATOM 2701 O O . LEU A 1 334 ? 5.978 -4.934 27.352 1.00 95.19 334 LEU A O 1
ATOM 2705 N N . SER A 1 335 ? 4.776 -3.343 28.373 1.00 94.56 335 SER A N 1
ATOM 2706 C CA . SER A 1 335 ? 4.911 -3.954 29.703 1.00 94.56 335 SER A CA 1
ATOM 2707 C C . SER A 1 335 ? 4.305 -5.357 29.769 1.00 94.56 335 SER A C 1
ATOM 2709 O O . SER A 1 335 ? 4.812 -6.191 30.509 1.00 94.56 335 SER A O 1
ATOM 2711 N N . LEU A 1 336 ? 3.219 -5.627 29.041 1.00 96.19 336 LEU A N 1
ATOM 2712 C CA . LEU A 1 336 ? 2.639 -6.967 28.960 1.00 96.19 336 LEU A CA 1
ATOM 2713 C C . LEU A 1 336 ? 3.561 -7.935 28.216 1.00 96.19 336 LEU A C 1
ATOM 2715 O O . LEU A 1 336 ? 3.701 -9.080 28.639 1.00 96.19 336 LEU A O 1
ATOM 2719 N N . VAL A 1 337 ? 4.225 -7.477 27.156 1.00 96.75 337 VAL A N 1
ATOM 2720 C CA . VAL A 1 337 ? 5.236 -8.265 26.443 1.00 96.75 337 VAL A CA 1
ATOM 2721 C C . VAL A 1 337 ? 6.418 -8.633 27.350 1.00 96.75 337 VAL A C 1
ATOM 2723 O O . VAL A 1 337 ? 6.922 -9.748 27.231 1.00 96.75 337 VAL A O 1
ATOM 2726 N N . ASP A 1 338 ? 6.800 -7.769 28.296 1.00 94.88 338 ASP A N 1
ATOM 2727 C CA . ASP A 1 338 ? 7.837 -8.066 29.299 1.00 94.88 338 ASP A CA 1
ATOM 2728 C C . ASP A 1 338 ? 7.406 -9.138 30.321 1.00 94.88 338 ASP A C 1
ATOM 2730 O O . ASP A 1 338 ? 8.251 -9.826 30.895 1.00 94.88 338 ASP A O 1
ATOM 2734 N N . CYS A 1 339 ? 6.099 -9.287 30.572 1.00 95.81 339 CYS A N 1
ATOM 2735 C CA . CYS A 1 339 ? 5.564 -10.257 31.534 1.00 95.81 339 CYS A CA 1
ATOM 2736 C C . CYS A 1 339 ? 5.396 -11.669 30.951 1.00 95.81 339 CYS A C 1
ATOM 2738 O O . CYS A 1 339 ? 5.431 -12.652 31.695 1.00 95.81 339 CYS A O 1
ATOM 2740 N N . ILE A 1 340 ? 5.166 -11.787 29.641 1.00 96.44 340 ILE A N 1
ATOM 2741 C CA . ILE A 1 340 ? 4.914 -13.081 28.997 1.00 96.44 340 ILE A CA 1
ATOM 2742 C C . ILE A 1 340 ? 6.216 -13.789 28.617 1.00 96.44 340 ILE A C 1
ATOM 2744 O O . ILE A 1 340 ? 7.217 -13.166 28.264 1.00 96.44 340 ILE A O 1
ATOM 2748 N N . ASN A 1 341 ? 6.206 -15.121 28.656 1.00 95.06 341 ASN A N 1
ATOM 2749 C CA . ASN A 1 341 ? 7.385 -15.902 28.273 1.00 95.06 341 ASN A CA 1
ATOM 2750 C C . ASN A 1 341 ? 7.512 -16.050 26.743 1.00 95.06 341 ASN A C 1
ATOM 2752 O O . ASN A 1 341 ? 6.575 -15.776 25.990 1.00 95.06 341 ASN A O 1
ATOM 2756 N N . SER A 1 342 ? 8.662 -16.543 26.273 1.00 93.81 342 SER A N 1
ATOM 2757 C CA . SER A 1 342 ? 8.937 -16.714 24.838 1.00 93.81 342 SER A CA 1
ATOM 2758 C C . SER A 1 342 ? 7.898 -17.578 24.114 1.00 93.81 342 SER A C 1
ATOM 2760 O O . SER A 1 342 ? 7.493 -17.227 23.010 1.00 93.81 342 SER A O 1
ATOM 2762 N N . LYS A 1 343 ? 7.388 -18.645 24.750 1.00 94.75 343 LYS A N 1
ATOM 2763 C CA . LYS A 1 343 ? 6.362 -19.520 24.156 1.00 94.75 343 LYS A CA 1
ATOM 2764 C C . LYS A 1 343 ? 5.038 -18.782 23.949 1.00 94.75 343 LYS A C 1
ATOM 2766 O O . LYS A 1 343 ? 4.351 -19.004 22.958 1.00 94.75 343 LYS A O 1
ATOM 2771 N N . GLU A 1 344 ? 4.668 -17.884 24.857 1.00 96.88 344 GLU A N 1
ATOM 2772 C CA . GLU A 1 344 ? 3.474 -17.045 24.702 1.00 96.88 344 GLU A CA 1
ATOM 2773 C C . GLU A 1 344 ? 3.659 -15.979 23.617 1.00 96.88 344 GLU A C 1
ATOM 2775 O O . GLU A 1 344 ? 2.734 -15.742 22.837 1.00 96.88 344 GLU A O 1
ATOM 2780 N N . LYS A 1 345 ? 4.858 -15.386 23.503 1.00 96.69 345 LYS A N 1
ATOM 2781 C CA . LYS A 1 345 ? 5.178 -14.483 22.385 1.00 96.69 345 LYS A CA 1
ATOM 2782 C C . LYS A 1 345 ? 5.069 -15.219 21.042 1.00 96.69 345 LYS A C 1
ATOM 2784 O O . LYS A 1 345 ? 4.432 -14.724 20.115 1.00 96.69 345 LYS A O 1
ATOM 2789 N N . GLU A 1 346 ? 5.616 -16.430 20.945 1.00 96.38 346 GLU A N 1
ATOM 2790 C CA . GLU A 1 346 ? 5.503 -17.286 19.757 1.00 96.38 346 GLU A CA 1
ATOM 2791 C C . GLU A 1 346 ? 4.055 -17.648 19.430 1.00 96.38 346 GLU A C 1
ATOM 2793 O O . GLU A 1 346 ? 3.660 -17.595 18.266 1.00 96.38 346 GLU A O 1
ATOM 2798 N N . GLN A 1 347 ? 3.239 -17.974 20.435 1.00 96.31 347 GLN A N 1
ATOM 2799 C CA . GLN A 1 347 ? 1.817 -18.263 20.243 1.00 96.31 347 GLN A CA 1
ATOM 2800 C C . GLN A 1 347 ? 1.055 -17.059 19.688 1.00 96.31 347 GLN A C 1
ATOM 2802 O O . GLN A 1 347 ? 0.229 -17.234 18.790 1.00 96.31 347 GLN A O 1
ATOM 2807 N N . LEU A 1 348 ? 1.353 -15.847 20.165 1.00 97.75 348 LEU A N 1
ATOM 2808 C CA . LEU A 1 348 ? 0.765 -14.618 19.634 1.00 97.75 348 LEU A CA 1
ATOM 2809 C C . LEU A 1 348 ? 1.104 -14.434 18.146 1.00 97.75 348 LEU A C 1
ATOM 2811 O O . LEU A 1 348 ? 0.214 -14.147 17.342 1.00 97.75 348 LEU A O 1
ATOM 2815 N N . LEU A 1 349 ? 2.365 -14.654 17.760 1.00 97.62 349 LEU A N 1
ATOM 2816 C CA . LEU A 1 349 ? 2.777 -14.609 16.355 1.00 97.62 349 LEU A CA 1
ATOM 2817 C C . LEU A 1 349 ? 2.134 -15.747 15.543 1.00 97.62 349 LEU A C 1
ATOM 2819 O O . LEU A 1 349 ? 1.669 -15.509 14.431 1.00 97.62 349 LEU A O 1
ATOM 2823 N N . ASN A 1 350 ? 2.016 -16.957 16.102 1.00 97.12 350 ASN A N 1
ATOM 2824 C CA . ASN A 1 350 ? 1.326 -18.079 15.456 1.00 97.12 350 ASN A CA 1
ATOM 2825 C C . ASN A 1 350 ? -0.128 -17.712 15.128 1.00 97.12 350 ASN A C 1
ATOM 2827 O O . ASN A 1 350 ? -0.583 -17.994 14.022 1.00 97.12 350 ASN A O 1
ATOM 2831 N N . GLN A 1 351 ? -0.847 -17.036 16.034 1.00 97.12 351 GLN A N 1
ATOM 2832 C CA . GLN A 1 351 ? -2.210 -16.562 15.753 1.00 97.12 351 GLN A CA 1
ATOM 2833 C C . GLN A 1 351 ? -2.246 -15.539 14.610 1.00 97.12 351 GLN A C 1
ATOM 2835 O O . GLN A 1 351 ? -3.130 -15.600 13.757 1.00 97.12 351 GLN A O 1
ATOM 2840 N N . ALA A 1 352 ? -1.270 -14.630 14.553 1.00 97.31 352 ALA A N 1
ATOM 2841 C CA . ALA A 1 352 ? -1.167 -13.635 13.487 1.00 97.31 352 ALA A CA 1
ATOM 2842 C C . ALA A 1 352 ? -0.846 -14.241 12.105 1.00 97.31 352 ALA A C 1
ATOM 2844 O O . ALA A 1 352 ? -1.173 -13.646 11.076 1.00 97.31 352 ALA A O 1
ATOM 2845 N N . GLU A 1 353 ? -0.195 -15.405 12.074 1.00 96.50 353 GLU A N 1
ATOM 2846 C CA . GLU A 1 353 ? 0.359 -16.027 10.863 1.00 96.50 353 GLU A CA 1
ATOM 2847 C C . GLU A 1 353 ? -0.429 -17.259 10.390 1.00 96.50 353 GLU A C 1
ATOM 2849 O O . GLU A 1 353 ? -0.281 -17.690 9.245 1.00 96.50 353 GLU A O 1
ATOM 2854 N N . LYS A 1 354 ? -1.309 -17.802 11.239 1.00 96.44 354 LYS A N 1
ATOM 2855 C CA . LYS A 1 354 ? -2.083 -19.035 11.022 1.00 96.44 354 LYS A CA 1
ATOM 2856 C C . LYS A 1 354 ? -2.726 -19.118 9.636 1.00 96.44 354 LYS A C 1
ATOM 2858 O O . LYS A 1 354 ? -2.543 -20.097 8.911 1.00 96.44 354 LYS A O 1
ATOM 2863 N N . TYR A 1 355 ? -3.442 -18.068 9.242 1.00 97.00 355 TYR A N 1
ATOM 2864 C CA . TYR A 1 355 ? -4.198 -18.024 7.988 1.00 97.00 355 TYR A CA 1
ATOM 2865 C C . TYR A 1 355 ? -3.441 -17.377 6.825 1.00 97.00 355 TYR A C 1
ATOM 2867 O O . TYR A 1 355 ? -3.993 -17.261 5.740 1.00 97.00 355 TYR A O 1
ATOM 2875 N N . GLN A 1 356 ? -2.195 -16.945 7.034 1.00 95.31 356 GLN A N 1
ATOM 2876 C CA . GLN A 1 356 ? -1.427 -16.230 6.018 1.00 95.31 356 GLN A CA 1
ATOM 2877 C C . GLN A 1 356 ? -1.004 -17.166 4.879 1.00 95.31 356 GLN A C 1
ATOM 2879 O O . GLN A 1 356 ? -0.354 -18.183 5.123 1.00 95.31 356 GLN A O 1
ATOM 2884 N N . GLU A 1 357 ? -1.276 -16.792 3.634 1.00 93.31 357 GLU A N 1
ATOM 2885 C CA . GLU A 1 357 ? -0.738 -17.464 2.452 1.00 93.31 357 GLU A CA 1
ATOM 2886 C C . GLU A 1 357 ? 0.488 -16.736 1.878 1.00 93.31 357 GLU A C 1
ATOM 2888 O O . GLU A 1 357 ? 0.739 -15.565 2.159 1.00 93.31 357 GLU A O 1
ATOM 2893 N N . LYS A 1 358 ? 1.252 -17.400 0.996 1.00 90.81 358 LYS A N 1
ATOM 2894 C CA . LYS A 1 358 ? 2.490 -16.845 0.391 1.00 90.81 358 LYS A CA 1
ATOM 2895 C C . LYS A 1 358 ? 2.309 -15.533 -0.384 1.00 90.81 358 LYS A C 1
ATOM 2897 O O . LYS A 1 358 ? 3.280 -14.922 -0.824 1.00 90.81 358 LYS A O 1
ATOM 2902 N N . HIS A 1 359 ? 1.065 -15.167 -0.673 1.00 86.88 359 HIS A N 1
ATOM 2903 C CA . HIS A 1 359 ? 0.699 -13.960 -1.402 1.00 86.88 359 HIS A CA 1
ATOM 2904 C C . HIS A 1 359 ? 0.068 -12.885 -0.513 1.00 86.88 359 HIS A C 1
ATOM 2906 O O . HIS A 1 359 ? -0.124 -11.766 -0.997 1.00 86.88 359 HIS A O 1
ATOM 2912 N N . ASP A 1 360 ? -0.215 -13.211 0.748 1.00 90.94 360 ASP A N 1
ATOM 2913 C CA . ASP A 1 360 ? -0.716 -12.271 1.733 1.00 90.94 360 ASP A CA 1
ATOM 2914 C C . ASP A 1 360 ? 0.453 -11.524 2.370 1.00 90.94 360 ASP A C 1
ATOM 2916 O O . ASP A 1 360 ? 1.480 -12.120 2.727 1.00 90.94 360 ASP A O 1
ATOM 2920 N N . PRO A 1 361 ? 0.336 -10.202 2.543 1.00 91.25 361 PRO A N 1
ATOM 2921 C CA . PRO A 1 361 ? 1.354 -9.468 3.264 1.00 91.25 361 PRO A CA 1
ATOM 2922 C C . PRO A 1 361 ? 1.323 -9.835 4.755 1.00 91.25 361 PRO A C 1
ATOM 2924 O O . PRO A 1 361 ? 0.274 -10.181 5.285 1.00 91.25 361 PRO A O 1
ATOM 2927 N N . LYS A 1 362 ? 2.439 -9.658 5.473 1.00 95.25 362 LYS A N 1
ATOM 2928 C CA . LYS A 1 362 ? 2.403 -9.626 6.949 1.00 95.25 362 LYS A CA 1
ATOM 2929 C C . LYS A 1 362 ? 1.456 -8.524 7.434 1.00 95.25 362 LYS A C 1
ATOM 2931 O O . LYS A 1 362 ? 1.204 -7.574 6.693 1.00 95.25 362 LYS A O 1
ATOM 2936 N N . LEU A 1 363 ? 0.960 -8.608 8.670 1.00 96.88 363 LEU A N 1
ATOM 2937 C CA . LEU A 1 363 ? 0.127 -7.553 9.266 1.00 96.88 363 LEU A CA 1
ATOM 2938 C C . LEU A 1 363 ? 0.900 -6.217 9.401 1.00 96.88 363 LEU A C 1
ATOM 2940 O O . LEU A 1 363 ? 2.101 -6.147 9.139 1.00 96.88 363 LEU A O 1
ATOM 2944 N N . ARG A 1 364 ? 0.206 -5.108 9.697 1.00 96.00 364 ARG A N 1
ATOM 2945 C CA . ARG A 1 364 ? 0.820 -3.758 9.744 1.00 96.00 364 ARG A CA 1
ATOM 2946 C C . ARG A 1 364 ? 1.779 -3.587 10.915 1.00 96.00 364 ARG A C 1
ATOM 2948 O O . ARG A 1 364 ? 2.707 -2.805 10.822 1.00 96.00 364 ARG A O 1
ATOM 2955 N N . GLU A 1 365 ? 1.585 -4.354 11.970 1.00 97.62 365 GLU A N 1
ATOM 2956 C CA . GLU A 1 365 ? 2.369 -4.343 13.199 1.00 97.62 365 GLU A CA 1
ATOM 2957 C C . GLU A 1 365 ? 3.817 -4.761 12.941 1.00 97.62 365 GLU A C 1
ATOM 2959 O O . GLU A 1 365 ? 4.717 -4.254 13.590 1.00 97.62 365 GLU A O 1
ATOM 2964 N N . TYR A 1 366 ? 4.065 -5.581 11.912 1.00 97.31 366 TYR A N 1
ATOM 2965 C CA . TYR A 1 366 ? 5.415 -5.916 11.438 1.00 97.31 366 TYR A CA 1
ATOM 2966 C C . TYR A 1 366 ? 6.143 -4.721 10.797 1.00 97.31 366 TYR A C 1
ATOM 2968 O O . TYR A 1 366 ? 7.265 -4.865 10.313 1.00 97.31 366 TYR A O 1
ATOM 2976 N N . GLU A 1 367 ? 5.510 -3.551 10.718 1.00 95.50 367 GLU A N 1
ATOM 2977 C CA . GLU A 1 367 ? 6.176 -2.314 10.322 1.00 95.50 367 GLU A CA 1
ATOM 2978 C C . GLU A 1 367 ? 6.872 -1.611 11.504 1.00 95.50 367 GLU A C 1
ATOM 2980 O O . GLU A 1 367 ? 7.653 -0.696 11.262 1.00 95.50 367 GLU A O 1
ATOM 2985 N N . LEU A 1 368 ? 6.625 -2.045 12.748 1.00 95.38 368 LEU A N 1
ATOM 2986 C CA . LEU A 1 368 ? 7.227 -1.476 13.956 1.00 95.38 368 LEU A CA 1
ATOM 2987 C C . LEU A 1 368 ? 8.681 -1.936 14.156 1.00 95.38 368 LEU A C 1
ATOM 2989 O O . LEU A 1 368 ? 9.030 -3.090 13.891 1.00 95.38 368 LEU A O 1
ATOM 2993 N N . GLY A 1 369 ? 9.506 -1.015 14.660 1.00 88.69 369 GLY A N 1
ATOM 2994 C CA . GLY A 1 369 ? 10.910 -1.234 15.009 1.00 88.69 369 GLY A CA 1
ATOM 2995 C C . GLY A 1 369 ? 11.910 -0.740 13.957 1.00 88.69 369 GLY A C 1
ATOM 2996 O O . GLY A 1 369 ? 11.672 -0.778 12.749 1.00 88.69 369 GLY A O 1
ATOM 2997 N N . ASP A 1 370 ? 13.085 -0.326 14.420 1.00 78.38 370 ASP A N 1
ATOM 2998 C CA . ASP A 1 370 ? 14.067 0.409 13.612 1.00 78.38 370 ASP A CA 1
ATOM 2999 C C . ASP A 1 370 ? 15.119 -0.530 12.990 1.00 78.38 370 ASP A C 1
ATOM 3001 O O . ASP A 1 370 ? 15.566 -1.466 13.656 1.00 78.38 370 ASP A O 1
ATOM 3005 N N . ARG A 1 371 ? 15.542 -0.313 11.727 1.00 83.62 371 ARG A N 1
ATOM 3006 C CA . ARG A 1 371 ? 16.794 -0.891 11.176 1.00 83.62 371 ARG A CA 1
ATOM 3007 C C . ARG A 1 371 ? 17.205 -0.291 9.836 1.00 83.62 371 ARG A C 1
ATOM 3009 O O . ARG A 1 371 ? 16.449 -0.319 8.875 1.00 83.62 371 ARG A O 1
ATOM 3016 N N . VAL A 1 372 ? 18.490 0.028 9.719 1.00 93.12 372 VAL A N 1
ATOM 3017 C CA . VAL A 1 372 ? 19.139 0.341 8.441 1.00 93.12 372 VAL A CA 1
ATOM 3018 C C . VAL A 1 372 ? 20.247 -0.676 8.178 1.00 93.12 372 VAL A C 1
ATOM 3020 O O . VAL A 1 372 ? 21.059 -0.951 9.059 1.00 93.12 372 VAL A O 1
ATOM 3023 N N . ALA A 1 373 ? 20.294 -1.230 6.970 1.00 95.25 373 ALA A N 1
ATOM 3024 C CA . ALA A 1 373 ? 21.390 -2.073 6.505 1.00 95.25 373 ALA A CA 1
ATOM 3025 C C . ALA A 1 373 ? 22.219 -1.352 5.441 1.00 95.25 373 ALA A C 1
ATOM 3027 O O . ALA A 1 373 ? 21.698 -0.546 4.668 1.00 95.25 373 ALA A O 1
ATOM 3028 N N . GLN A 1 374 ? 23.506 -1.687 5.370 1.00 97.06 374 GLN A N 1
ATOM 3029 C CA . GLN A 1 374 ? 24.379 -1.281 4.277 1.00 97.06 374 GLN A CA 1
ATOM 3030 C C . GLN A 1 374 ? 24.694 -2.486 3.396 1.00 97.06 374 GLN A C 1
ATOM 3032 O O . GLN A 1 374 ? 25.237 -3.484 3.862 1.00 97.06 374 GLN A O 1
ATOM 3037 N N . PHE A 1 375 ? 24.437 -2.348 2.103 1.00 97.38 375 PHE A N 1
ATOM 3038 C CA . PHE A 1 375 ? 24.851 -3.301 1.085 1.00 97.38 375 PHE A CA 1
ATOM 3039 C C . PHE A 1 375 ? 26.055 -2.771 0.312 1.00 97.38 375 PHE A C 1
ATOM 3041 O O . PHE A 1 375 ? 26.118 -1.583 -0.006 1.00 97.38 375 PHE A O 1
ATOM 3048 N N . ILE A 1 376 ? 26.973 -3.664 -0.055 1.00 97.88 376 ILE A N 1
ATOM 3049 C CA . ILE A 1 376 ? 27.896 -3.466 -1.176 1.00 97.88 376 ILE A CA 1
ATOM 3050 C C . ILE A 1 376 ? 27.406 -4.393 -2.283 1.00 97.88 376 ILE A C 1
ATOM 3052 O O . ILE A 1 376 ? 27.502 -5.610 -2.162 1.00 97.88 376 ILE A O 1
ATOM 3056 N N . ILE A 1 377 ? 26.835 -3.822 -3.338 1.00 97.81 377 ILE A N 1
ATOM 3057 C CA . ILE A 1 377 ? 26.035 -4.567 -4.311 1.00 97.81 377 ILE A CA 1
ATOM 3058 C C . ILE A 1 377 ? 26.483 -4.264 -5.736 1.00 97.81 377 ILE A C 1
ATOM 3060 O O . ILE A 1 377 ? 26.800 -3.116 -6.055 1.00 97.81 377 ILE A O 1
ATOM 3064 N N . SER A 1 378 ? 26.508 -5.289 -6.590 1.00 98.12 378 SER A N 1
ATOM 3065 C CA . SER A 1 378 ? 26.775 -5.120 -8.020 1.00 98.12 378 SER A CA 1
ATOM 3066 C C . SER A 1 378 ? 25.635 -4.365 -8.710 1.00 98.12 378 SER A C 1
ATOM 3068 O O . SER A 1 378 ? 24.500 -4.337 -8.227 1.00 98.12 378 SER A O 1
ATOM 3070 N N . ALA A 1 379 ? 25.900 -3.797 -9.881 1.00 97.88 379 ALA A N 1
ATOM 3071 C CA . ALA A 1 379 ? 24.859 -3.233 -10.737 1.00 97.88 379 ALA A CA 1
ATOM 3072 C C . ALA A 1 379 ? 23.757 -4.256 -11.089 1.00 97.88 379 ALA A C 1
ATOM 3074 O O . ALA A 1 379 ? 22.569 -3.912 -11.080 1.00 97.88 379 ALA A O 1
ATOM 3075 N N . SER A 1 380 ? 24.129 -5.523 -11.318 1.00 97.00 380 SER A N 1
ATOM 3076 C CA . SER A 1 380 ? 23.176 -6.617 -11.566 1.00 97.00 380 SER A CA 1
ATOM 3077 C C . SER A 1 380 ? 22.259 -6.864 -10.366 1.00 97.00 380 SER A C 1
ATOM 3079 O O . SER A 1 380 ? 21.035 -6.873 -10.510 1.00 97.00 380 SER A O 1
ATOM 3081 N N . GLY A 1 381 ? 22.832 -6.992 -9.165 1.00 97.19 381 GLY A N 1
ATOM 3082 C CA . GLY A 1 381 ? 22.070 -7.169 -7.929 1.00 97.19 381 GLY A CA 1
ATOM 3083 C C . GLY A 1 381 ? 21.200 -5.949 -7.611 1.00 97.19 381 GLY A C 1
ATOM 3084 O O . GLY A 1 381 ? 20.025 -6.081 -7.259 1.00 97.19 381 GLY A O 1
ATOM 3085 N N . PHE A 1 382 ? 21.726 -4.740 -7.822 1.00 97.19 382 PHE A N 1
ATOM 3086 C CA . PHE A 1 382 ? 20.999 -3.492 -7.593 1.00 97.19 382 PHE A CA 1
ATOM 3087 C C . PHE A 1 382 ? 19.757 -3.373 -8.481 1.00 97.19 382 PHE A C 1
ATOM 3089 O O . PHE A 1 382 ? 18.708 -2.908 -8.029 1.00 97.19 382 PHE A O 1
ATOM 3096 N N . ALA A 1 383 ? 19.828 -3.857 -9.726 1.00 95.50 383 ALA A N 1
ATOM 3097 C CA . ALA A 1 383 ? 18.684 -3.892 -10.633 1.00 95.50 383 ALA A CA 1
ATOM 3098 C C . ALA A 1 383 ? 17.517 -4.764 -10.123 1.00 95.50 383 ALA A C 1
ATOM 3100 O O . ALA A 1 383 ? 16.366 -4.523 -10.513 1.00 95.50 383 ALA A O 1
ATOM 3101 N N . GLN A 1 384 ? 17.798 -5.741 -9.253 1.00 94.81 384 GLN A N 1
ATOM 3102 C CA . GLN A 1 384 ? 16.801 -6.578 -8.580 1.00 94.81 384 GLN A CA 1
ATOM 3103 C C . GLN A 1 384 ? 16.298 -5.936 -7.279 1.00 94.81 384 GLN A C 1
ATOM 3105 O O . GLN A 1 384 ? 15.089 -5.942 -7.026 1.00 94.81 384 GLN A O 1
ATOM 3110 N N . LEU A 1 385 ? 17.198 -5.341 -6.484 1.00 95.25 385 LEU A N 1
ATOM 3111 C CA . LEU A 1 385 ? 16.866 -4.702 -5.204 1.00 95.25 385 LEU A CA 1
ATOM 3112 C C . LEU A 1 385 ? 15.964 -3.471 -5.387 1.00 95.25 385 LEU A C 1
ATOM 3114 O O . LEU A 1 385 ? 14.933 -3.362 -4.725 1.00 95.25 385 LEU A O 1
ATOM 3118 N N . LYS A 1 386 ? 16.276 -2.591 -6.351 1.00 93.81 386 LYS A N 1
ATOM 3119 C CA . LYS A 1 386 ? 15.572 -1.306 -6.562 1.00 93.81 386 LYS A CA 1
ATOM 3120 C C . LYS A 1 386 ? 14.092 -1.415 -6.955 1.00 93.81 386 LYS A C 1
ATOM 3122 O O . LYS A 1 386 ? 13.400 -0.410 -7.086 1.00 93.81 386 LYS A O 1
ATOM 3127 N N . ARG A 1 387 ? 13.598 -2.633 -7.196 1.00 89.25 387 ARG A N 1
ATOM 3128 C CA . ARG A 1 387 ? 12.190 -2.909 -7.527 1.00 89.25 387 ARG A CA 1
ATOM 3129 C C . ARG A 1 387 ? 11.298 -2.993 -6.284 1.00 89.25 387 ARG A C 1
ATOM 3131 O O . ARG A 1 387 ? 10.080 -2.958 -6.423 1.00 89.25 387 ARG A O 1
ATOM 3138 N N . HIS A 1 388 ? 11.883 -3.071 -5.090 1.00 91.81 388 HIS A N 1
ATOM 3139 C CA . HIS A 1 388 ? 11.173 -3.106 -3.810 1.00 91.81 388 HIS A CA 1
ATOM 3140 C C . HIS A 1 388 ? 10.925 -1.685 -3.290 1.00 91.81 388 HIS A C 1
ATOM 3142 O O . HIS A 1 388 ? 11.689 -1.163 -2.484 1.00 91.81 388 HIS A O 1
ATOM 3148 N N . ARG A 1 389 ? 9.868 -1.043 -3.805 1.00 84.88 389 ARG A N 1
ATOM 3149 C CA . ARG A 1 389 ? 9.651 0.419 -3.729 1.00 84.88 389 ARG A CA 1
ATOM 3150 C C . ARG A 1 389 ? 9.126 0.965 -2.398 1.00 84.88 389 ARG A C 1
ATOM 3152 O O . ARG A 1 389 ? 9.172 2.167 -2.197 1.00 84.88 389 ARG A O 1
ATOM 3159 N N . MET A 1 390 ? 8.621 0.118 -1.504 1.00 90.12 390 MET A N 1
ATOM 3160 C CA . MET A 1 390 ? 8.039 0.537 -0.216 1.00 90.12 390 MET A CA 1
ATOM 3161 C C . MET A 1 390 ? 9.094 0.756 0.888 1.00 90.12 390 MET A C 1
ATOM 3163 O O . MET A 1 390 ? 8.758 0.701 2.067 1.00 90.12 390 MET A O 1
ATOM 3167 N N . ASN A 1 391 ? 10.357 0.960 0.506 1.00 92.88 391 ASN A N 1
ATOM 3168 C CA . ASN A 1 391 ? 11.519 1.019 1.391 1.00 92.88 391 ASN A CA 1
ATOM 3169 C C . ASN A 1 391 ? 12.316 2.293 1.129 1.00 92.88 391 ASN A C 1
ATOM 3171 O O . ASN A 1 391 ? 12.320 2.800 0.003 1.00 92.88 391 ASN A O 1
ATOM 3175 N N . THR A 1 392 ? 13.077 2.739 2.123 1.00 95.25 392 THR A N 1
ATOM 3176 C CA . THR A 1 392 ? 14.098 3.760 1.894 1.00 95.25 392 THR A CA 1
ATOM 3177 C C . THR A 1 392 ? 15.307 3.097 1.246 1.00 95.25 392 THR A C 1
ATOM 3179 O O . THR A 1 392 ? 15.861 2.125 1.763 1.00 95.25 392 THR A O 1
ATOM 3182 N N . LEU A 1 393 ? 15.725 3.632 0.101 1.00 95.56 393 LEU A N 1
ATOM 3183 C CA . LEU A 1 393 ? 16.873 3.150 -0.654 1.00 95.56 393 LEU A CA 1
ATOM 3184 C C . LEU A 1 393 ? 17.720 4.350 -1.071 1.00 95.56 393 LEU A C 1
ATOM 3186 O O . LEU A 1 393 ? 17.330 5.129 -1.938 1.00 95.56 393 LEU A O 1
ATOM 3190 N N . ILE A 1 394 ? 18.889 4.483 -0.449 1.00 97.12 394 ILE A N 1
ATOM 3191 C CA . ILE A 1 394 ? 19.845 5.561 -0.708 1.00 97.12 394 ILE A CA 1
ATOM 3192 C C . ILE A 1 394 ? 21.105 4.920 -1.277 1.00 97.12 394 ILE A C 1
ATOM 3194 O O . ILE A 1 394 ? 21.814 4.193 -0.583 1.00 97.12 394 ILE A O 1
ATOM 3198 N N . SER A 1 395 ? 21.382 5.156 -2.556 1.00 96.31 395 SER A N 1
ATOM 3199 C CA . SER A 1 395 ? 22.544 4.580 -3.232 1.00 96.31 395 SER A CA 1
ATOM 3200 C C . SER A 1 395 ? 23.633 5.616 -3.460 1.00 96.31 395 SER A C 1
ATOM 3202 O O . SER A 1 395 ? 23.346 6.708 -3.946 1.00 96.31 395 SER A O 1
ATOM 3204 N N . GLN A 1 396 ? 24.881 5.230 -3.207 1.00 96.25 396 GLN A N 1
ATOM 3205 C CA . GLN A 1 396 ? 26.033 5.902 -3.799 1.00 96.25 396 GLN A CA 1
ATOM 3206 C C . GLN A 1 396 ? 26.120 5.565 -5.295 1.00 96.25 396 GLN A C 1
ATOM 3208 O O . GLN A 1 396 ? 25.523 4.593 -5.773 1.00 96.25 396 GLN A O 1
ATOM 3213 N N . ASP A 1 397 ? 26.908 6.348 -6.018 1.00 95.62 397 ASP A N 1
ATOM 3214 C CA . ASP A 1 397 ? 27.386 5.980 -7.349 1.00 95.62 397 ASP A CA 1
ATOM 3215 C C . ASP A 1 397 ? 28.236 4.695 -7.294 1.00 95.62 397 ASP A C 1
ATOM 3217 O O . ASP A 1 397 ? 28.667 4.243 -6.227 1.00 95.62 397 ASP A O 1
ATOM 3221 N N . TYR A 1 398 ? 28.497 4.100 -8.453 1.00 96.25 398 TYR A N 1
ATOM 3222 C CA . TYR A 1 398 ? 29.450 3.008 -8.589 1.00 96.25 398 TYR A CA 1
ATOM 3223 C C . TYR A 1 398 ? 30.869 3.487 -8.292 1.00 96.25 398 TYR A C 1
ATOM 3225 O O . TYR A 1 398 ? 31.279 4.592 -8.648 1.00 96.25 398 TYR A O 1
ATOM 3233 N N . LEU A 1 399 ? 31.620 2.618 -7.624 1.00 93.12 399 LEU A N 1
ATOM 3234 C CA . LEU A 1 399 ? 32.957 2.898 -7.127 1.00 93.12 399 LEU A CA 1
ATOM 3235 C C . LEU A 1 399 ? 33.886 1.773 -7.572 1.00 93.12 399 LEU A C 1
ATOM 3237 O O . LEU A 1 399 ? 33.703 0.614 -7.195 1.00 93.12 399 LEU A O 1
ATOM 3241 N N . THR A 1 400 ? 34.872 2.104 -8.405 1.00 93.56 400 THR A N 1
ATOM 3242 C CA . THR A 1 400 ? 35.796 1.114 -8.985 1.00 93.56 400 THR A CA 1
ATOM 3243 C C . THR A 1 400 ? 36.647 0.410 -7.920 1.00 93.56 400 THR A C 1
ATOM 3245 O O . THR A 1 400 ? 37.025 -0.746 -8.092 1.00 93.56 400 THR A O 1
ATOM 3248 N N . GLU A 1 401 ? 36.884 1.073 -6.788 1.00 95.00 401 GLU A N 1
ATOM 3249 C CA . GLU A 1 401 ? 37.631 0.577 -5.633 1.00 95.00 401 GLU A CA 1
ATOM 3250 C C . GLU A 1 401 ? 36.880 -0.479 -4.808 1.00 95.00 401 GLU A C 1
ATOM 3252 O O . GLU A 1 401 ? 37.503 -1.211 -4.045 1.00 95.00 401 GLU A O 1
ATOM 3257 N N . LEU A 1 402 ? 35.557 -0.610 -4.976 1.00 96.00 402 LEU A N 1
ATOM 3258 C CA . LEU A 1 402 ? 34.776 -1.689 -4.353 1.00 96.00 402 LEU A CA 1
ATOM 3259 C C . LEU A 1 402 ? 34.978 -3.044 -5.052 1.00 96.00 402 LEU A C 1
ATOM 3261 O O . LEU A 1 402 ? 34.378 -4.051 -4.661 1.00 96.00 402 LEU A O 1
ATOM 3265 N N . GLY A 1 403 ? 35.801 -3.073 -6.102 1.00 94.50 403 GLY A N 1
ATOM 3266 C CA . GLY A 1 403 ? 36.005 -4.237 -6.943 1.00 94.50 403 GLY A CA 1
ATOM 3267 C C . GLY A 1 403 ? 34.759 -4.573 -7.759 1.00 94.50 403 GLY A C 1
ATOM 3268 O O . GLY A 1 403 ? 33.930 -3.716 -8.077 1.00 94.50 403 GLY A O 1
ATOM 3269 N N . HIS A 1 404 ? 34.636 -5.847 -8.119 1.00 96.38 404 HIS A N 1
ATOM 3270 C CA . HIS A 1 404 ? 33.565 -6.337 -8.976 1.00 96.38 404 HIS A CA 1
ATOM 3271 C C . HIS A 1 404 ? 33.025 -7.690 -8.503 1.00 96.38 404 HIS A C 1
ATOM 3273 O O . HIS A 1 404 ? 33.589 -8.328 -7.610 1.00 96.38 404 HIS A O 1
ATOM 3279 N N . THR A 1 405 ? 31.863 -8.072 -9.026 1.00 97.25 405 THR A N 1
ATOM 3280 C CA . THR A 1 405 ? 31.253 -9.390 -8.816 1.00 97.25 405 THR A CA 1
ATOM 3281 C C . THR A 1 405 ? 31.541 -10.275 -10.023 1.00 97.25 405 THR A C 1
ATOM 3283 O O . THR A 1 405 ? 31.176 -9.916 -11.140 1.00 97.25 405 THR A O 1
ATOM 3286 N N . THR A 1 406 ? 32.132 -11.447 -9.792 1.00 97.00 406 THR A N 1
ATOM 3287 C CA . THR A 1 406 ? 32.387 -12.450 -10.835 1.00 97.00 406 THR A CA 1
ATOM 3288 C C . THR A 1 406 ? 31.464 -13.650 -10.625 1.00 97.00 406 THR A C 1
ATOM 3290 O O . THR A 1 406 ? 31.529 -14.274 -9.567 1.00 97.00 406 THR A O 1
ATOM 3293 N N . PRO A 1 407 ? 30.588 -13.977 -11.591 1.00 96.75 407 PRO A N 1
ATOM 3294 C CA . PRO A 1 407 ? 29.793 -15.199 -11.560 1.00 96.75 407 PRO A CA 1
ATOM 3295 C C . PRO A 1 407 ? 30.640 -16.467 -11.478 1.00 96.75 407 PRO A C 1
ATOM 3297 O O . PRO A 1 407 ? 31.620 -16.606 -12.204 1.00 96.75 407 PRO A O 1
ATOM 3300 N N . GLU A 1 408 ? 30.198 -17.430 -10.669 1.00 96.06 408 GLU A N 1
ATOM 3301 C CA . GLU A 1 408 ? 30.846 -18.742 -10.546 1.00 96.06 408 GLU A CA 1
ATOM 3302 C C . GLU A 1 408 ? 30.953 -19.456 -11.899 1.00 96.06 408 GLU A C 1
ATOM 3304 O O . GLU A 1 408 ? 31.989 -20.031 -12.214 1.00 96.06 408 GLU A O 1
ATOM 3309 N N . SER A 1 409 ? 29.935 -19.329 -12.756 1.00 97.50 409 SER A N 1
ATOM 3310 C CA . SER A 1 409 ? 29.979 -19.888 -14.108 1.00 97.50 409 SER A CA 1
ATOM 3311 C C . SER A 1 409 ? 31.142 -19.343 -14.940 1.00 97.50 409 SER A C 1
ATOM 3313 O O . SER A 1 409 ? 31.734 -20.105 -15.686 1.00 97.50 409 SER A O 1
ATOM 3315 N N . ILE A 1 410 ? 31.506 -18.064 -14.788 1.00 97.75 410 ILE A N 1
ATOM 3316 C CA . ILE A 1 410 ? 32.639 -17.450 -15.500 1.00 97.75 410 ILE A CA 1
ATOM 3317 C C . ILE A 1 410 ? 33.975 -17.992 -14.976 1.00 97.75 410 ILE A C 1
ATOM 3319 O O . ILE A 1 410 ? 34.901 -18.196 -15.760 1.00 97.75 410 ILE A O 1
ATOM 3323 N N . ILE A 1 411 ? 34.064 -18.269 -13.671 1.00 97.44 411 ILE A N 1
ATOM 3324 C CA . ILE A 1 411 ? 35.241 -18.895 -13.052 1.00 97.44 411 ILE A CA 1
ATOM 3325 C C . ILE A 1 411 ? 35.394 -20.331 -13.564 1.00 97.44 411 ILE A C 1
ATOM 3327 O O . ILE A 1 411 ? 36.446 -20.695 -14.082 1.00 97.44 411 ILE A O 1
ATOM 3331 N N . LEU A 1 412 ? 34.330 -21.133 -13.476 1.00 97.88 412 LEU A N 1
ATOM 3332 C CA . LEU A 1 412 ? 34.353 -22.554 -13.832 1.00 97.88 412 LEU A CA 1
ATOM 3333 C C . LEU A 1 412 ? 34.582 -22.803 -15.329 1.00 97.88 412 LEU A C 1
ATOM 3335 O O . LEU A 1 412 ? 35.107 -23.852 -15.693 1.00 97.88 412 LEU A O 1
ATOM 3339 N N . THR A 1 413 ? 34.230 -21.853 -16.200 1.00 98.25 413 THR A N 1
ATOM 3340 C CA . THR A 1 413 ? 34.533 -21.929 -17.639 1.00 98.25 413 THR A CA 1
ATOM 3341 C C . THR A 1 413 ? 35.901 -21.346 -18.008 1.00 98.25 413 THR A C 1
ATOM 3343 O O . THR A 1 413 ? 36.221 -21.295 -19.191 1.00 98.25 413 THR A O 1
ATOM 3346 N N . GLY A 1 414 ? 36.698 -20.873 -17.041 1.00 97.69 414 GLY A N 1
ATOM 3347 C CA . GLY A 1 414 ? 38.023 -20.290 -17.285 1.00 97.69 414 GLY A CA 1
ATOM 3348 C C . GLY A 1 414 ? 38.013 -18.886 -17.906 1.00 97.69 414 GLY A C 1
ATOM 3349 O O . GLY A 1 414 ? 39.052 -18.417 -18.353 1.00 97.69 414 GLY A O 1
ATOM 3350 N N . LEU A 1 415 ? 36.868 -18.193 -17.916 1.00 98.19 415 LEU A N 1
ATOM 3351 C CA . LEU A 1 415 ? 36.689 -16.874 -18.551 1.00 98.19 415 LEU A CA 1
ATOM 3352 C C . LEU A 1 415 ? 36.951 -15.695 -17.595 1.00 98.19 415 LEU A C 1
ATOM 3354 O O . LEU A 1 415 ? 36.702 -14.536 -17.933 1.00 98.19 415 LEU A O 1
ATOM 3358 N N . GLN A 1 416 ? 37.411 -15.970 -16.373 1.00 97.69 416 GLN A N 1
ATOM 3359 C CA . GLN A 1 416 ? 37.615 -14.952 -15.338 1.00 97.69 416 GLN A CA 1
ATOM 3360 C C . GLN A 1 416 ? 38.610 -13.860 -15.757 1.00 97.69 416 GLN A C 1
ATOM 3362 O O . GLN A 1 416 ? 38.371 -12.686 -15.473 1.00 97.69 416 GLN A O 1
ATOM 3367 N N . ASP A 1 417 ? 39.680 -14.231 -16.465 1.00 97.94 417 ASP A N 1
ATOM 3368 C CA . ASP A 1 417 ? 40.736 -13.297 -16.862 1.00 97.94 417 ASP A CA 1
ATOM 3369 C C . ASP A 1 417 ? 40.251 -12.364 -17.980 1.00 97.94 417 ASP A C 1
ATOM 3371 O O . ASP A 1 417 ? 40.502 -11.159 -17.936 1.00 97.94 417 ASP A O 1
ATOM 3375 N N . GLU A 1 418 ? 39.458 -12.887 -18.921 1.00 98.31 418 GLU A N 1
ATOM 3376 C CA . GLU A 1 418 ? 38.810 -12.091 -19.970 1.00 98.31 418 GLU A CA 1
ATOM 3377 C C . GLU A 1 418 ? 37.828 -11.070 -19.373 1.00 98.31 418 GLU A C 1
ATOM 3379 O O . GLU A 1 418 ? 37.847 -9.888 -19.732 1.00 98.31 418 GLU A O 1
ATOM 3384 N N . LEU A 1 419 ? 36.996 -11.487 -18.408 1.00 98.12 419 LEU A N 1
ATOM 3385 C CA . LEU A 1 419 ? 36.095 -10.563 -17.715 1.00 98.12 419 LEU A CA 1
ATOM 3386 C C . LEU A 1 419 ? 36.879 -9.501 -16.928 1.00 98.12 419 LEU A C 1
ATOM 3388 O O . LEU A 1 419 ? 36.524 -8.319 -16.968 1.00 98.12 419 LEU A O 1
ATOM 3392 N N . ALA A 1 420 ? 37.941 -9.900 -16.225 1.00 97.44 420 ALA A N 1
ATOM 3393 C CA . ALA A 1 420 ? 38.783 -8.981 -15.469 1.00 97.44 420 ALA A CA 1
ATOM 3394 C C . ALA A 1 420 ? 39.432 -7.927 -16.383 1.00 97.44 420 ALA A C 1
ATOM 3396 O O . ALA A 1 420 ? 39.488 -6.749 -16.016 1.00 97.44 420 ALA A O 1
ATOM 3397 N N . GLU A 1 421 ? 39.853 -8.309 -17.592 1.00 98.38 421 GLU A N 1
ATOM 3398 C CA . GLU A 1 421 ? 40.381 -7.376 -18.588 1.00 98.38 421 GLU A CA 1
ATOM 3399 C C . GLU A 1 421 ? 39.319 -6.363 -19.050 1.00 98.38 421 GLU A C 1
ATOM 3401 O O . GLU A 1 421 ? 39.591 -5.157 -19.096 1.00 98.38 421 GLU A O 1
ATOM 3406 N N . ILE A 1 422 ? 38.092 -6.817 -19.337 1.00 98.44 422 ILE A N 1
ATOM 3407 C CA . ILE A 1 422 ? 36.971 -5.938 -19.713 1.00 98.44 422 ILE A CA 1
ATOM 3408 C C . ILE A 1 422 ? 36.683 -4.925 -18.599 1.00 98.44 422 ILE A C 1
ATOM 3410 O O . ILE A 1 422 ? 36.559 -3.725 -18.862 1.00 98.44 422 ILE A O 1
ATOM 3414 N N . ILE A 1 423 ? 36.605 -5.385 -17.349 1.00 98.31 423 ILE A N 1
ATOM 3415 C CA . ILE A 1 423 ? 36.331 -4.529 -16.188 1.00 98.31 423 ILE A CA 1
ATOM 3416 C C . ILE A 1 423 ? 37.468 -3.529 -15.972 1.00 98.31 423 ILE A C 1
ATOM 3418 O O . ILE A 1 423 ? 37.210 -2.359 -15.690 1.00 98.31 423 ILE A O 1
ATOM 3422 N N . LYS A 1 424 ? 38.725 -3.946 -16.157 1.00 98.31 424 LYS A N 1
ATOM 3423 C CA . LYS A 1 424 ? 39.881 -3.049 -16.072 1.00 98.31 424 LYS A CA 1
ATOM 3424 C C . LYS A 1 424 ? 39.784 -1.914 -17.094 1.00 98.31 424 LYS A C 1
ATOM 3426 O O . LYS A 1 424 ? 39.840 -0.751 -16.697 1.00 98.31 424 LYS A O 1
ATOM 3431 N N . LYS A 1 425 ? 39.563 -2.228 -18.376 1.00 98.56 425 LYS A N 1
ATOM 3432 C CA . LYS A 1 425 ? 39.401 -1.218 -19.444 1.00 98.56 425 LYS A CA 1
ATOM 3433 C C . LYS A 1 425 ? 38.214 -0.286 -19.175 1.00 98.56 425 LYS A C 1
ATOM 3435 O O . LYS A 1 425 ? 38.316 0.924 -19.368 1.00 98.56 425 LYS A O 1
ATOM 3440 N N . SER A 1 426 ? 37.112 -0.845 -18.676 1.00 98.44 426 SER A N 1
ATOM 3441 C CA . SER A 1 426 ? 35.910 -0.103 -18.272 1.00 98.44 426 SER A CA 1
ATOM 3442 C C . SER A 1 426 ? 36.218 0.912 -17.162 1.00 98.44 426 SER A C 1
ATOM 3444 O O . SER A 1 426 ? 35.900 2.096 -17.285 1.00 98.44 426 SER A O 1
ATOM 3446 N N . ASN A 1 427 ? 36.919 0.477 -16.110 1.00 98.25 427 ASN A N 1
ATOM 3447 C CA . ASN A 1 427 ? 37.332 1.330 -14.993 1.00 98.25 427 ASN A CA 1
ATOM 3448 C C . ASN A 1 427 ? 38.330 2.418 -15.432 1.00 98.25 427 ASN A C 1
ATOM 3450 O O . ASN A 1 427 ? 38.239 3.561 -14.985 1.00 98.25 427 ASN A O 1
ATOM 3454 N N . GLU A 1 428 ? 39.278 2.089 -16.314 1.00 98.19 428 GLU A N 1
ATOM 3455 C CA . GLU A 1 428 ? 40.242 3.047 -16.869 1.00 98.19 428 GLU A CA 1
ATOM 3456 C C . GLU A 1 428 ? 39.545 4.153 -17.670 1.00 98.19 428 GLU A C 1
ATOM 3458 O O . GLU A 1 428 ? 39.831 5.337 -17.461 1.00 98.19 428 GLU A O 1
ATOM 3463 N N . LEU A 1 429 ? 38.597 3.788 -18.542 1.00 98.44 429 LEU A N 1
ATOM 3464 C CA . LEU A 1 429 ? 37.818 4.755 -19.311 1.00 98.44 429 LEU A CA 1
ATOM 3465 C C . LEU A 1 429 ? 36.937 5.616 -18.402 1.00 98.44 429 LEU A C 1
ATOM 3467 O O . LEU A 1 429 ? 36.964 6.838 -18.534 1.00 98.44 429 LEU A O 1
ATOM 3471 N N . HIS A 1 430 ? 36.227 5.008 -17.447 1.00 98.25 430 HIS A N 1
ATOM 3472 C CA . HIS A 1 430 ? 35.458 5.728 -16.429 1.00 98.25 430 HIS A CA 1
ATOM 3473 C C . HIS A 1 430 ? 36.318 6.795 -15.732 1.00 98.25 430 HIS A C 1
ATOM 3475 O O . HIS A 1 430 ? 35.966 7.975 -15.698 1.00 98.25 430 HIS A O 1
ATOM 3481 N N . ASN A 1 431 ? 37.503 6.413 -15.251 1.00 97.06 431 ASN A N 1
ATOM 3482 C CA . ASN A 1 431 ? 38.403 7.326 -14.550 1.00 97.06 431 ASN A CA 1
ATOM 3483 C C . ASN A 1 431 ? 38.968 8.417 -15.469 1.00 97.06 431 ASN A C 1
ATOM 3485 O O . ASN A 1 431 ? 39.165 9.551 -15.030 1.00 97.06 431 ASN A O 1
ATOM 3489 N N . LYS A 1 432 ? 39.213 8.108 -16.747 1.00 98.06 432 LYS A N 1
ATOM 3490 C CA . LYS A 1 432 ? 39.625 9.102 -17.745 1.00 98.06 432 LYS A CA 1
ATOM 3491 C C . LYS A 1 432 ? 38.514 10.118 -18.016 1.00 98.06 432 LYS A C 1
ATOM 3493 O O . LYS A 1 432 ? 38.803 11.310 -18.040 1.00 98.06 432 LYS A O 1
ATOM 3498 N N . LEU A 1 433 ? 37.264 9.671 -18.156 1.00 98.25 433 LEU A N 1
ATOM 3499 C CA . LEU A 1 433 ? 36.104 10.551 -18.331 1.00 98.25 433 LEU A CA 1
ATOM 3500 C C . LEU A 1 433 ? 35.956 11.511 -17.143 1.00 98.25 433 LEU A C 1
ATOM 3502 O O . LEU A 1 433 ? 35.825 12.716 -17.351 1.00 98.25 433 LEU A O 1
ATOM 3506 N N . LEU A 1 434 ? 36.085 11.012 -15.909 1.00 97.12 434 LEU A N 1
ATOM 3507 C CA . LEU A 1 434 ? 36.068 11.864 -14.714 1.00 97.12 434 LEU A CA 1
ATOM 3508 C C . LEU A 1 434 ? 37.198 12.904 -14.721 1.00 97.12 434 LEU A C 1
ATOM 3510 O O . LEU A 1 434 ? 36.953 14.082 -14.473 1.00 97.12 434 LEU A O 1
ATOM 3514 N N . LYS A 1 435 ? 38.430 12.497 -15.056 1.00 97.62 435 LYS A N 1
ATOM 3515 C CA . LYS A 1 435 ? 39.583 13.413 -15.154 1.00 97.62 435 LYS A CA 1
ATOM 3516 C C . LYS A 1 435 ? 39.409 14.482 -16.235 1.00 97.62 435 LYS A C 1
ATOM 3518 O O . LYS A 1 435 ? 39.939 15.577 -16.088 1.00 97.62 435 LYS A O 1
ATOM 3523 N N . CYS A 1 436 ? 38.674 14.177 -17.302 1.00 98.19 436 CYS A N 1
ATOM 3524 C CA . CYS A 1 436 ? 38.336 15.125 -18.363 1.00 98.19 436 CYS A CA 1
ATOM 3525 C C . CYS A 1 436 ? 37.156 16.053 -18.012 1.00 98.19 436 CYS A C 1
ATOM 3527 O O . CYS A 1 436 ? 36.752 16.844 -18.859 1.00 98.19 436 CYS A O 1
ATOM 3529 N N . GLY A 1 437 ? 36.599 15.975 -16.798 1.00 97.62 437 GLY A N 1
ATOM 3530 C CA . GLY A 1 437 ? 35.526 16.862 -16.339 1.00 97.62 437 GLY A CA 1
ATOM 3531 C C . GLY A 1 437 ? 34.120 16.461 -16.794 1.00 97.62 437 GLY A C 1
ATOM 3532 O O . GLY A 1 437 ? 33.194 17.259 -16.656 1.00 97.62 437 GLY A O 1
ATOM 3533 N N . PHE A 1 438 ? 33.927 15.246 -17.323 1.00 98.19 438 PHE A N 1
ATOM 3534 C CA . PHE A 1 438 ? 32.582 14.758 -17.635 1.00 98.19 438 PHE A CA 1
ATOM 3535 C C . PHE A 1 438 ? 31.766 14.536 -16.350 1.00 98.19 438 PHE A C 1
ATOM 3537 O O . PHE A 1 438 ? 32.332 14.135 -15.326 1.00 98.19 438 PHE A O 1
ATOM 3544 N N . PRO A 1 439 ? 30.431 14.727 -16.385 1.00 97.19 439 PRO A N 1
ATOM 3545 C CA . PRO A 1 439 ? 29.577 14.423 -15.245 1.00 97.19 439 PRO A CA 1
ATOM 3546 C C . PRO A 1 439 ? 29.736 12.970 -14.796 1.00 97.19 439 PRO A C 1
ATOM 3548 O O . PRO A 1 439 ? 29.808 12.059 -15.623 1.00 97.19 439 PRO A O 1
ATOM 3551 N N . LYS A 1 440 ? 29.714 12.732 -13.482 1.00 94.06 440 LYS A N 1
ATOM 3552 C CA . LYS A 1 440 ? 29.904 11.388 -12.919 1.00 94.06 440 LYS A CA 1
ATOM 3553 C C . LYS A 1 440 ? 28.910 10.366 -13.471 1.00 94.06 440 LYS A C 1
ATOM 3555 O O . LYS A 1 440 ? 29.321 9.295 -13.902 1.00 94.06 440 LYS A O 1
ATOM 3560 N N . ALA A 1 441 ? 27.637 10.745 -13.572 1.00 94.94 441 ALA A N 1
ATOM 3561 C CA . ALA A 1 441 ? 26.597 9.908 -14.166 1.00 94.94 441 ALA A CA 1
ATOM 3562 C C . ALA A 1 441 ? 26.892 9.516 -15.625 1.00 94.94 441 ALA A C 1
ATOM 3564 O O . ALA A 1 441 ? 26.490 8.441 -16.041 1.00 94.94 441 ALA A O 1
ATOM 3565 N N . VAL A 1 442 ? 27.599 10.355 -16.396 1.00 97.06 442 VAL A N 1
ATOM 3566 C CA . VAL A 1 442 ? 28.033 10.031 -17.768 1.00 97.06 442 VAL A CA 1
ATOM 3567 C C . VAL A 1 442 ? 29.215 9.068 -17.739 1.00 97.06 442 VAL A C 1
ATOM 3569 O O . VAL A 1 442 ? 29.237 8.108 -18.503 1.00 97.06 442 VAL A O 1
ATOM 3572 N N . ALA A 1 443 ? 30.181 9.282 -16.842 1.00 97.19 443 ALA A N 1
ATOM 3573 C CA . ALA A 1 443 ? 31.319 8.380 -16.697 1.00 97.19 443 ALA A CA 1
ATOM 3574 C C . ALA A 1 443 ? 30.881 6.946 -16.347 1.00 97.19 443 ALA A C 1
ATOM 3576 O O . ALA A 1 443 ? 31.466 5.992 -16.861 1.00 97.19 443 ALA A O 1
ATOM 3577 N N . GLU A 1 444 ? 29.827 6.778 -15.537 1.00 96.56 444 GLU A N 1
ATOM 3578 C CA . GLU A 1 444 ? 29.276 5.464 -15.170 1.00 96.56 444 GLU A CA 1
ATOM 3579 C C . GLU A 1 444 ? 28.816 4.618 -16.368 1.00 96.56 444 GLU A C 1
ATOM 3581 O O . GLU A 1 444 ? 28.773 3.396 -16.249 1.00 96.56 444 GLU A O 1
ATOM 3586 N N . TYR A 1 445 ? 28.528 5.217 -17.531 1.00 97.12 445 TYR A N 1
ATOM 3587 C CA . TYR A 1 445 ? 28.138 4.470 -18.738 1.00 97.12 445 TYR A CA 1
ATOM 3588 C C . TYR A 1 445 ? 29.267 3.569 -19.250 1.00 97.12 445 TYR A C 1
ATOM 3590 O O . TYR A 1 445 ? 29.003 2.613 -19.974 1.00 97.12 445 TYR A O 1
ATOM 3598 N N . ALA A 1 446 ? 30.518 3.863 -18.881 1.00 97.88 446 ALA A N 1
ATOM 3599 C CA . ALA A 1 446 ? 31.662 3.017 -19.196 1.00 97.88 446 ALA A CA 1
ATOM 3600 C C . ALA A 1 446 ? 31.778 1.792 -18.274 1.00 97.88 446 ALA A C 1
ATOM 3602 O O . ALA A 1 446 ? 32.555 0.895 -18.582 1.00 97.88 446 ALA A O 1
ATOM 3603 N N . LEU A 1 447 ? 31.064 1.754 -17.143 1.00 98.00 447 LEU A N 1
ATOM 3604 C CA . LEU A 1 447 ? 31.156 0.673 -16.163 1.00 98.00 447 LEU A CA 1
ATOM 3605 C C . LEU A 1 447 ? 30.298 -0.534 -16.554 1.00 98.00 447 LEU A C 1
ATOM 3607 O O . LEU A 1 447 ? 29.333 -0.449 -17.311 1.00 98.00 447 LEU A O 1
ATOM 3611 N N . THR A 1 448 ? 30.648 -1.685 -15.990 1.00 98.12 448 THR A N 1
ATOM 3612 C CA . THR A 1 448 ? 29.982 -2.960 -16.256 1.00 98.12 448 THR A CA 1
ATOM 3613 C C . THR A 1 448 ? 28.927 -3.287 -15.204 1.00 98.12 448 THR A C 1
ATOM 3615 O O . THR A 1 448 ? 28.932 -2.779 -14.081 1.00 98.12 448 THR A O 1
ATOM 3618 N N . ASN A 1 449 ? 28.084 -4.269 -15.526 1.00 97.88 449 ASN A N 1
ATOM 3619 C CA . ASN A 1 449 ? 27.111 -4.830 -14.593 1.00 97.88 449 ASN A CA 1
ATOM 3620 C C . ASN A 1 449 ? 27.732 -5.565 -13.378 1.00 97.88 449 ASN A C 1
ATOM 3622 O O . ASN A 1 449 ? 27.005 -5.960 -12.459 1.00 97.88 449 ASN A O 1
ATOM 3626 N N . ALA A 1 450 ? 29.056 -5.747 -13.375 1.00 97.69 450 ALA A N 1
ATOM 3627 C CA . ALA A 1 450 ? 29.822 -6.341 -12.287 1.00 97.69 450 ALA A CA 1
ATOM 3628 C C . ALA A 1 450 ? 30.335 -5.297 -11.278 1.00 97.69 450 ALA A C 1
ATOM 3630 O O . ALA A 1 450 ? 30.661 -5.664 -10.148 1.00 97.69 450 ALA A O 1
ATOM 3631 N N . ASN A 1 451 ? 30.403 -4.014 -11.654 1.00 98.12 451 ASN A N 1
ATOM 3632 C CA . ASN A 1 451 ? 30.852 -2.943 -10.766 1.00 98.12 451 ASN A CA 1
ATOM 3633 C C . ASN A 1 451 ? 29.879 -2.747 -9.598 1.00 98.12 451 ASN A C 1
ATOM 3635 O O . ASN A 1 451 ? 28.665 -2.928 -9.738 1.00 98.12 451 ASN A O 1
ATOM 3639 N N . LYS A 1 452 ? 30.424 -2.379 -8.433 1.00 98.12 452 LYS A N 1
ATOM 3640 C CA . LYS A 1 452 ? 29.676 -2.306 -7.174 1.00 98.12 452 LYS A CA 1
ATOM 3641 C C . LYS A 1 452 ? 29.447 -0.874 -6.701 1.00 98.12 452 LYS A C 1
ATOM 3643 O O . LYS A 1 452 ? 30.193 0.043 -7.039 1.00 98.12 452 LYS A O 1
ATOM 3648 N N . ARG A 1 453 ? 28.403 -0.700 -5.894 1.00 97.44 453 ARG A N 1
ATOM 3649 C CA . ARG A 1 453 ? 28.083 0.530 -5.156 1.00 97.44 453 ARG A CA 1
ATOM 3650 C C . ARG A 1 453 ? 27.668 0.207 -3.729 1.00 97.44 453 ARG A C 1
ATOM 3652 O O . ARG A 1 453 ? 27.276 -0.925 -3.439 1.00 97.44 453 ARG A O 1
ATOM 3659 N N . ARG A 1 454 ? 27.717 1.211 -2.852 1.00 98.19 454 ARG A N 1
ATOM 3660 C CA . ARG A 1 454 ? 27.108 1.115 -1.519 1.00 98.19 454 ARG A CA 1
ATOM 3661 C C . ARG A 1 454 ? 25.652 1.552 -1.569 1.00 98.19 454 ARG A C 1
ATOM 3663 O O . ARG A 1 454 ? 25.319 2.526 -2.245 1.00 98.19 454 ARG A O 1
ATOM 3670 N N . VAL A 1 455 ? 24.799 0.851 -0.833 1.00 97.88 455 VAL A N 1
ATOM 3671 C CA . VAL A 1 455 ? 23.380 1.186 -0.688 1.00 97.88 455 VAL A CA 1
ATOM 3672 C C . VAL A 1 455 ? 23.012 1.126 0.784 1.00 97.88 455 VAL A C 1
ATOM 3674 O O . VAL A 1 455 ? 23.209 0.091 1.414 1.00 97.88 455 VAL A O 1
ATOM 3677 N N . LEU A 1 456 ? 22.469 2.217 1.316 1.00 97.88 456 LEU A N 1
ATOM 3678 C CA . LEU A 1 456 ? 21.729 2.190 2.571 1.00 97.88 456 LEU A CA 1
ATOM 3679 C C . LEU A 1 456 ? 20.291 1.790 2.278 1.00 97.88 456 LEU A C 1
ATOM 3681 O O . LEU A 1 456 ? 19.653 2.316 1.361 1.00 97.88 456 LEU A O 1
ATOM 3685 N N . PHE A 1 457 ? 19.804 0.842 3.060 1.00 96.44 457 PHE A N 1
ATOM 3686 C CA . PHE A 1 457 ? 18.503 0.242 2.876 1.00 96.44 457 PHE A CA 1
ATOM 3687 C C . PHE A 1 457 ? 17.802 0.107 4.216 1.00 96.44 457 PHE A C 1
ATOM 3689 O O . PHE A 1 457 ? 18.247 -0.643 5.087 1.00 96.44 457 PHE A O 1
ATOM 3696 N N . ASP A 1 458 ? 16.701 0.828 4.361 1.00 94.88 458 ASP A N 1
ATOM 3697 C CA . ASP A 1 458 ? 15.826 0.730 5.520 1.00 94.88 458 ASP A CA 1
ATOM 3698 C C . ASP A 1 458 ? 14.506 0.103 5.080 1.00 94.88 458 ASP A C 1
ATOM 3700 O O . ASP A 1 458 ? 13.774 0.625 4.230 1.00 94.88 458 ASP A O 1
ATOM 3704 N N . ALA A 1 459 ? 14.275 -1.080 5.642 1.00 93.88 459 ALA A N 1
ATOM 3705 C CA . ALA A 1 459 ? 13.088 -1.878 5.444 1.00 93.88 459 ALA A CA 1
ATOM 3706 C C . ALA A 1 459 ? 12.637 -2.432 6.793 1.00 93.88 459 ALA A C 1
ATOM 3708 O O . ALA A 1 459 ? 13.358 -3.183 7.474 1.00 93.88 459 ALA A O 1
ATOM 3709 N N . ASN A 1 460 ? 11.396 -2.099 7.134 1.00 94.19 460 ASN A N 1
ATOM 3710 C CA . ASN A 1 460 ? 10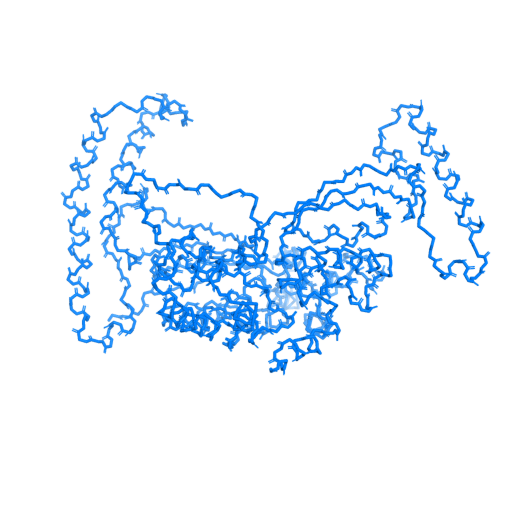.691 -2.707 8.248 1.00 94.19 460 ASN A CA 1
ATOM 3711 C C . ASN A 1 460 ? 10.491 -4.219 8.031 1.00 94.19 460 ASN A C 1
ATOM 3713 O O . ASN A 1 460 ? 10.645 -4.727 6.913 1.00 94.19 460 ASN A O 1
ATOM 3717 N N . ASN A 1 461 ? 10.136 -4.957 9.088 1.00 95.00 461 ASN A N 1
ATOM 3718 C CA . ASN A 1 461 ? 10.039 -6.417 9.011 1.00 95.00 461 ASN A CA 1
ATOM 3719 C C . ASN A 1 461 ? 9.021 -6.865 7.955 1.00 95.00 461 ASN A C 1
ATOM 3721 O O . ASN A 1 461 ? 9.319 -7.770 7.179 1.00 95.00 461 ASN A O 1
ATOM 3725 N N . ARG A 1 462 ? 7.872 -6.191 7.816 1.00 95.81 462 ARG A N 1
ATOM 3726 C CA . ARG A 1 462 ? 6.887 -6.505 6.765 1.00 95.81 462 ARG A CA 1
ATOM 3727 C C . ARG A 1 462 ? 7.504 -6.470 5.363 1.00 95.81 462 ARG A C 1
ATOM 3729 O O . ARG A 1 462 ? 7.175 -7.325 4.540 1.00 95.81 462 ARG A O 1
ATOM 3736 N N . GLN A 1 463 ? 8.372 -5.502 5.076 1.00 95.25 463 GLN A N 1
ATOM 3737 C CA . GLN A 1 463 ? 9.080 -5.443 3.798 1.00 95.25 463 GLN A CA 1
ATOM 3738 C C . GLN A 1 463 ? 10.227 -6.449 3.714 1.00 95.25 463 GLN A C 1
ATOM 3740 O O . GLN A 1 463 ? 10.405 -7.041 2.653 1.00 95.25 463 GLN A O 1
ATOM 3745 N N . ALA A 1 464 ? 10.947 -6.714 4.807 1.00 95.75 464 ALA A N 1
ATOM 3746 C CA . ALA A 1 464 ? 11.968 -7.760 4.841 1.00 95.75 464 ALA A CA 1
ATOM 3747 C C . ALA A 1 464 ? 11.388 -9.125 4.430 1.00 95.75 464 ALA A C 1
ATOM 3749 O O . ALA A 1 464 ? 11.927 -9.745 3.519 1.00 95.75 464 ALA A O 1
ATOM 3750 N N . TYR A 1 465 ? 10.234 -9.530 4.978 1.00 96.44 465 TYR A N 1
ATOM 3751 C CA . TYR A 1 465 ? 9.525 -10.746 4.546 1.00 96.44 465 TYR A CA 1
ATOM 3752 C C . TYR A 1 465 ? 9.204 -10.731 3.045 1.00 96.44 465 TYR A C 1
ATOM 3754 O O . TYR A 1 465 ? 9.462 -11.706 2.346 1.00 96.44 465 TYR A O 1
ATOM 3762 N N . ALA A 1 466 ? 8.670 -9.621 2.524 1.00 95.00 466 ALA A N 1
ATOM 3763 C CA . ALA A 1 466 ? 8.338 -9.508 1.102 1.00 95.00 466 ALA A CA 1
ATOM 3764 C C . ALA A 1 466 ? 9.579 -9.597 0.191 1.00 95.00 466 ALA A C 1
ATOM 3766 O O . ALA A 1 466 ? 9.516 -10.169 -0.899 1.00 95.00 466 ALA A O 1
ATOM 3767 N N . ILE A 1 467 ? 10.710 -9.042 0.632 1.00 95.81 467 ILE A N 1
ATOM 3768 C CA . ILE A 1 467 ? 11.981 -9.085 -0.095 1.00 95.81 467 ILE A CA 1
ATOM 3769 C C . ILE A 1 467 ? 12.562 -10.492 -0.069 1.00 95.81 467 ILE A C 1
ATOM 3771 O O . ILE A 1 467 ? 12.931 -10.979 -1.136 1.00 95.81 467 ILE A O 1
ATOM 3775 N N . CYS A 1 468 ? 12.604 -11.138 1.099 1.00 96.56 468 CYS A N 1
ATOM 3776 C CA . CYS A 1 468 ? 13.145 -12.486 1.260 1.00 96.56 468 CYS A CA 1
ATOM 3777 C C . CYS A 1 468 ? 12.350 -13.483 0.410 1.00 96.56 468 CYS A C 1
ATOM 3779 O O . CYS A 1 468 ? 12.926 -14.145 -0.453 1.00 96.56 468 CYS A O 1
ATOM 3781 N N . LEU A 1 469 ? 11.011 -13.441 0.478 1.00 95.50 469 LEU A N 1
ATOM 3782 C CA . LEU A 1 469 ? 10.146 -14.292 -0.348 1.00 95.50 469 LEU A CA 1
ATOM 3783 C C . LEU A 1 469 ? 10.507 -14.223 -1.838 1.00 95.50 469 LEU A C 1
ATOM 3785 O O . LEU A 1 469 ? 10.610 -15.252 -2.505 1.00 95.50 469 LEU A O 1
ATOM 3789 N N . GLU A 1 470 ? 10.733 -13.026 -2.376 1.00 94.00 470 GLU A N 1
ATOM 3790 C CA . GLU A 1 470 ? 10.998 -12.844 -3.807 1.00 94.00 470 GLU A CA 1
ATOM 3791 C C . GLU A 1 470 ? 12.482 -12.979 -4.198 1.00 94.00 470 GLU A C 1
ATOM 3793 O O . GLU A 1 470 ? 12.775 -13.280 -5.359 1.00 94.00 470 GLU A O 1
ATOM 3798 N N . ARG A 1 471 ? 13.431 -12.733 -3.286 1.00 96.00 471 ARG A N 1
ATOM 3799 C CA . ARG A 1 471 ? 14.874 -12.673 -3.599 1.00 96.00 471 ARG A CA 1
ATOM 3800 C C . ARG A 1 471 ? 15.687 -13.842 -3.067 1.00 96.00 471 ARG A C 1
ATOM 3802 O O . ARG A 1 471 ? 16.733 -14.099 -3.644 1.00 96.00 471 ARG A O 1
ATOM 3809 N N . GLU A 1 472 ? 15.179 -14.586 -2.092 1.00 96.19 472 GLU A N 1
ATOM 3810 C CA . GLU A 1 472 ? 15.755 -15.861 -1.634 1.00 96.19 472 GLU A CA 1
ATOM 3811 C C .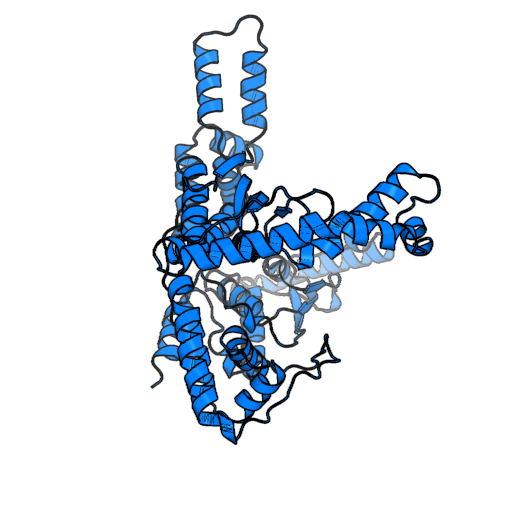 GLU A 1 472 ? 15.224 -17.054 -2.445 1.00 96.19 472 GLU A C 1
ATOM 3813 O O . GLU A 1 472 ? 15.766 -18.154 -2.408 1.00 96.19 472 GLU A O 1
ATOM 3818 N N . ASN A 1 473 ? 14.174 -16.840 -3.246 1.00 93.81 473 ASN A N 1
ATOM 3819 C CA . ASN A 1 473 ? 13.606 -17.861 -4.120 1.00 93.81 473 ASN A CA 1
ATOM 3820 C C . ASN A 1 473 ? 14.655 -18.460 -5.081 1.00 93.81 473 ASN A C 1
ATOM 3822 O O . ASN A 1 473 ? 15.494 -17.741 -5.626 1.00 93.81 473 ASN A O 1
ATOM 3826 N N . LEU A 1 474 ? 14.551 -19.756 -5.393 1.00 93.44 474 LEU A N 1
ATOM 3827 C CA . LEU A 1 474 ? 15.489 -20.452 -6.287 1.00 93.44 474 LEU A CA 1
ATOM 3828 C C . LEU A 1 474 ? 15.591 -19.826 -7.682 1.00 93.44 474 LEU A C 1
ATOM 3830 O O . LEU A 1 474 ? 16.650 -19.882 -8.300 1.00 93.44 474 LEU A O 1
ATOM 3834 N N . ALA A 1 475 ? 14.508 -19.207 -8.153 1.00 90.69 475 ALA A N 1
ATOM 3835 C CA . ALA A 1 475 ? 14.458 -18.513 -9.437 1.00 90.69 475 ALA A CA 1
ATOM 3836 C C . ALA A 1 475 ? 15.108 -17.112 -9.421 1.00 90.69 475 ALA A C 1
ATOM 3838 O O . ALA A 1 475 ? 15.219 -16.480 -10.474 1.00 90.69 475 ALA A O 1
ATOM 3839 N N . ALA A 1 476 ? 15.500 -16.587 -8.255 1.00 93.00 476 ALA A N 1
ATOM 3840 C CA . ALA A 1 476 ? 16.202 -15.315 -8.158 1.00 93.00 476 ALA A CA 1
ATOM 3841 C C . ALA A 1 476 ? 17.659 -15.451 -8.629 1.00 93.00 476 ALA A C 1
ATOM 3843 O O . ALA A 1 476 ? 18.291 -16.497 -8.483 1.00 93.00 476 ALA A O 1
ATOM 3844 N N . GLN A 1 477 ? 18.210 -14.366 -9.182 1.00 94.94 477 GLN A N 1
ATOM 3845 C CA . GLN A 1 477 ? 19.621 -14.317 -9.562 1.00 94.94 477 GLN A CA 1
ATOM 3846 C C . GLN A 1 477 ? 20.502 -14.589 -8.329 1.00 94.94 477 GLN A C 1
ATOM 3848 O O . GLN A 1 477 ? 20.317 -13.965 -7.288 1.00 94.94 477 GLN A O 1
ATOM 3853 N N . TRP A 1 478 ? 21.494 -15.470 -8.478 1.00 95.81 478 TRP A N 1
ATOM 3854 C CA . TRP A 1 478 ? 22.374 -15.924 -7.395 1.00 95.81 478 TRP A CA 1
ATOM 3855 C C . TRP A 1 478 ? 23.029 -14.785 -6.584 1.00 95.81 478 TRP A C 1
ATOM 3857 O O . TRP A 1 478 ? 23.124 -14.903 -5.370 1.00 95.81 478 TRP A O 1
ATOM 3867 N N . ASP A 1 479 ? 23.429 -13.682 -7.229 1.00 95.56 479 ASP A N 1
ATOM 3868 C CA . ASP A 1 479 ? 24.112 -12.541 -6.587 1.00 95.56 479 ASP A CA 1
ATOM 3869 C C . ASP A 1 479 ? 23.204 -11.843 -5.565 1.00 95.56 479 ASP A C 1
ATOM 3871 O O . ASP A 1 479 ? 23.530 -11.753 -4.383 1.00 95.56 479 ASP A O 1
ATOM 3875 N N . ILE A 1 480 ? 22.003 -11.423 -5.992 1.00 97.00 480 ILE A N 1
ATOM 3876 C CA . ILE A 1 480 ? 21.025 -10.832 -5.069 1.00 97.00 480 ILE A CA 1
ATOM 3877 C C . ILE A 1 480 ? 20.519 -11.867 -4.065 1.00 97.00 480 ILE A C 1
ATOM 3879 O O . ILE A 1 480 ? 20.253 -11.506 -2.926 1.00 97.00 480 ILE A O 1
ATOM 3883 N N . ARG A 1 481 ? 20.412 -13.140 -4.462 1.00 97.25 481 ARG A N 1
ATOM 3884 C CA . ARG A 1 481 ? 19.973 -14.215 -3.572 1.00 97.25 481 ARG A CA 1
ATOM 3885 C C . ARG A 1 481 ? 20.935 -14.398 -2.405 1.00 97.25 481 ARG A C 1
ATOM 3887 O O . ARG A 1 481 ? 20.499 -14.364 -1.266 1.00 97.25 481 ARG A O 1
ATOM 3894 N N . GLY A 1 482 ? 22.236 -14.508 -2.677 1.00 96.12 482 GLY A N 1
ATOM 3895 C CA . GLY A 1 482 ? 23.255 -14.619 -1.632 1.00 96.12 482 GLY A CA 1
ATOM 3896 C C . GLY A 1 482 ? 23.273 -13.401 -0.707 1.00 96.12 482 GLY A C 1
ATOM 3897 O O . GLY A 1 482 ? 23.339 -13.549 0.510 1.00 96.12 482 GLY A O 1
ATOM 3898 N N . LEU A 1 483 ? 23.138 -12.199 -1.275 1.00 96.88 483 LEU A N 1
ATOM 3899 C CA . LEU A 1 483 ? 23.121 -10.963 -0.496 1.00 96.88 483 LEU A CA 1
ATOM 3900 C C . LEU A 1 483 ? 21.875 -10.831 0.394 1.00 96.88 483 LEU A C 1
ATOM 3902 O O . LEU A 1 483 ? 21.977 -10.341 1.517 1.00 96.88 483 LEU A O 1
ATOM 3906 N N . ILE A 1 484 ? 20.703 -11.244 -0.101 1.00 97.88 484 ILE A N 1
ATOM 3907 C CA . ILE A 1 484 ? 19.466 -11.212 0.685 1.00 97.88 484 ILE A CA 1
ATOM 3908 C C . ILE A 1 484 ? 19.436 -12.330 1.726 1.00 97.88 484 ILE A C 1
ATOM 3910 O O . ILE A 1 484 ? 19.039 -12.027 2.841 1.00 97.88 484 ILE A O 1
ATOM 3914 N N . ASN A 1 485 ? 19.961 -13.527 1.439 1.00 97.31 485 ASN A N 1
ATOM 3915 C CA . ASN A 1 485 ? 20.134 -14.571 2.456 1.00 97.31 485 ASN A CA 1
ATOM 3916 C C . ASN A 1 485 ? 20.971 -14.049 3.635 1.00 97.31 485 ASN A C 1
ATOM 3918 O O . ASN A 1 485 ? 20.523 -14.083 4.773 1.00 97.31 485 ASN A O 1
ATOM 3922 N N . GLN A 1 486 ? 22.137 -13.446 3.361 1.00 97.38 486 GLN A N 1
ATOM 3923 C CA . GLN A 1 486 ? 22.974 -12.859 4.415 1.00 97.38 486 GLN A CA 1
ATOM 3924 C C . GLN A 1 486 ? 22.233 -11.761 5.194 1.00 97.38 486 GLN A C 1
ATOM 3926 O O . GLN A 1 486 ? 22.381 -11.622 6.407 1.00 97.38 486 GLN A O 1
ATOM 3931 N N . TYR A 1 487 ? 21.443 -10.945 4.499 1.00 97.38 487 TYR A N 1
ATOM 3932 C CA . TYR A 1 487 ? 20.612 -9.928 5.131 1.00 97.38 487 TYR A CA 1
ATOM 3933 C C . TYR A 1 487 ? 19.514 -10.535 6.011 1.00 97.38 487 TYR A C 1
ATOM 3935 O O . TYR A 1 487 ? 19.283 -10.007 7.095 1.00 97.38 487 TYR A O 1
ATOM 3943 N N . GLY A 1 488 ? 18.868 -11.616 5.571 1.00 96.38 488 GLY A N 1
ATOM 3944 C CA . GLY A 1 488 ? 17.900 -12.397 6.336 1.00 96.38 488 GLY A CA 1
ATOM 3945 C C . GLY A 1 488 ? 18.520 -12.984 7.600 1.00 96.38 488 GLY A C 1
ATOM 3946 O O . GLY A 1 488 ? 18.016 -12.717 8.691 1.00 96.38 488 GLY A O 1
ATOM 3947 N N . ASP A 1 489 ? 19.667 -13.655 7.471 1.00 96.44 489 ASP A N 1
ATOM 3948 C CA . ASP A 1 489 ? 20.421 -14.250 8.583 1.00 96.44 489 ASP A CA 1
ATOM 3949 C C . ASP A 1 489 ? 20.772 -13.204 9.651 1.00 96.44 489 ASP A C 1
ATOM 3951 O O . ASP A 1 489 ? 20.540 -13.407 10.843 1.00 96.44 489 ASP A O 1
ATOM 3955 N N . LEU A 1 490 ? 21.263 -12.032 9.229 1.00 96.19 490 LEU A N 1
ATOM 3956 C CA . LEU A 1 490 ? 21.585 -10.930 10.141 1.00 96.19 490 LEU A CA 1
ATOM 3957 C C . LEU A 1 490 ? 20.345 -10.358 10.842 1.00 96.19 490 LEU A C 1
ATOM 3959 O O . LEU A 1 490 ? 20.449 -9.879 11.970 1.00 96.19 490 LEU A O 1
ATOM 3963 N N . ILE A 1 491 ? 19.171 -10.373 10.200 1.00 95.25 491 ILE A N 1
ATOM 3964 C CA . ILE A 1 491 ? 17.920 -9.988 10.870 1.00 95.25 491 ILE A CA 1
ATOM 3965 C C . ILE A 1 491 ? 17.548 -11.043 11.897 1.00 95.25 491 ILE A C 1
ATOM 3967 O O . ILE A 1 491 ? 17.194 -10.686 13.017 1.00 95.25 491 ILE A O 1
ATOM 3971 N N . GLN A 1 492 ? 17.621 -12.318 11.524 1.00 95.56 492 GLN A N 1
ATOM 3972 C CA . GLN A 1 492 ? 17.259 -13.421 12.399 1.00 95.56 492 GLN A CA 1
ATOM 3973 C C . GLN A 1 492 ? 18.181 -13.511 13.619 1.00 95.56 492 GLN A C 1
ATOM 3975 O O . GLN A 1 492 ? 17.709 -13.813 14.706 1.00 95.56 492 GLN A O 1
ATOM 3980 N N . GLU A 1 493 ? 19.461 -13.161 13.488 1.00 94.94 493 GLU A N 1
ATOM 3981 C CA . GLU A 1 493 ? 20.377 -13.052 14.628 1.00 94.94 493 GLU A CA 1
ATOM 3982 C C . GLU A 1 493 ? 19.950 -11.950 15.617 1.00 94.94 493 GLU A C 1
ATOM 3984 O O . GLU A 1 493 ? 20.077 -12.115 16.829 1.00 94.94 493 GLU A O 1
ATOM 3989 N N . LYS A 1 494 ? 19.457 -10.809 15.114 1.00 93.44 494 LYS A N 1
ATOM 3990 C CA . LYS A 1 494 ? 19.106 -9.641 15.943 1.00 93.44 494 LYS A CA 1
ATOM 3991 C C . LYS A 1 494 ? 17.671 -9.640 16.458 1.00 93.44 494 LYS A C 1
ATOM 3993 O O . LYS A 1 494 ? 17.408 -9.005 17.471 1.00 93.44 494 LYS A O 1
ATOM 3998 N N . SER A 1 495 ? 16.751 -10.287 15.756 1.00 94.25 495 SER A N 1
ATOM 3999 C CA . SER A 1 495 ? 15.323 -10.333 16.088 1.00 94.25 495 SER A CA 1
ATOM 4000 C C . SER A 1 495 ? 14.759 -11.724 15.762 1.00 94.25 495 SER A C 1
ATOM 4002 O O . SER A 1 495 ? 13.937 -11.860 14.846 1.00 94.25 495 SER A O 1
ATOM 4004 N N . PRO A 1 496 ? 15.262 -12.784 16.429 1.00 95.44 496 PRO A N 1
ATOM 4005 C CA . PRO A 1 496 ? 14.968 -14.173 16.087 1.00 95.44 496 PRO A CA 1
ATOM 4006 C C . PRO A 1 496 ? 13.480 -14.502 16.112 1.00 95.44 496 PRO A C 1
ATOM 4008 O O . PRO A 1 496 ? 13.018 -15.252 15.253 1.00 95.44 496 PRO A O 1
ATOM 4011 N N . LEU A 1 497 ? 12.714 -13.930 17.043 1.00 95.75 497 LEU A N 1
ATOM 4012 C CA . LEU A 1 497 ? 11.295 -14.236 17.178 1.00 95.75 497 LEU A CA 1
ATOM 4013 C C . LEU A 1 497 ? 10.503 -13.691 15.987 1.00 95.75 497 LEU A C 1
ATOM 4015 O O . LEU A 1 497 ? 9.741 -14.412 15.348 1.00 95.75 497 LEU A O 1
ATOM 4019 N N . THR A 1 498 ? 10.673 -12.415 15.655 1.00 96.00 498 THR A N 1
ATOM 4020 C CA . THR A 1 498 ? 9.854 -11.766 14.621 1.00 96.00 498 THR A CA 1
ATOM 4021 C C . THR A 1 498 ? 10.369 -12.003 13.207 1.00 96.00 498 THR A C 1
ATOM 4023 O O . THR A 1 498 ? 9.622 -11.808 12.242 1.00 96.00 498 THR A O 1
ATOM 4026 N N . ALA A 1 499 ? 11.605 -12.482 13.063 1.00 96.00 499 ALA A N 1
ATOM 4027 C CA . ALA A 1 499 ? 12.217 -12.871 11.796 1.00 96.00 499 ALA A CA 1
ATOM 4028 C C . ALA A 1 499 ? 12.226 -14.389 11.539 1.00 96.00 499 ALA A C 1
ATOM 4030 O O . ALA A 1 499 ? 12.698 -14.819 10.490 1.00 96.00 499 ALA A O 1
ATOM 4031 N N . ARG A 1 500 ? 11.656 -15.202 12.441 1.00 94.56 500 ARG A N 1
ATOM 4032 C CA . ARG A 1 500 ? 11.642 -16.679 12.373 1.00 94.56 500 ARG A CA 1
ATOM 4033 C C . ARG A 1 500 ? 11.107 -17.296 11.072 1.00 94.56 500 ARG A C 1
ATOM 4035 O O . ARG A 1 500 ? 11.347 -18.471 10.812 1.00 94.56 500 ARG A O 1
ATOM 4042 N N . GLY A 1 501 ? 10.341 -16.537 10.284 1.00 94.44 501 GLY A N 1
ATOM 4043 C CA . GLY A 1 501 ? 9.742 -16.992 9.028 1.00 94.44 501 GLY A CA 1
ATOM 4044 C C . GLY A 1 501 ? 10.330 -16.363 7.764 1.00 94.44 501 GLY A C 1
ATOM 4045 O O . GLY A 1 501 ? 9.700 -16.477 6.709 1.00 94.44 501 GLY A O 1
ATOM 4046 N N . LEU A 1 502 ? 11.454 -15.640 7.849 1.00 96.94 502 LEU A N 1
ATOM 4047 C CA . LEU A 1 502 ? 12.156 -15.178 6.649 1.00 96.94 502 LEU A CA 1
ATOM 4048 C C . LEU A 1 502 ? 12.610 -16.399 5.841 1.00 96.94 502 LEU A C 1
ATOM 4050 O O . LEU A 1 502 ? 13.213 -17.319 6.386 1.00 96.94 502 LEU A O 1
ATOM 4054 N N . CYS A 1 503 ? 12.218 -16.438 4.571 1.00 96.81 503 CYS A N 1
ATOM 4055 C CA . CYS A 1 503 ? 12.534 -17.528 3.657 1.00 96.81 503 CYS A CA 1
ATOM 4056 C C . CYS A 1 503 ? 12.242 -17.132 2.209 1.00 96.81 503 CYS A C 1
ATOM 4058 O O . CYS A 1 503 ? 11.520 -16.159 1.938 1.00 96.81 503 CYS A O 1
ATOM 4060 N N . GLY A 1 504 ? 12.714 -17.951 1.268 1.00 96.56 504 GLY A N 1
ATOM 4061 C CA . GLY A 1 504 ? 12.309 -17.861 -0.125 1.00 96.56 504 GLY A CA 1
ATOM 4062 C C . GLY A 1 504 ? 10.896 -18.401 -0.350 1.00 96.56 504 GLY A C 1
ATOM 4063 O O . GLY A 1 504 ? 10.426 -19.321 0.310 1.00 96.56 504 GLY A O 1
ATOM 4064 N N . LYS A 1 505 ? 10.211 -17.903 -1.384 1.00 93.75 505 LYS A N 1
ATOM 4065 C CA . LYS A 1 505 ? 8.831 -18.310 -1.729 1.00 93.75 505 LYS A CA 1
ATOM 4066 C C . LYS A 1 505 ? 8.629 -19.815 -1.939 1.00 93.75 505 LYS A C 1
ATOM 4068 O O . LYS A 1 505 ? 7.516 -20.301 -1.758 1.00 93.75 505 LYS A O 1
ATOM 4073 N N . HIS A 1 506 ? 9.675 -20.523 -2.359 1.00 94.88 506 HIS A N 1
ATOM 4074 C CA . HIS A 1 506 ? 9.688 -21.976 -2.512 1.00 94.88 506 HIS A CA 1
ATOM 4075 C C . HIS A 1 506 ? 9.607 -22.750 -1.183 1.00 94.88 506 HIS A C 1
ATOM 4077 O O . HIS A 1 506 ? 9.079 -23.852 -1.191 1.00 94.88 506 HIS A O 1
ATOM 4083 N N . GLU A 1 507 ? 10.042 -22.156 -0.070 1.00 96.38 507 GLU A N 1
ATOM 4084 C CA . GLU A 1 507 ? 10.093 -22.775 1.267 1.00 96.38 507 GLU A CA 1
ATOM 4085 C C . GLU A 1 507 ? 8.933 -22.330 2.168 1.00 96.38 507 GLU A C 1
ATOM 4087 O O . GLU A 1 507 ? 8.787 -22.822 3.281 1.00 96.38 507 GLU A O 1
ATOM 4092 N N . PHE A 1 508 ? 8.097 -21.389 1.711 1.00 96.50 508 PHE A N 1
ATOM 4093 C CA . PHE A 1 508 ? 7.089 -20.732 2.552 1.00 96.50 508 PHE A CA 1
ATOM 4094 C C . PHE A 1 508 ? 6.195 -21.713 3.321 1.00 96.50 508 PHE A C 1
ATOM 4096 O O . PHE A 1 508 ? 5.952 -21.508 4.507 1.00 96.50 508 PHE A O 1
ATOM 4103 N N . TYR A 1 509 ? 5.684 -22.753 2.653 1.00 96.50 509 TYR A N 1
ATOM 4104 C CA . TYR A 1 509 ? 4.772 -23.706 3.290 1.00 96.50 509 TYR A CA 1
ATOM 4105 C C . TYR A 1 509 ? 5.494 -24.603 4.294 1.00 96.50 509 TYR A C 1
ATOM 4107 O O . TYR A 1 509 ? 4.970 -24.783 5.388 1.00 96.50 509 TYR A O 1
ATOM 4115 N N . ASP A 1 510 ? 6.705 -25.059 3.978 1.00 96.75 510 ASP A N 1
ATOM 4116 C CA . ASP A 1 510 ? 7.522 -25.882 4.878 1.00 96.75 510 ASP A CA 1
ATOM 4117 C C . ASP A 1 510 ? 7.917 -25.086 6.134 1.00 96.75 510 ASP A C 1
ATOM 4119 O O . ASP A 1 510 ? 7.806 -25.564 7.264 1.00 96.75 510 ASP A O 1
ATOM 4123 N N . VAL A 1 511 ? 8.310 -23.820 5.954 1.00 96.12 511 VAL A N 1
ATOM 4124 C CA . VAL A 1 511 ? 8.629 -22.905 7.057 1.00 96.12 511 VAL A CA 1
ATOM 4125 C C . VAL A 1 511 ? 7.387 -22.604 7.891 1.00 96.12 511 VAL A C 1
ATOM 4127 O O . VAL A 1 511 ? 7.452 -22.665 9.117 1.00 96.12 511 VAL A O 1
ATOM 4130 N N . LYS A 1 512 ? 6.244 -22.314 7.255 1.00 96.00 512 LYS A N 1
ATOM 4131 C CA . LYS A 1 512 ? 4.972 -22.083 7.953 1.00 96.00 512 LYS A CA 1
ATOM 4132 C C . LYS A 1 512 ? 4.555 -23.313 8.758 1.00 96.00 512 LYS A C 1
ATOM 4134 O O . LYS A 1 512 ? 4.149 -23.168 9.907 1.00 96.00 512 LYS A O 1
ATOM 4139 N N . GLU A 1 513 ? 4.661 -24.504 8.177 1.00 95.50 513 GLU A N 1
ATOM 4140 C CA . GLU A 1 513 ? 4.328 -25.758 8.846 1.00 95.50 513 GLU A CA 1
ATOM 4141 C C . GLU A 1 513 ? 5.197 -25.963 10.088 1.00 95.50 513 GLU A C 1
ATOM 4143 O O . GLU A 1 513 ? 4.655 -26.173 11.170 1.00 95.50 513 GLU A O 1
ATOM 4148 N N . ARG A 1 514 ? 6.520 -25.808 9.963 1.00 94.44 514 ARG A N 1
ATOM 4149 C CA . ARG A 1 514 ? 7.456 -25.894 11.094 1.00 94.44 514 ARG A CA 1
ATOM 4150 C C . ARG A 1 514 ? 7.075 -24.932 12.223 1.00 94.44 514 ARG A C 1
ATOM 4152 O O . ARG A 1 514 ? 6.913 -25.362 13.358 1.00 94.44 514 ARG A O 1
ATOM 4159 N N . LEU A 1 515 ? 6.849 -23.657 11.904 1.00 93.00 515 LEU A N 1
ATOM 4160 C CA . LEU A 1 515 ? 6.530 -22.627 12.902 1.00 93.00 515 LEU A CA 1
ATOM 4161 C C . LEU A 1 515 ? 5.188 -22.853 13.616 1.00 93.00 515 LEU A C 1
ATOM 4163 O O . LEU A 1 515 ? 5.042 -22.501 14.786 1.00 93.00 515 LEU A O 1
ATOM 4167 N N . LEU A 1 516 ? 4.191 -23.405 12.918 1.00 91.25 516 LEU A N 1
ATOM 4168 C CA . LEU A 1 516 ? 2.856 -23.626 13.482 1.00 91.25 516 LEU A CA 1
ATOM 4169 C C . LEU A 1 516 ? 2.702 -24.999 14.160 1.00 91.25 516 LEU A C 1
ATOM 4171 O O . LEU A 1 516 ? 1.811 -25.147 14.999 1.00 91.25 516 LEU A O 1
ATOM 4175 N N . ASN A 1 517 ? 3.545 -25.982 13.820 1.00 81.69 517 ASN A N 1
ATOM 4176 C CA . ASN A 1 517 ? 3.482 -27.349 14.351 1.00 81.69 517 ASN A CA 1
ATOM 4177 C C . ASN A 1 517 ? 4.495 -27.650 15.465 1.00 81.69 517 ASN A C 1
ATOM 4179 O O . ASN A 1 517 ? 4.369 -28.700 16.100 1.00 81.69 517 ASN A O 1
ATOM 4183 N N . GLU A 1 518 ? 5.462 -26.771 15.737 1.00 59.06 518 GLU A N 1
ATOM 4184 C CA . GLU A 1 518 ? 6.292 -26.840 16.945 1.00 59.06 518 GLU A CA 1
ATOM 4185 C C . GLU A 1 518 ? 5.389 -26.686 18.193 1.00 59.06 518 GLU A C 1
ATOM 4187 O O . GLU A 1 518 ? 4.961 -25.592 18.564 1.00 59.06 518 GLU A O 1
ATOM 4192 N N . ARG A 1 519 ? 5.001 -27.831 18.778 1.00 42.94 519 ARG A N 1
ATOM 4193 C CA . ARG A 1 519 ? 4.128 -27.969 19.960 1.00 42.94 519 ARG A CA 1
ATOM 4194 C C . ARG A 1 519 ? 4.905 -27.902 21.270 1.00 42.94 519 ARG A C 1
ATOM 4196 O O . ARG A 1 519 ? 5.884 -28.665 21.396 1.00 42.94 519 ARG A O 1
#